Protein AF-0000000085168856 (afdb_homodimer)

Organism: Herbaspirillum seropedicae (strain SmR1) (NCBI:txid757424)

pLDDT: mean 92.24, std 9.32, range [52.19, 98.56]

Structure (mmCIF, N/CA/C/O backbone):
data_AF-0000000085168856-model_v1
#
loop_
_entity.id
_entity.type
_entity.pdbx_description
1 polymer 'ATP/GTP-binding protein'
#
loop_
_atom_site.group_PDB
_atom_site.id
_atom_site.type_symbol
_atom_site.label_atom_id
_atom_site.label_alt_id
_atom_site.label_comp_id
_atom_site.label_asym_id
_atom_site.label_entity_id
_atom_site.label_seq_id
_atom_site.pdbx_PDB_ins_code
_atom_site.Cartn_x
_atom_site.Cartn_y
_atom_site.Cartn_z
_atom_site.occupancy
_atom_site.B_iso_or_equiv
_atom_site.auth_seq_id
_atom_site.auth_comp_id
_atom_site.auth_asym_id
_atom_site.auth_atom_id
_atom_site.pdbx_PDB_model_num
ATOM 1 N N . MET A 1 1 ? -18.984 14.328 -0.458 1 94.12 1 MET A N 1
ATOM 2 C CA . MET A 1 1 ? -17.844 15.203 -0.256 1 94.12 1 MET A CA 1
ATOM 3 C C . MET A 1 1 ? -16.75 14.484 0.524 1 94.12 1 MET A C 1
ATOM 5 O O . MET A 1 1 ? -16.984 13.969 1.614 1 94.12 1 MET A O 1
ATOM 9 N N . ARG A 1 2 ? -15.594 14.398 -0.039 1 98 2 ARG A N 1
ATOM 10 C CA . ARG A 1 2 ? -14.445 13.773 0.605 1 98 2 ARG A CA 1
ATOM 11 C C . ARG A 1 2 ? -13.406 14.812 1.014 1 98 2 ARG A C 1
ATOM 13 O O . ARG A 1 2 ? -12.672 15.328 0.169 1 98 2 ARG A O 1
ATOM 20 N N . LEU A 1 3 ? -13.344 15.062 2.35 1 98.56 3 LEU A N 1
ATOM 21 C CA . LEU A 1 3 ? -12.578 16.156 2.93 1 98.56 3 LEU A CA 1
ATOM 22 C C . LEU A 1 3 ? -11.359 15.641 3.68 1 98.56 3 LEU A C 1
ATOM 24 O O . LEU A 1 3 ? -11.477 14.742 4.516 1 98.56 3 LEU A O 1
ATOM 28 N N . GLY A 1 4 ? -10.219 16.188 3.363 1 98.31 4 GLY A N 1
ATOM 29 C CA . GLY A 1 4 ? -9.023 15.891 4.145 1 98.31 4 GLY A CA 1
ATOM 30 C C . GLY A 1 4 ? -8.594 17.047 5.027 1 98.31 4 GLY A C 1
ATOM 31 O O . GLY A 1 4 ? -8.547 18.203 4.574 1 98.31 4 GLY A O 1
ATOM 32 N N . ILE A 1 5 ? -8.383 16.75 6.309 1 97.81 5 ILE A N 1
ATOM 33 C CA . ILE A 1 5 ? -7.805 17.719 7.23 1 97.81 5 ILE A CA 1
ATOM 34 C C . ILE A 1 5 ? -6.293 17.5 7.324 1 97.81 5 ILE A C 1
ATOM 36 O O . ILE A 1 5 ? -5.836 16.453 7.789 1 97.81 5 ILE A O 1
ATOM 40 N N . THR A 1 6 ? -5.57 18.5 6.887 1 96.88 6 THR A N 1
ATOM 41 C CA . THR A 1 6 ? -4.121 18.344 6.863 1 96.88 6 THR A CA 1
ATOM 42 C C . THR A 1 6 ? -3.445 19.422 7.707 1 96.88 6 THR A C 1
ATOM 44 O O . THR A 1 6 ? -4.094 20.375 8.141 1 96.88 6 THR A O 1
ATOM 47 N N . GLY A 1 7 ? -2.215 19.281 7.938 1 92.31 7 GLY A N 1
ATOM 48 C CA . GLY A 1 7 ? -1.35 20.109 8.773 1 92.31 7 GLY A CA 1
ATOM 49 C C . GLY A 1 7 ? -0.144 19.359 9.305 1 92.31 7 GLY A C 1
ATOM 50 O O . GLY A 1 7 ? -0.074 18.125 9.195 1 92.31 7 GLY A O 1
ATOM 51 N N . THR A 1 8 ? 0.808 20.062 9.812 1 86.81 8 THR A N 1
ATOM 52 C CA . THR A 1 8 ? 1.978 19.406 10.383 1 86.81 8 THR A CA 1
ATOM 53 C C . THR A 1 8 ? 1.669 18.859 11.773 1 86.81 8 THR A C 1
ATOM 55 O O . THR A 1 8 ? 0.519 18.891 12.219 1 86.81 8 THR A O 1
ATOM 58 N N . TYR A 1 9 ? 2.703 18.312 12.391 1 78.69 9 TYR A N 1
ATOM 59 C CA . TYR A 1 9 ? 2.518 17.719 13.703 1 78.69 9 TYR A CA 1
ATOM 60 C C . TYR A 1 9 ? 1.915 18.703 14.68 1 78.69 9 TYR A C 1
ATOM 62 O O . TYR A 1 9 ? 2.297 19.875 14.695 1 78.69 9 TYR A O 1
ATOM 70 N N . SER A 1 10 ? 0.898 18.25 15.352 1 80.06 10 SER A N 1
ATOM 71 C CA . SER A 1 10 ? 0.317 18.984 16.469 1 80.06 10 SER A CA 1
ATOM 72 C C . SER A 1 10 ? -0.484 20.188 15.984 1 80.06 10 SER A C 1
ATOM 74 O O . SER A 1 10 ? -0.646 21.172 16.719 1 80.06 10 SER A O 1
ATOM 76 N N . SER A 1 11 ? -0.926 20.156 14.789 1 85.62 11 SER A N 1
ATOM 77 C CA . SER A 1 11 ? -1.71 21.266 14.25 1 85.62 11 SER A CA 1
ATOM 78 C C . SER A 1 11 ? -3.182 21.125 14.625 1 85.62 11 SER A C 1
ATOM 80 O O . SER A 1 11 ? -3.971 22.047 14.391 1 85.62 11 SER A O 1
ATOM 82 N N . GLY A 1 12 ? -3.586 19.969 15.203 1 89.19 12 GLY A N 1
ATOM 83 C CA . GLY A 1 12 ? -4.961 19.797 15.641 1 89.19 12 GLY A CA 1
ATOM 84 C C . GLY A 1 12 ? -5.816 19.031 14.648 1 89.19 12 GLY A C 1
ATOM 85 O O . GLY A 1 12 ? -7.043 19.094 14.695 1 89.19 12 GLY A O 1
ATOM 86 N N . LYS A 1 13 ? -5.25 18.266 13.766 1 92.44 13 LYS A N 1
ATOM 87 C CA . LYS A 1 13 ? -5.961 17.531 12.727 1 92.44 13 LYS A CA 1
ATOM 88 C C . LYS A 1 13 ? -6.965 16.562 13.336 1 92.44 13 LYS A C 1
ATOM 90 O O . LYS A 1 13 ? -8.125 16.516 12.93 1 92.44 13 LYS A O 1
ATOM 95 N N . THR A 1 14 ? -6.453 15.828 14.32 1 92.88 14 THR A N 1
ATOM 96 C CA . THR A 1 14 ? -7.27 14.766 14.898 1 92.88 14 THR A CA 1
ATOM 97 C C . THR A 1 14 ? -8.523 15.344 15.555 1 92.88 14 THR A C 1
ATOM 99 O O . THR A 1 14 ? -9.641 14.93 15.234 1 92.88 14 THR A O 1
ATOM 102 N N . LEU A 1 15 ? -8.336 16.328 16.359 1 94.44 15 LEU A N 1
ATOM 103 C CA . LEU A 1 15 ? -9.484 16.906 17.047 1 94.44 15 LEU A CA 1
ATOM 104 C C . LEU A 1 15 ? -10.43 17.578 16.062 1 94.44 15 LEU A C 1
ATOM 106 O O . LEU A 1 15 ? -11.648 17.453 16.172 1 94.44 15 LEU A O 1
ATOM 110 N N . THR A 1 16 ? -9.883 18.312 15.109 1 96.5 16 THR A N 1
ATOM 111 C CA . THR A 1 16 ? -10.703 18.984 14.117 1 96.5 16 THR A CA 1
ATOM 112 C C . THR A 1 16 ? -11.547 17.984 13.336 1 96.5 16 THR A C 1
ATOM 114 O O . THR A 1 16 ? -12.742 18.188 13.133 1 96.5 16 THR A O 1
ATOM 117 N N . SER A 1 17 ? -10.938 16.891 12.883 1 97.31 17 SER A N 1
ATOM 118 C CA . SER A 1 17 ? -11.672 15.891 12.125 1 97.31 17 SER A CA 1
ATOM 119 C C . SER A 1 17 ? -12.742 15.219 12.977 1 97.31 17 SER A C 1
ATOM 121 O O . SER A 1 17 ? -13.82 14.891 12.484 1 97.31 17 SER A O 1
ATOM 123 N N . LEU A 1 18 ? -12.453 15.023 14.266 1 97.56 18 LEU A N 1
ATOM 124 C CA . LEU A 1 18 ? -13.438 14.453 15.172 1 97.56 18 LEU A CA 1
ATOM 125 C C . LEU A 1 18 ? -14.641 15.383 15.328 1 97.56 18 LEU A C 1
ATOM 127 O O . LEU A 1 18 ? -15.789 14.938 15.25 1 97.56 18 LEU A O 1
ATOM 131 N N . VAL A 1 19 ? -14.359 16.625 15.562 1 98.38 19 VAL A N 1
ATOM 132 C CA . VAL A 1 19 ? -15.422 17.594 15.75 1 98.38 19 VAL A CA 1
ATOM 133 C C . VAL A 1 19 ? -16.297 17.656 14.492 1 98.38 19 VAL A C 1
ATOM 135 O O . VAL A 1 19 ? -17.516 17.609 14.57 1 98.38 19 VAL A O 1
ATOM 138 N N . LEU A 1 20 ? -15.664 17.719 13.344 1 98.44 20 LEU A N 1
ATOM 139 C CA . LEU A 1 20 ? -16.406 17.812 12.086 1 98.44 20 LEU A CA 1
ATOM 140 C C . LEU A 1 20 ? -17.25 16.578 11.852 1 98.44 20 LEU A C 1
ATOM 142 O O . LEU A 1 20 ? -18.344 16.656 11.305 1 98.44 20 LEU A O 1
ATOM 146 N N . SER A 1 21 ? -16.625 15.438 12.195 1 98.25 21 SER A N 1
ATOM 147 C CA . SER A 1 21 ? -17.375 14.195 12.039 1 98.25 21 SER A CA 1
ATOM 148 C C . SER A 1 21 ? -18.703 14.25 12.781 1 98.25 21 SER A C 1
ATOM 150 O O . SER A 1 21 ? -19.734 13.891 12.234 1 98.25 21 SER A O 1
ATOM 152 N N . HIS A 1 22 ? -18.688 14.75 14.008 1 98.19 22 HIS A N 1
ATOM 153 C CA . HIS A 1 22 ? -19.906 14.867 14.805 1 98.19 22 HIS A CA 1
ATOM 154 C C . HIS A 1 22 ? -20.781 16.016 14.312 1 98.19 22 HIS A C 1
ATOM 156 O O . HIS A 1 22 ? -21.984 15.844 14.094 1 98.19 22 HIS A O 1
ATOM 162 N N . TYR A 1 23 ? -20.156 17.156 14.078 1 98.56 23 TYR A N 1
ATOM 163 C CA . TYR A 1 23 ? -20.844 18.422 13.789 1 98.56 23 TYR A CA 1
ATOM 164 C C . TYR A 1 23 ? -21.625 18.328 12.477 1 98.56 23 TYR A C 1
ATOM 166 O O . TYR A 1 23 ? -22.703 18.891 12.352 1 98.56 23 TYR A O 1
ATOM 174 N N . LEU A 1 24 ? -21.109 17.531 11.523 1 98.25 24 LEU A N 1
ATOM 175 C CA . LEU A 1 24 ? -21.688 17.484 10.188 1 98.25 24 LEU A CA 1
ATOM 176 C C . LEU A 1 24 ? -22.141 16.078 9.836 1 98.25 24 LEU A C 1
ATOM 178 O O . LEU A 1 24 ? -22.531 15.805 8.703 1 98.25 24 LEU A O 1
ATOM 182 N N . ALA A 1 25 ? -22.062 15.164 10.758 1 97.12 25 ALA A N 1
ATOM 183 C CA . ALA A 1 25 ? -22.422 13.758 10.562 1 97.12 25 ALA A CA 1
ATOM 184 C C . ALA A 1 25 ? -21.672 13.156 9.375 1 97.12 25 ALA A C 1
ATOM 186 O O . ALA A 1 25 ? -22.281 12.516 8.516 1 97.12 25 ALA A O 1
ATOM 187 N N . LEU A 1 26 ? -20.406 13.398 9.352 1 97.31 26 LEU A N 1
ATOM 188 C CA . LEU A 1 26 ? -19.547 12.812 8.336 1 97.31 26 LEU A CA 1
ATOM 189 C C . LEU A 1 26 ? -18.766 11.625 8.898 1 97.31 26 LEU A C 1
ATOM 191 O O . LEU A 1 26 ? -18.141 11.727 9.953 1 97.31 26 LEU A O 1
ATOM 195 N N . PRO A 1 27 ? -18.797 10.516 8.172 1 97.69 27 PRO A N 1
ATOM 196 C CA . PRO A 1 27 ? -17.891 9.453 8.586 1 97.69 27 PRO A CA 1
ATOM 197 C C . PRO A 1 27 ? -16.422 9.906 8.633 1 97.69 27 PRO A C 1
ATOM 199 O O . PRO A 1 27 ? -16 10.711 7.793 1 97.69 27 PRO A O 1
ATOM 202 N N . ARG A 1 28 ? -15.742 9.43 9.625 1 97.69 28 ARG A N 1
ATOM 203 C CA . ARG A 1 28 ? -14.352 9.82 9.805 1 97.69 28 ARG A CA 1
ATOM 204 C C . ARG A 1 28 ? -13.406 8.688 9.438 1 97.69 28 ARG A C 1
ATOM 206 O O . ARG A 1 28 ? -13.617 7.539 9.844 1 97.69 28 ARG A O 1
ATOM 213 N N . THR A 1 29 ? -12.477 9.023 8.578 1 96.44 29 THR A N 1
ATOM 214 C CA . THR A 1 29 ? -11.414 8.062 8.297 1 96.44 29 THR A CA 1
ATOM 215 C C . THR A 1 29 ? -10.18 8.359 9.141 1 96.44 29 THR A C 1
ATOM 217 O O . THR A 1 29 ? -9.883 9.516 9.43 1 96.44 29 THR A O 1
ATOM 220 N N . GLU A 1 30 ? -9.602 7.289 9.555 1 85.62 30 GLU A N 1
ATOM 221 C CA . GLU A 1 30 ? -8.328 7.426 10.258 1 85.62 30 GLU A CA 1
ATOM 222 C C . GLU A 1 30 ? -7.422 6.23 10 1 85.62 30 GLU A C 1
ATOM 224 O O . GLU A 1 30 ? -7.883 5.18 9.547 1 85.62 30 GLU A O 1
ATOM 229 N N . ALA A 1 31 ? -6.281 6.43 10.078 1 86.75 31 ALA A N 1
ATOM 230 C CA . ALA A 1 31 ? -5.254 5.391 10.062 1 86.75 31 ALA A CA 1
ATOM 231 C C . ALA A 1 31 ? -4.414 5.438 11.336 1 86.75 31 ALA A C 1
ATOM 233 O O . ALA A 1 31 ? -4.277 6.496 11.961 1 86.75 31 ALA A O 1
ATOM 234 N N . ARG A 1 32 ? -3.938 4.34 11.711 1 89.25 32 ARG A N 1
ATOM 235 C CA . ARG A 1 32 ? -3.059 4.312 12.875 1 89.25 32 ARG A CA 1
ATOM 236 C C . ARG A 1 32 ? -1.905 5.297 12.711 1 89.25 32 ARG A C 1
ATOM 238 O O . ARG A 1 32 ? -1.406 5.5 11.602 1 89.25 32 ARG A O 1
ATOM 245 N N . THR A 1 33 ? -1.547 5.836 13.789 1 85.44 33 THR A N 1
ATOM 246 C CA . THR A 1 33 ? -0.372 6.699 13.805 1 85.44 33 THR A CA 1
ATOM 247 C C . THR A 1 33 ? 0.908 5.871 13.711 1 85.44 33 THR A C 1
ATOM 249 O O . THR A 1 33 ? 0.882 4.656 13.898 1 85.44 33 THR A O 1
ATOM 252 N N . MET A 1 34 ? 1.993 6.559 13.414 1 85.56 34 MET A N 1
ATOM 253 C CA . MET A 1 34 ? 3.281 5.871 13.375 1 85.56 34 MET A CA 1
ATOM 254 C C . MET A 1 34 ? 3.584 5.199 14.711 1 85.56 34 MET A C 1
ATOM 256 O O . MET A 1 34 ? 4.141 4.102 14.742 1 85.56 34 MET A O 1
ATOM 260 N N . ARG A 1 35 ? 3.201 5.828 15.734 1 83.75 35 ARG A N 1
ATOM 261 C CA . ARG A 1 35 ? 3.447 5.301 17.078 1 83.75 35 ARG A CA 1
ATOM 262 C C . ARG A 1 35 ? 2.709 3.986 17.297 1 83.75 35 ARG A C 1
ATOM 264 O O . ARG A 1 35 ? 3.219 3.084 17.953 1 83.75 35 ARG A O 1
ATOM 271 N N . GLU A 1 36 ? 1.519 3.902 16.797 1 89.44 36 GLU A N 1
ATOM 272 C CA . GLU A 1 36 ? 0.7 2.703 16.938 1 89.44 36 GLU A CA 1
ATOM 273 C C . GLU A 1 36 ? 1.235 1.557 16.094 1 89.44 36 GLU A C 1
ATOM 275 O O . GLU A 1 36 ? 1.053 0.385 16.422 1 89.44 36 GLU A O 1
ATOM 280 N N . ILE A 1 37 ? 1.867 1.912 14.984 1 93.25 37 ILE A N 1
ATOM 281 C CA . ILE A 1 37 ? 2.338 0.905 14.039 1 93.25 37 ILE A CA 1
ATOM 282 C C . ILE A 1 37 ? 3.732 0.432 14.438 1 93.25 37 ILE A C 1
ATOM 284 O O . ILE A 1 37 ? 4.117 -0.702 14.148 1 93.25 37 ILE A O 1
ATOM 288 N N . LEU A 1 38 ? 4.461 1.273 15.203 1 93.62 38 LEU A N 1
ATOM 289 C CA . LEU A 1 38 ? 5.875 1.099 15.516 1 93.62 38 LEU A CA 1
ATOM 290 C C . LEU A 1 38 ? 6.121 -0.24 16.203 1 93.62 38 LEU A C 1
ATOM 292 O O . LEU A 1 38 ? 7.012 -0.996 15.797 1 93.62 38 LEU A O 1
ATOM 296 N N . PRO A 1 39 ? 5.297 -0.601 17.203 1 93.5 39 PRO A N 1
ATOM 297 C CA . PRO A 1 39 ? 5.574 -1.869 17.875 1 93.5 39 PRO A CA 1
ATOM 298 C C . PRO A 1 39 ? 5.492 -3.07 16.938 1 93.5 39 PRO A C 1
ATOM 300 O O . PRO A 1 39 ? 6.188 -4.07 17.141 1 93.5 39 PRO A O 1
ATOM 303 N N . GLU A 1 40 ? 4.711 -2.949 15.945 1 93.44 40 GLU A N 1
ATOM 304 C CA . GLU A 1 40 ? 4.539 -4.02 14.969 1 93.44 40 GLU A CA 1
ATOM 305 C C . GLU A 1 40 ? 5.625 -3.975 13.898 1 93.44 40 GLU A C 1
ATOM 307 O O . GLU A 1 40 ? 6.219 -5 13.562 1 93.44 40 GLU A O 1
ATOM 312 N N . ALA A 1 41 ? 5.938 -2.812 13.43 1 93.81 41 ALA A N 1
ATOM 313 C CA . ALA A 1 41 ? 6.816 -2.623 12.281 1 93.81 41 ALA A CA 1
ATOM 314 C C . ALA A 1 41 ? 8.281 -2.664 12.695 1 93.81 41 ALA A C 1
ATOM 316 O O . ALA A 1 41 ? 9.141 -3.125 11.93 1 93.81 41 ALA A O 1
ATOM 317 N N . ALA A 1 42 ? 8.617 -2.129 13.805 1 94.69 42 ALA A N 1
ATOM 318 C CA . ALA A 1 42 ? 9.969 -2.074 14.359 1 94.69 42 ALA A CA 1
ATOM 319 C C . ALA A 1 42 ? 9.945 -2.281 15.875 1 94.69 42 ALA A C 1
ATOM 321 O O . ALA A 1 42 ? 10.219 -1.351 16.641 1 94.69 42 ALA A O 1
ATOM 322 N N . PRO A 1 43 ? 9.742 -3.529 16.234 1 94.62 43 PRO A N 1
ATOM 323 C CA . PRO A 1 43 ? 9.578 -3.809 17.656 1 94.62 43 PRO A CA 1
ATOM 324 C C . PRO A 1 43 ? 10.781 -3.357 18.484 1 94.62 43 PRO A C 1
ATOM 326 O O . PRO A 1 43 ? 11.93 -3.613 18.109 1 94.62 43 PRO A O 1
ATOM 329 N N . GLY A 1 44 ? 10.508 -2.66 19.609 1 94.44 44 GLY A N 1
ATOM 330 C CA . GLY A 1 44 ? 11.523 -2.275 20.578 1 94.44 44 GLY A CA 1
ATOM 331 C C . GLY A 1 44 ? 12.219 -0.974 20.234 1 94.44 44 GLY A C 1
ATOM 332 O O . GLY A 1 44 ? 13.125 -0.535 20.938 1 94.44 44 GLY A O 1
ATOM 333 N N . LYS A 1 45 ? 11.805 -0.333 19.172 1 93.69 45 LYS A N 1
ATOM 334 C CA . LYS A 1 45 ? 12.469 0.897 18.75 1 93.69 45 LYS A CA 1
ATOM 335 C C . LYS A 1 45 ? 11.539 2.102 18.906 1 93.69 45 LYS A C 1
ATOM 337 O O . LYS A 1 45 ? 10.32 1.967 18.812 1 93.69 45 LYS A O 1
ATOM 342 N N . ASP A 1 46 ? 12.188 3.219 19.125 1 90.75 46 ASP A N 1
ATOM 343 C CA . ASP A 1 46 ? 11.508 4.5 18.938 1 90.75 46 ASP A CA 1
ATOM 344 C C . ASP A 1 46 ? 11.648 4.996 17.5 1 90.75 46 ASP A C 1
ATOM 346 O O . ASP A 1 46 ? 12.5 4.512 16.75 1 90.75 46 ASP A O 1
ATOM 350 N N . LEU A 1 47 ? 10.828 5.934 17.188 1 88 47 LEU A N 1
ATOM 351 C CA . LEU A 1 47 ? 10.805 6.43 15.82 1 88 47 LEU A CA 1
ATOM 352 C C . LEU A 1 47 ? 12.18 6.957 15.414 1 88 47 LEU A C 1
ATOM 354 O O . LEU A 1 47 ? 12.609 6.758 14.281 1 88 47 LEU A O 1
ATOM 358 N N . ASP A 1 48 ? 12.867 7.598 16.312 1 88.75 48 ASP A N 1
ATOM 359 C CA . ASP A 1 48 ? 14.156 8.211 15.992 1 88.75 48 ASP A CA 1
ATOM 360 C C . ASP A 1 48 ? 15.242 7.145 15.836 1 88.75 48 ASP A C 1
ATOM 362 O O . ASP A 1 48 ? 16.359 7.449 15.406 1 88.75 48 ASP A O 1
ATOM 366 N N . GLN A 1 49 ? 14.945 5.898 16.156 1 92.56 49 GLN A N 1
ATOM 367 C CA . GLN A 1 49 ? 15.883 4.789 16.016 1 92.56 49 GLN A CA 1
ATOM 368 C C . GLN A 1 49 ? 15.617 3.994 14.742 1 92.56 49 GLN A C 1
ATOM 370 O O . GLN A 1 49 ? 16.375 3.08 14.398 1 92.56 49 GLN A O 1
ATOM 375 N N . CYS A 1 50 ? 14.57 4.371 14.047 1 93.5 50 CYS A N 1
ATOM 376 C CA . CYS A 1 50 ? 14.18 3.609 12.867 1 93.5 50 CYS A CA 1
ATOM 377 C C . CYS A 1 50 ? 15.117 3.889 11.695 1 93.5 50 CYS A C 1
ATOM 379 O O . CYS A 1 50 ? 15.578 5.02 11.516 1 93.5 50 CYS A O 1
ATOM 381 N N . THR A 1 51 ? 15.43 2.848 10.992 1 94.31 51 THR A N 1
ATOM 382 C CA . THR A 1 51 ? 16.203 2.99 9.766 1 94.31 51 THR A CA 1
ATOM 383 C C . THR A 1 51 ? 15.312 3.504 8.633 1 94.31 51 THR A C 1
ATOM 385 O O . THR A 1 51 ? 14.086 3.529 8.758 1 94.31 51 THR A O 1
ATOM 388 N N . SER A 1 52 ? 15.953 3.951 7.551 1 95.62 52 SER A N 1
ATOM 389 C CA . SER A 1 52 ? 15.203 4.387 6.379 1 95.62 52 SER A CA 1
ATOM 390 C C . SER A 1 52 ? 14.312 3.27 5.852 1 95.62 52 SER A C 1
ATOM 392 O O . SER A 1 52 ? 13.195 3.523 5.391 1 95.62 52 SER A O 1
ATOM 394 N N . LEU A 1 53 ? 14.766 2.01 5.973 1 96.56 53 LEU A N 1
ATOM 395 C CA . LEU A 1 53 ? 14.016 0.853 5.488 1 96.56 53 LEU A CA 1
ATOM 396 C C . LEU A 1 53 ? 12.766 0.624 6.328 1 96.56 53 LEU A C 1
ATOM 398 O O . LEU A 1 53 ? 11.688 0.359 5.785 1 96.56 53 LEU A O 1
ATOM 402 N N . GLU A 1 54 ? 12.891 0.755 7.578 1 96.12 54 GLU A N 1
ATOM 403 C CA . GLU A 1 54 ? 11.75 0.61 8.477 1 96.12 54 GLU A CA 1
ATOM 404 C C . GLU A 1 54 ? 10.742 1.738 8.281 1 96.12 54 GLU A C 1
ATOM 406 O O . GLU A 1 54 ? 9.531 1.527 8.406 1 96.12 54 GLU A O 1
ATOM 411 N N . LEU A 1 55 ? 11.234 2.932 7.969 1 95.94 55 LEU A N 1
ATOM 412 C CA . LEU A 1 55 ? 10.344 4.047 7.66 1 95.94 55 LEU A CA 1
ATOM 413 C C . LEU A 1 55 ? 9.539 3.768 6.398 1 95.94 55 LEU A C 1
ATOM 415 O O . LEU A 1 55 ? 8.336 4.043 6.348 1 95.94 55 LEU A O 1
ATOM 419 N N . ILE A 1 56 ? 10.219 3.188 5.41 1 96.94 56 ILE A N 1
ATOM 420 C CA . ILE A 1 56 ? 9.523 2.828 4.18 1 96.94 56 ILE A CA 1
ATOM 421 C C . ILE A 1 56 ? 8.398 1.844 4.496 1 96.94 56 ILE A C 1
ATOM 423 O O . ILE A 1 56 ? 7.27 2.006 4.02 1 96.94 56 ILE A O 1
ATOM 427 N N . GLN A 1 57 ? 8.695 0.847 5.293 1 97.62 57 GLN A N 1
ATOM 428 C CA . GLN A 1 57 ? 7.711 -0.141 5.715 1 97.62 57 GLN A CA 1
ATOM 429 C C . GLN A 1 57 ? 6.496 0.531 6.352 1 97.62 57 GLN A C 1
ATOM 431 O O . GLN A 1 57 ? 5.355 0.256 5.969 1 97.62 57 GLN A O 1
ATOM 436 N N . MET A 1 58 ? 6.707 1.4 7.285 1 96.38 58 MET A N 1
ATOM 437 C CA . MET A 1 58 ? 5.633 2.043 8.031 1 96.38 58 MET A CA 1
ATOM 438 C C . MET A 1 58 ? 4.824 2.977 7.137 1 96.38 58 MET A C 1
ATOM 440 O O . MET A 1 58 ? 3.607 3.09 7.285 1 96.38 58 MET A O 1
ATOM 444 N N . ILE A 1 59 ? 5.52 3.65 6.242 1 96.44 59 ILE A N 1
ATOM 445 C CA . ILE A 1 59 ? 4.859 4.543 5.301 1 96.44 59 ILE A CA 1
ATOM 446 C C . ILE A 1 59 ? 3.885 3.752 4.43 1 96.44 59 ILE A C 1
ATOM 448 O O . ILE A 1 59 ? 2.742 4.164 4.23 1 96.44 59 ILE A O 1
ATOM 452 N N . VAL A 1 60 ? 4.273 2.596 3.984 1 96.88 60 VAL A N 1
ATOM 453 C CA . VAL A 1 60 ? 3.434 1.758 3.137 1 96.88 60 VAL A CA 1
ATOM 454 C C . VAL A 1 60 ? 2.275 1.193 3.953 1 96.88 60 VAL A C 1
ATOM 456 O O . VAL A 1 60 ? 1.135 1.159 3.482 1 96.88 60 VAL A O 1
ATOM 459 N N . IL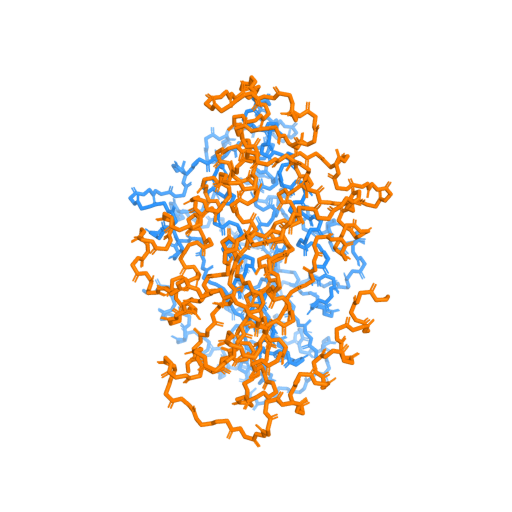E A 1 61 ? 2.537 0.781 5.207 1 96.31 61 ILE A N 1
ATOM 460 C CA . ILE A 1 61 ? 1.484 0.293 6.09 1 96.31 61 ILE A CA 1
ATOM 461 C C . ILE A 1 61 ? 0.404 1.361 6.242 1 96.31 61 ILE A C 1
ATOM 463 O O . ILE A 1 61 ? -0.783 1.082 6.062 1 96.31 61 ILE A O 1
ATOM 467 N N . ARG A 1 62 ? 0.804 2.533 6.535 1 95.56 62 ARG A N 1
ATOM 468 C CA . ARG A 1 62 ? -0.152 3.607 6.785 1 95.56 62 ARG A CA 1
ATOM 469 C C . ARG A 1 62 ? -0.937 3.949 5.523 1 95.56 62 ARG A C 1
ATOM 471 O O . ARG A 1 62 ? -2.145 4.188 5.582 1 95.56 62 ARG A O 1
ATOM 478 N N . HIS A 1 63 ? -0.213 3.996 4.41 1 96 63 HIS A N 1
ATOM 479 C CA . HIS A 1 63 ? -0.907 4.254 3.154 1 96 63 HIS A CA 1
ATOM 480 C C . HIS A 1 63 ? -1.99 3.213 2.896 1 96 63 HIS A C 1
ATOM 482 O O . HIS A 1 63 ? -3.121 3.561 2.551 1 96 63 HIS A O 1
ATOM 488 N N . MET A 1 64 ? -1.635 1.983 3.125 1 94.31 64 MET A N 1
ATOM 489 C CA . MET A 1 64 ? -2.586 0.9 2.891 1 94.31 64 MET A CA 1
ATOM 490 C C . MET A 1 64 ? -3.805 1.04 3.797 1 94.31 64 MET A C 1
ATOM 492 O O . MET A 1 64 ? -4.941 0.88 3.346 1 94.31 64 MET A O 1
ATOM 496 N N . GLU A 1 65 ? -3.576 1.339 5 1 95.06 65 GLU A N 1
ATOM 497 C CA . GLU A 1 65 ? -4.684 1.51 5.938 1 95.06 65 GLU A CA 1
ATOM 498 C C . GLU A 1 65 ? -5.578 2.676 5.527 1 95.06 65 GLU A C 1
ATOM 500 O O . GLU A 1 65 ? -6.805 2.58 5.605 1 95.06 65 GLU A O 1
ATOM 505 N N . ARG A 1 66 ? -4.965 3.754 5.082 1 96.12 66 ARG A N 1
ATOM 506 C CA . ARG A 1 66 ? -5.738 4.906 4.625 1 96.12 66 ARG A CA 1
ATOM 507 C C . ARG A 1 66 ? -6.609 4.543 3.426 1 96.12 66 ARG A C 1
ATOM 509 O O . ARG A 1 66 ? -7.785 4.902 3.379 1 96.12 66 ARG A O 1
ATOM 516 N N . VAL A 1 67 ? -6.008 3.818 2.504 1 95.94 67 VAL A N 1
ATOM 517 C CA . VAL A 1 67 ? -6.727 3.447 1.29 1 95.94 67 VAL A CA 1
ATOM 518 C C . VAL A 1 67 ? -7.984 2.662 1.656 1 95.94 67 VAL A C 1
ATOM 520 O O . VAL A 1 67 ? -9.078 2.957 1.158 1 95.94 67 VAL A O 1
ATOM 523 N N . VAL A 1 68 ? -7.875 1.726 2.588 1 95.62 68 VAL A N 1
ATOM 524 C CA . VAL A 1 68 ? -8.992 0.87 2.973 1 95.62 68 VAL A CA 1
ATOM 525 C C . VAL A 1 68 ? -10.055 1.698 3.691 1 95.62 68 VAL A C 1
ATOM 527 O O . VAL A 1 68 ? -11.25 1.593 3.385 1 95.62 68 VAL A O 1
ATOM 530 N N . HIS A 1 69 ? -9.633 2.574 4.59 1 96.06 69 HIS A N 1
ATOM 531 C CA . HIS A 1 69 ? -10.578 3.354 5.375 1 96.06 69 HIS A CA 1
ATOM 532 C C . HIS A 1 69 ? -11.32 4.363 4.504 1 96.06 69 HIS A C 1
ATOM 534 O O . HIS A 1 69 ? -12.523 4.555 4.652 1 96.06 69 HIS A O 1
ATOM 540 N N . GLU A 1 70 ? -10.57 4.98 3.629 1 96.94 70 GLU A N 1
ATOM 541 C CA . GLU A 1 70 ? -11.18 5.934 2.707 1 96.94 70 GLU A CA 1
ATOM 542 C C . GLU A 1 70 ? -12.156 5.242 1.765 1 96.94 70 GLU A C 1
ATOM 544 O O . GLU A 1 70 ? -13.242 5.77 1.487 1 96.94 70 GLU A O 1
ATOM 549 N N . HIS A 1 71 ? -11.781 4.051 1.363 1 95 71 HIS A N 1
ATOM 550 C CA . HIS A 1 71 ? -12.664 3.254 0.519 1 95 71 HIS A CA 1
ATOM 551 C C . HIS A 1 71 ? -13.945 2.891 1.253 1 95 71 HIS A C 1
ATOM 553 O O . HIS A 1 71 ? -15.039 3.029 0.703 1 95 71 HIS A O 1
ATOM 559 N N . ASP A 1 72 ? -13.828 2.559 2.506 1 95.06 72 ASP A N 1
ATOM 560 C CA . ASP A 1 72 ? -14.961 2.105 3.307 1 95.06 72 ASP A CA 1
ATOM 561 C C . ASP A 1 72 ? -15.93 3.254 3.59 1 95.06 72 ASP A C 1
ATOM 563 O O . ASP A 1 72 ? -17.141 3.039 3.721 1 95.06 72 ASP A O 1
ATOM 567 N N . ARG A 1 73 ? -15.359 4.43 3.631 1 95.44 73 ARG A N 1
ATOM 568 C CA . ARG A 1 73 ? -16.172 5.547 4.09 1 95.44 73 ARG A CA 1
ATOM 569 C C . ARG A 1 73 ? -16.656 6.395 2.914 1 95.44 73 ARG A C 1
ATOM 571 O O . ARG A 1 73 ? -17.406 7.355 3.1 1 95.44 73 ARG A O 1
ATOM 578 N N . SER A 1 74 ? -16.203 6.039 1.722 1 94.12 74 SER A N 1
ATOM 579 C CA . SER A 1 74 ? -16.672 6.73 0.527 1 94.12 74 SER A CA 1
ATOM 580 C C . SER A 1 74 ? -18.172 6.535 0.33 1 94.12 74 SER A C 1
ATOM 582 O O . SER A 1 74 ? -18.734 5.516 0.736 1 94.12 74 SER A O 1
ATOM 584 N N . PRO A 1 75 ? -18.875 7.668 -0.161 1 95.19 75 PRO A N 1
ATOM 585 C CA . PRO A 1 75 ? -18.328 8.812 -0.897 1 95.19 75 PRO A CA 1
ATOM 586 C C . PRO A 1 75 ? -18.266 10.086 -0.055 1 95.19 75 PRO A C 1
ATOM 588 O O . PRO A 1 75 ? -17.953 11.156 -0.573 1 95.19 75 PRO A O 1
ATOM 591 N N . ASP A 1 76 ? -18.656 10.039 1.194 1 96.62 76 ASP A N 1
ATOM 592 C CA . ASP A 1 76 ? -18.656 11.227 2.049 1 96.62 76 ASP A CA 1
ATOM 593 C C . ASP A 1 76 ? -17.922 10.961 3.359 1 96.62 76 ASP A C 1
ATOM 595 O O . ASP A 1 76 ? -18.375 10.18 4.195 1 96.62 76 ASP A O 1
ATOM 599 N N . PHE A 1 77 ? -16.719 11.68 3.463 1 98.5 77 PHE A N 1
ATOM 600 C CA . PHE A 1 77 ? -15.992 11.477 4.711 1 98.5 77 PHE A CA 1
ATOM 601 C C . PHE A 1 77 ? -15.117 12.688 5.035 1 98.5 77 PHE A C 1
ATOM 603 O O . PHE A 1 77 ? -14.891 13.539 4.172 1 98.5 77 PHE A O 1
ATOM 610 N N . VAL A 1 78 ? -14.766 12.812 6.305 1 98.5 78 VAL A N 1
ATOM 611 C CA . VAL A 1 78 ? -13.672 13.664 6.758 1 98.5 78 VAL A CA 1
ATOM 612 C C . VAL A 1 78 ? -12.492 12.812 7.203 1 98.5 78 VAL A C 1
ATOM 614 O O . VAL A 1 78 ? -12.664 11.852 7.957 1 98.5 78 VAL A O 1
ATOM 617 N N . SER A 1 79 ? -11.352 13.125 6.672 1 98.06 79 SER A N 1
ATOM 618 C CA . SER A 1 79 ? -10.18 12.305 6.941 1 98.06 79 SER A CA 1
ATOM 619 C C . SER A 1 79 ? -9.172 13.047 7.816 1 98.06 79 SER A C 1
ATOM 621 O O . SER A 1 79 ? -8.852 14.211 7.559 1 98.06 79 SER A O 1
ATOM 623 N N . ASP A 1 80 ? -8.688 12.352 8.875 1 96 80 ASP A N 1
ATOM 624 C CA . ASP A 1 80 ? -7.562 12.852 9.664 1 96 80 ASP A CA 1
ATOM 625 C C . ASP A 1 80 ? -6.246 12.672 8.914 1 96 80 ASP A C 1
ATOM 627 O O . ASP A 1 80 ? -5.504 11.719 9.164 1 96 80 ASP A O 1
ATOM 631 N N . GLY A 1 81 ? -6.02 13.562 8.062 1 95.19 81 GLY A N 1
ATOM 632 C CA . GLY A 1 81 ? -4.844 13.477 7.207 1 95.19 81 GLY A CA 1
ATOM 633 C C . GLY A 1 81 ? -5.098 12.727 5.914 1 95.19 81 GLY A C 1
ATOM 634 O O . GLY A 1 81 ? -6.25 12.484 5.547 1 95.19 81 GLY A O 1
ATOM 635 N N . CYS A 1 82 ? -4.055 12.484 5.141 1 96.81 82 CYS A N 1
ATOM 636 C CA . CYS A 1 82 ? -4.059 11.703 3.912 1 96.81 82 CYS A CA 1
ATOM 637 C C . CYS A 1 82 ? -2.689 11.086 3.656 1 96.81 82 CYS A C 1
ATOM 639 O O . CYS A 1 82 ? -1.743 11.328 4.406 1 96.81 82 CYS A O 1
ATOM 641 N N . SER A 1 83 ? -2.537 10.375 2.613 1 96.81 83 SER A N 1
ATOM 642 C CA . SER A 1 83 ? -1.317 9.633 2.309 1 96.81 83 SER A CA 1
ATOM 643 C C . SER A 1 83 ? -0.17 10.578 1.965 1 96.81 83 SER A C 1
ATOM 645 O O . SER A 1 83 ? 1 10.195 2.035 1 96.81 83 SER A O 1
ATOM 647 N N . LEU A 1 84 ? -0.425 11.812 1.613 1 97.44 84 LEU A N 1
ATOM 648 C CA . LEU A 1 84 ? 0.645 12.75 1.305 1 97.44 84 LEU A CA 1
ATOM 649 C C . LEU A 1 84 ? 1.463 13.07 2.551 1 97.44 84 LEU A C 1
ATOM 651 O O . LEU A 1 84 ? 2.662 13.344 2.459 1 97.44 84 LEU A O 1
ATOM 655 N N . GLN A 1 85 ? 0.799 13.031 3.678 1 92.81 85 GLN A N 1
ATOM 656 C CA . GLN A 1 85 ? 1.528 13.336 4.902 1 92.81 85 GLN A CA 1
ATOM 657 C C . GLN A 1 85 ? 2.576 12.266 5.203 1 92.81 85 GLN A C 1
ATOM 659 O O . GLN A 1 85 ? 3.676 12.578 5.664 1 92.81 85 GLN A O 1
ATOM 664 N N . GLU A 1 86 ? 2.258 10.953 4.934 1 90.62 86 GLU A N 1
ATOM 665 C CA . GLU A 1 86 ? 3.23 9.875 5.09 1 90.62 86 GLU A CA 1
ATOM 666 C C . GLU A 1 86 ? 4.414 10.062 4.141 1 90.62 86 GLU A C 1
ATOM 668 O O . GLU A 1 86 ? 5.57 9.953 4.555 1 90.62 86 GLU A O 1
ATOM 673 N N . TRP A 1 87 ? 4.094 10.375 2.996 1 96.31 87 TRP A N 1
ATOM 674 C CA . TRP A 1 87 ? 5.102 10.547 1.954 1 96.31 87 TRP A CA 1
ATOM 675 C C . TRP A 1 87 ? 5.984 11.758 2.242 1 96.31 87 TRP A C 1
ATOM 677 O O . TRP A 1 87 ? 7.211 11.68 2.139 1 96.31 87 TRP A O 1
ATOM 687 N N . ILE A 1 88 ? 5.395 12.875 2.605 1 95.62 88 ILE A N 1
ATOM 688 C CA . ILE A 1 88 ? 6.109 14.125 2.82 1 95.62 88 ILE A CA 1
ATOM 689 C C . ILE A 1 88 ? 7.078 13.969 3.992 1 95.62 88 ILE A C 1
ATOM 691 O O . ILE A 1 88 ? 8.234 14.398 3.912 1 95.62 88 ILE A O 1
ATOM 695 N N . TYR A 1 89 ? 6.613 13.305 5.059 1 90.75 89 TYR A N 1
ATOM 696 C CA . TYR A 1 89 ? 7.488 13.148 6.215 1 90.75 89 TYR A CA 1
ATOM 697 C C . TYR A 1 89 ? 8.688 12.266 5.879 1 90.75 89 TYR A C 1
ATOM 699 O O . TYR A 1 89 ? 9.773 12.445 6.438 1 90.75 89 TYR A O 1
ATOM 707 N N . GLY A 1 90 ? 8.477 11.336 4.992 1 93.69 90 GLY A N 1
ATOM 708 C CA . GLY A 1 90 ? 9.609 10.586 4.484 1 93.69 90 GLY A CA 1
ATOM 709 C C . GLY A 1 90 ? 10.5 11.398 3.564 1 93.69 90 GLY A C 1
ATOM 710 O O . GLY A 1 90 ? 11.719 11.414 3.73 1 93.69 90 GLY A O 1
ATOM 711 N N . SER A 1 91 ? 9.914 12.172 2.684 1 96.06 91 SER A N 1
ATOM 712 C CA . SER A 1 91 ? 10.633 12.898 1.647 1 96.06 91 SER A CA 1
ATOM 713 C C . SER A 1 91 ? 11.492 14.008 2.25 1 96.06 91 SER A C 1
ATOM 715 O O . SER A 1 91 ? 12.617 14.242 1.811 1 96.06 91 SER A O 1
ATOM 717 N N . VAL A 1 92 ? 10.953 14.664 3.283 1 95.31 92 VAL A N 1
ATOM 718 C CA . VAL A 1 92 ? 11.656 15.797 3.873 1 95.31 92 VAL A CA 1
ATOM 719 C C . VAL A 1 92 ? 12.859 15.297 4.668 1 95.31 92 VAL A C 1
ATOM 721 O O . VAL A 1 92 ? 13.828 16.031 4.863 1 95.31 92 VAL A O 1
ATOM 724 N N . ARG A 1 93 ? 12.828 14.008 5.059 1 93.75 93 ARG A N 1
ATOM 725 C CA . ARG A 1 93 ? 13.945 13.422 5.781 1 93.75 93 ARG A CA 1
ATOM 726 C C . ARG A 1 93 ? 15.195 13.359 4.902 1 93.75 93 ARG A C 1
ATOM 728 O O . ARG A 1 93 ? 16.312 13.25 5.41 1 93.75 93 ARG A O 1
ATOM 735 N N . VAL A 1 94 ? 15.031 13.438 3.6 1 94.12 94 VAL A N 1
ATOM 736 C CA . VAL A 1 94 ? 16.172 13.453 2.68 1 94.12 94 VAL A CA 1
ATOM 737 C C . VAL A 1 94 ? 17.031 14.68 2.945 1 94.12 94 VAL A C 1
ATOM 739 O O . VAL A 1 94 ? 18.266 14.609 2.859 1 94.12 94 VAL A O 1
ATOM 742 N N . ALA A 1 95 ? 16.406 15.781 3.297 1 93.69 95 ALA A N 1
ATOM 743 C CA . ALA A 1 95 ? 17.141 17.031 3.541 1 93.69 95 ALA A CA 1
ATOM 744 C C . ALA A 1 95 ? 17.641 17.094 4.98 1 93.69 95 ALA A C 1
ATOM 746 O O . ALA A 1 95 ? 18.672 17.703 5.258 1 93.69 95 ALA A O 1
ATOM 747 N N . TYR A 1 96 ? 16.953 16.453 5.867 1 94.06 96 TYR A N 1
ATOM 748 C CA . TYR A 1 96 ? 17.234 16.703 7.273 1 94.06 96 TYR A CA 1
ATOM 749 C C . TYR A 1 96 ? 17.688 15.438 7.988 1 94.06 96 TYR A C 1
ATOM 751 O O . TYR A 1 96 ? 17.906 15.445 9.203 1 94.06 96 TYR A O 1
ATOM 759 N N . GLY A 1 97 ? 17.797 14.344 7.254 1 93.31 97 GLY A N 1
ATOM 760 C CA . GLY A 1 97 ? 18.234 13.07 7.801 1 93.31 97 GLY A CA 1
ATOM 761 C C . GLY A 1 97 ? 17.094 12.156 8.18 1 93.31 97 GLY A C 1
ATOM 762 O O . GLY A 1 97 ? 15.977 12.617 8.422 1 93.31 97 GLY A O 1
ATOM 763 N N . ILE A 1 98 ? 17.422 10.914 8.281 1 92.81 98 ILE A N 1
ATOM 764 C CA . ILE A 1 98 ? 16.453 9.906 8.664 1 92.81 98 ILE A CA 1
ATOM 765 C C . ILE A 1 98 ? 15.898 10.227 10.055 1 92.81 98 ILE A C 1
ATOM 767 O O . ILE A 1 98 ? 14.703 10.062 10.312 1 92.81 98 ILE A O 1
ATOM 771 N N . ASN A 1 99 ? 16.75 10.672 10.891 1 91.62 99 ASN A N 1
ATOM 772 C CA . ASN A 1 99 ? 16.375 11.211 12.188 1 91.62 99 ASN A CA 1
ATOM 773 C C . ASN A 1 99 ? 16.5 12.734 12.227 1 91.62 99 ASN A C 1
ATOM 775 O O . ASN A 1 99 ? 17.578 13.258 12.516 1 91.62 99 ASN A O 1
ATOM 779 N N . PRO A 1 100 ? 15.367 13.344 12.008 1 88.5 100 PRO A N 1
ATOM 780 C CA . PRO A 1 100 ? 15.445 14.805 11.945 1 88.5 100 PRO A CA 1
ATOM 781 C C . PRO A 1 100 ? 15.898 15.43 13.266 1 88.5 100 PRO A C 1
ATOM 783 O O . PRO A 1 100 ? 16.359 16.578 13.281 1 88.5 100 PRO A O 1
ATOM 786 N N . ASN A 1 101 ? 15.75 14.742 14.367 1 86.69 101 ASN A N 1
ATOM 787 C CA . ASN A 1 101 ? 16.188 15.273 15.656 1 86.69 101 ASN A CA 1
ATOM 788 C C . ASN A 1 101 ? 17.703 15.383 15.734 1 86.69 101 ASN A C 1
ATOM 790 O O . ASN A 1 101 ? 18.234 16.203 16.484 1 86.69 101 ASN A O 1
ATOM 794 N N . ALA A 1 102 ? 18.406 14.602 14.977 1 87.44 102 ALA A N 1
ATOM 795 C CA . ALA A 1 102 ? 19.875 14.609 14.961 1 87.44 102 ALA A CA 1
ATOM 796 C C . ALA A 1 102 ? 20.406 15.82 14.188 1 87.44 102 ALA A C 1
ATOM 798 O O . ALA A 1 102 ? 21.594 16.156 14.289 1 87.44 102 ALA A O 1
ATOM 799 N N . SER A 1 103 ? 19.5 16.516 13.453 1 89.06 103 SER A N 1
ATOM 800 C CA . SER A 1 103 ? 19.953 17.641 12.625 1 89.06 103 SER A CA 1
ATOM 801 C C . SER A 1 103 ? 19.328 18.953 13.094 1 89.06 103 SER A C 1
ATOM 803 O O . SER A 1 103 ? 19.141 19.859 12.289 1 89.06 103 SER A O 1
ATOM 805 N N . ILE A 1 104 ? 18.984 19.062 14.328 1 87.12 104 ILE A N 1
ATOM 806 C CA . ILE A 1 104 ? 18.281 20.203 14.883 1 87.12 104 ILE A CA 1
ATOM 807 C C . ILE A 1 104 ? 19.141 21.453 14.789 1 87.12 104 ILE A C 1
ATOM 809 O O . ILE A 1 104 ? 18.641 22.578 14.812 1 87.12 104 ILE A O 1
ATOM 813 N N . SER A 1 105 ? 20.422 21.219 14.586 1 88.69 105 SER A N 1
ATOM 814 C CA . SER A 1 105 ? 21.359 22.344 14.578 1 88.69 105 SER A CA 1
ATOM 815 C C . SER A 1 105 ? 21.469 22.953 13.188 1 88.69 105 SER A C 1
ATOM 817 O O . SER A 1 105 ? 22.078 24.016 13.023 1 88.69 105 SER A O 1
ATOM 819 N N . LEU A 1 106 ? 20.859 22.359 12.219 1 90.38 106 LEU A N 1
ATOM 820 C CA . LEU A 1 106 ? 20.953 22.859 10.852 1 90.38 106 LEU A CA 1
ATOM 821 C C . LEU A 1 106 ? 20.328 24.25 10.742 1 90.38 106 LEU A C 1
ATOM 823 O O . LEU A 1 106 ? 19.281 24.516 11.359 1 90.38 106 LEU A O 1
ATOM 827 N N . GLN A 1 107 ? 20.938 25.047 9.984 1 90.94 107 GLN A N 1
ATOM 828 C CA . GLN A 1 107 ? 20.406 26.375 9.68 1 90.94 107 GLN A CA 1
ATOM 829 C C . GLN A 1 107 ? 19.531 26.344 8.43 1 90.94 107 GLN A C 1
ATOM 831 O O . GLN A 1 107 ? 19.594 25.391 7.648 1 90.94 107 GLN A O 1
ATOM 836 N N . PRO A 1 108 ? 18.625 27.438 8.297 1 88.75 108 PRO A N 1
ATOM 837 C CA . PRO A 1 108 ? 17.828 27.484 7.074 1 88.75 108 PRO A CA 1
ATOM 838 C C . PRO A 1 108 ? 18.656 27.375 5.805 1 88.75 108 PRO A C 1
ATOM 840 O O . PRO A 1 108 ? 19.719 28.016 5.695 1 88.75 108 PRO A O 1
ATOM 843 N N . GLY A 1 109 ? 18.219 26.547 4.945 1 89.06 109 GLY A N 1
ATOM 844 C CA . GLY A 1 109 ? 18.938 26.359 3.689 1 89.06 109 GLY A CA 1
ATOM 845 C C . GLY A 1 109 ? 19.953 25.25 3.744 1 89.06 109 GLY A C 1
ATOM 846 O O . GLY A 1 109 ? 20.5 24.844 2.713 1 89.06 109 GLY A O 1
ATOM 847 N N . GLN A 1 110 ? 20.266 24.797 4.969 1 92.12 110 GLN A N 1
ATOM 848 C CA . GLN A 1 110 ? 21.25 23.719 5.125 1 92.12 110 GLN A CA 1
ATOM 849 C C . GLN A 1 110 ? 20.578 22.359 5.066 1 92.12 110 GLN A C 1
ATOM 851 O O . GLN A 1 110 ? 19.391 22.219 5.395 1 92.12 110 GLN A O 1
ATOM 856 N N . ARG A 1 111 ? 21.391 21.375 4.605 1 93.62 111 ARG A N 1
ATOM 857 C CA . ARG A 1 111 ? 20.953 19.984 4.516 1 93.62 111 ARG A CA 1
ATOM 858 C C . ARG A 1 111 ? 22.016 19.047 5.043 1 93.62 111 ARG A C 1
ATOM 860 O O . ARG A 1 111 ? 23.188 19.406 5.152 1 93.62 111 ARG A O 1
ATOM 867 N N . VAL A 1 112 ? 21.547 17.875 5.457 1 94.25 112 VAL A N 1
ATOM 868 C CA . VAL A 1 112 ? 22.516 16.859 5.852 1 94.25 112 VAL A CA 1
ATOM 869 C C . VAL A 1 112 ? 23.266 16.344 4.617 1 94.25 112 VAL A C 1
ATOM 871 O O . VAL A 1 112 ? 22.812 16.547 3.488 1 94.25 112 VAL A O 1
ATOM 874 N N . ALA A 1 113 ? 24.375 15.68 4.871 1 93.88 113 ALA A N 1
ATOM 875 C CA . ALA A 1 113 ? 25.125 15.062 3.779 1 93.88 113 ALA A CA 1
ATOM 876 C C . ALA A 1 113 ? 24.312 13.969 3.098 1 93.88 113 ALA A C 1
ATOM 878 O O . ALA A 1 113 ? 23.641 13.18 3.768 1 93.88 113 ALA A O 1
ATOM 879 N N . ARG A 1 114 ? 24.406 13.93 1.818 1 92.94 114 ARG A N 1
ATOM 880 C CA . ARG A 1 114 ? 23.688 12.938 1.031 1 92.94 114 ARG A CA 1
ATOM 881 C C . ARG A 1 114 ? 24.438 11.617 0.985 1 92.94 114 ARG A C 1
ATOM 883 O O . ARG A 1 114 ? 25.203 11.367 0.047 1 92.94 114 ARG A O 1
ATOM 890 N N . THR A 1 115 ? 24.219 10.758 1.924 1 92.38 115 THR A N 1
ATOM 891 C CA . THR A 1 115 ? 24.797 9.422 1.946 1 92.38 115 THR A CA 1
ATOM 892 C C . THR A 1 115 ? 24.156 8.523 0.9 1 92.38 115 THR A C 1
ATOM 894 O O . THR A 1 115 ? 23.109 8.867 0.338 1 92.38 115 THR A O 1
ATOM 897 N N . ASP A 1 116 ? 24.734 7.391 0.6 1 90.19 116 ASP A N 1
ATOM 898 C CA . ASP A 1 116 ? 24.156 6.422 -0.324 1 90.19 116 ASP A CA 1
ATOM 899 C C . ASP A 1 116 ? 22.781 5.953 0.162 1 90.19 116 ASP A C 1
ATOM 901 O O . ASP A 1 116 ? 21.859 5.793 -0.635 1 90.19 116 ASP A O 1
ATOM 905 N N . GLU A 1 117 ? 22.703 5.832 1.448 1 89.31 117 GLU A N 1
ATOM 906 C CA . GLU A 1 117 ? 21.438 5.438 2.049 1 89.31 117 GLU A CA 1
ATOM 907 C C . GLU A 1 117 ? 20.359 6.477 1.771 1 89.31 117 GLU A C 1
ATOM 909 O O . GLU A 1 117 ? 19.25 6.129 1.361 1 89.31 117 GLU A O 1
ATOM 914 N N . LEU A 1 118 ? 20.719 7.715 1.944 1 93.56 118 LEU A N 1
ATOM 915 C CA . LEU A 1 118 ? 19.734 8.789 1.758 1 93.56 118 LEU A CA 1
ATOM 916 C C . LEU A 1 118 ? 19.375 8.938 0.285 1 93.56 118 LEU A C 1
ATOM 918 O O . LEU A 1 118 ? 18.234 9.266 -0.043 1 93.56 118 LEU A O 1
ATOM 922 N N . ALA A 1 119 ? 20.375 8.695 -0.578 1 94.12 119 ALA A N 1
ATOM 923 C CA . ALA A 1 119 ? 20.109 8.773 -2.012 1 94.12 119 ALA A CA 1
ATOM 924 C C . ALA A 1 119 ? 19.109 7.699 -2.449 1 94.12 119 ALA A C 1
ATOM 926 O O . ALA A 1 119 ? 18.188 7.977 -3.217 1 94.12 119 ALA A O 1
ATOM 927 N N . TYR A 1 120 ? 19.297 6.539 -1.96 1 92.44 120 TYR A N 1
ATOM 928 C CA . TYR A 1 120 ? 18.391 5.449 -2.281 1 92.44 120 TYR A CA 1
ATOM 929 C C . TYR A 1 120 ? 17 5.695 -1.683 1 92.44 120 TYR A C 1
ATOM 931 O O . TYR A 1 120 ? 15.984 5.5 -2.35 1 92.44 120 TYR A O 1
ATOM 939 N N . PHE A 1 121 ? 17.031 6.145 -0.451 1 96.44 121 PHE A N 1
ATOM 940 C CA . PHE A 1 121 ? 15.781 6.469 0.226 1 96.44 121 PHE A CA 1
ATOM 941 C C . PHE A 1 121 ? 15 7.523 -0.552 1 96.44 121 PHE A C 1
ATOM 943 O O . PHE A 1 121 ? 13.797 7.379 -0.768 1 96.44 121 PHE A O 1
ATOM 950 N N . GLU A 1 122 ? 15.703 8.484 -0.991 1 96.75 122 GLU A N 1
ATOM 951 C CA . GLU A 1 122 ? 15.102 9.555 -1.781 1 96.75 122 GLU A CA 1
ATOM 952 C C . GLU A 1 122 ? 14.453 9 -3.049 1 96.75 122 GLU A C 1
ATOM 954 O O . GLU A 1 122 ? 13.344 9.398 -3.404 1 96.75 122 GLU A O 1
ATOM 959 N N . ALA A 1 123 ? 15.148 8.109 -3.703 1 96.69 123 ALA A N 1
ATOM 960 C CA . ALA A 1 123 ? 14.641 7.531 -4.945 1 96.69 123 ALA A CA 1
ATOM 961 C C . ALA A 1 123 ? 13.391 6.691 -4.695 1 96.69 123 ALA A C 1
ATOM 963 O O . ALA A 1 123 ? 12.445 6.73 -5.48 1 96.69 123 ALA A O 1
ATOM 964 N N . VAL A 1 124 ? 13.359 5.934 -3.605 1 97.19 124 VAL A N 1
ATOM 965 C CA . VAL A 1 124 ? 12.188 5.141 -3.246 1 97.19 124 VAL A CA 1
ATOM 966 C C . VAL A 1 124 ? 11.008 6.062 -2.941 1 97.19 124 VAL A C 1
ATOM 968 O O . VAL A 1 124 ? 9.898 5.84 -3.422 1 97.19 124 VAL A O 1
ATOM 971 N N . MET A 1 125 ? 11.289 7.125 -2.164 1 97.69 125 MET A N 1
ATOM 972 C CA . MET A 1 125 ? 10.234 8.07 -1.817 1 97.69 125 MET A CA 1
ATOM 973 C C . MET A 1 125 ? 9.656 8.727 -3.07 1 97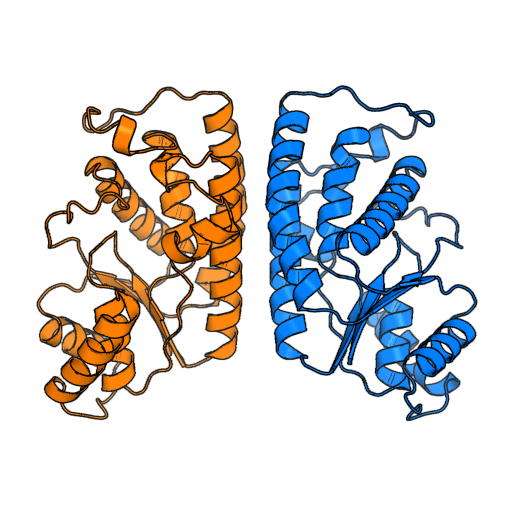.69 125 MET A C 1
ATOM 975 O O . MET A 1 125 ? 8.453 8.977 -3.145 1 97.69 125 MET A O 1
ATOM 979 N N . ALA A 1 126 ? 10.539 8.992 -4.02 1 97.5 126 ALA A N 1
ATOM 980 C CA . ALA A 1 126 ? 10.062 9.594 -5.262 1 97.5 126 ALA A CA 1
ATOM 981 C C . ALA A 1 126 ? 9.062 8.695 -5.969 1 97.5 126 ALA A C 1
ATOM 983 O O . ALA A 1 126 ? 8.016 9.156 -6.426 1 97.5 126 ALA A O 1
ATOM 984 N N . GLU A 1 127 ? 9.305 7.41 -6.059 1 97.25 127 GLU A N 1
ATOM 985 C CA . GLU A 1 127 ? 8.406 6.469 -6.727 1 97.25 127 GLU A CA 1
ATOM 986 C C . GLU A 1 127 ? 7.129 6.258 -5.922 1 97.25 127 GLU A C 1
ATOM 988 O O . GLU A 1 127 ? 6.031 6.227 -6.484 1 97.25 127 GLU A O 1
ATOM 993 N N . LEU A 1 128 ? 7.289 6.117 -4.613 1 97.5 128 LEU A N 1
ATOM 994 C CA . LEU A 1 128 ? 6.105 5.98 -3.771 1 97.5 128 LEU A CA 1
ATOM 995 C C . LEU A 1 128 ? 5.238 7.234 -3.848 1 97.5 128 LEU A C 1
ATOM 997 O O . LEU A 1 128 ? 4.008 7.148 -3.779 1 97.5 128 LEU A O 1
ATOM 1001 N N . GLY A 1 129 ? 5.918 8.359 -3.961 1 97.88 129 GLY A N 1
ATOM 1002 C CA . GLY A 1 129 ? 5.195 9.609 -4.109 1 97.88 129 GLY A CA 1
ATOM 1003 C C . GLY A 1 129 ? 4.223 9.609 -5.273 1 97.88 129 GLY A C 1
ATOM 1004 O O . GLY A 1 129 ? 3.117 10.141 -5.172 1 97.88 129 GLY A O 1
ATOM 1005 N N . LYS A 1 130 ? 4.625 8.992 -6.391 1 97.25 130 LYS A N 1
ATOM 1006 C CA . LYS A 1 130 ? 3.74 8.898 -7.547 1 97.25 130 LYS A CA 1
ATOM 1007 C C . LYS A 1 130 ? 2.459 8.148 -7.195 1 97.25 130 LYS A C 1
ATOM 1009 O O . LYS A 1 130 ? 1.364 8.562 -7.578 1 97.25 130 LYS A O 1
ATOM 1014 N N . VAL A 1 131 ? 2.643 7.082 -6.434 1 96.81 131 VAL A N 1
ATOM 1015 C CA . VAL A 1 131 ? 1.522 6.227 -6.051 1 96.81 131 VAL A CA 1
ATOM 1016 C C . VAL A 1 131 ? 0.587 6.988 -5.113 1 96.81 131 VAL A C 1
ATOM 1018 O O . VAL A 1 131 ? -0.628 7.008 -5.32 1 96.81 131 VAL A O 1
ATOM 1021 N N . PHE A 1 132 ? 1.162 7.641 -4.133 1 97.94 132 PHE A N 1
ATOM 1022 C CA . PHE A 1 132 ? 0.381 8.336 -3.119 1 97.94 132 PHE A CA 1
ATOM 1023 C C . PHE A 1 132 ? -0.342 9.539 -3.721 1 97.94 132 PHE A C 1
ATOM 1025 O O . PHE A 1 132 ? -1.514 9.773 -3.422 1 97.94 132 PHE A O 1
ATOM 1032 N N . LYS A 1 133 ? 0.335 10.266 -4.574 1 97.88 133 LYS A N 1
ATOM 1033 C CA . LYS A 1 133 ? -0.26 11.422 -5.234 1 97.88 133 LYS A CA 1
ATOM 1034 C C . LYS A 1 133 ? -1.45 11.016 -6.098 1 97.88 133 LYS A C 1
ATOM 1036 O O . LYS A 1 133 ? -2.494 11.672 -6.074 1 97.88 133 LYS A O 1
ATOM 1041 N N . ARG A 1 134 ? -1.321 9.93 -6.809 1 96.31 134 ARG A N 1
ATOM 1042 C CA . ARG A 1 134 ? -2.416 9.445 -7.641 1 96.31 134 ARG A CA 1
ATOM 1043 C C . ARG A 1 134 ? -3.621 9.055 -6.789 1 96.31 134 ARG A C 1
ATOM 1045 O O . ARG A 1 134 ? -4.758 9.391 -7.125 1 96.31 134 ARG A O 1
ATOM 1052 N N . HIS A 1 135 ? -3.344 8.367 -5.707 1 96.75 135 HIS A N 1
ATOM 1053 C CA . HIS A 1 135 ? -4.426 7.957 -4.816 1 96.75 135 HIS A CA 1
ATOM 1054 C C . HIS A 1 135 ? -5.145 9.172 -4.23 1 96.75 135 HIS A C 1
ATOM 1056 O O . HIS A 1 135 ? -6.375 9.242 -4.254 1 96.75 135 HIS A O 1
ATOM 1062 N N . VAL A 1 136 ? -4.379 10.125 -3.729 1 98.06 136 VAL A N 1
ATOM 1063 C CA . VAL A 1 136 ? -4.957 11.281 -3.055 1 98.06 136 VAL A CA 1
ATOM 1064 C C . VAL A 1 136 ? -5.758 12.117 -4.051 1 98.06 136 VAL A C 1
ATOM 1066 O O . VAL A 1 136 ? -6.867 12.562 -3.748 1 98.06 136 VAL A O 1
ATOM 1069 N N . LYS A 1 137 ? -5.238 12.258 -5.246 1 97.75 137 LYS A N 1
ATOM 1070 C CA . LYS A 1 137 ? -5.938 13.008 -6.289 1 97.75 137 LYS A CA 1
ATOM 1071 C C . LYS A 1 137 ? -7.289 12.375 -6.605 1 97.75 137 LYS A C 1
ATOM 1073 O O . LYS A 1 137 ? -8.281 13.078 -6.812 1 97.75 137 LYS A O 1
ATOM 1078 N N . LYS A 1 138 ? -7.328 11.109 -6.551 1 96.31 138 LYS A N 1
ATOM 1079 C CA . LYS A 1 138 ? -8.547 10.375 -6.879 1 96.31 138 LYS A CA 1
ATOM 1080 C C . LYS A 1 138 ? -9.508 10.328 -5.691 1 96.31 138 LYS A C 1
ATOM 1082 O O . LYS A 1 138 ? -10.727 10.273 -5.871 1 96.31 138 LYS A O 1
ATOM 1087 N N . SER A 1 139 ? -9.023 10.508 -4.477 1 97 139 SER A N 1
ATOM 1088 C CA . SER A 1 139 ? -9.789 10.109 -3.301 1 97 139 SER A CA 1
ATOM 1089 C C . SER A 1 139 ? -10.312 11.328 -2.547 1 97 139 SER A C 1
ATOM 1091 O O . SER A 1 139 ? -11.172 11.195 -1.667 1 97 139 SER A O 1
ATOM 1093 N N . PHE A 1 140 ? -9.844 12.523 -2.885 1 98.25 140 PHE A N 1
ATOM 1094 C CA . PHE A 1 140 ? -10.242 13.688 -2.109 1 98.25 140 PHE A CA 1
ATOM 1095 C C . PHE A 1 140 ? -10.789 14.781 -3.02 1 98.25 140 PHE A C 1
ATOM 1097 O O . PHE A 1 140 ? -10.273 15 -4.117 1 98.25 140 PHE A O 1
ATOM 1104 N N . ASP A 1 141 ? -11.805 15.422 -2.523 1 97.88 141 ASP A N 1
ATOM 1105 C CA . ASP A 1 141 ? -12.391 16.547 -3.242 1 97.88 141 ASP A CA 1
ATOM 1106 C C . ASP A 1 141 ? -11.781 17.875 -2.777 1 97.88 141 ASP A C 1
ATOM 1108 O O . ASP A 1 141 ? -11.695 18.828 -3.551 1 97.88 141 ASP A O 1
ATOM 1112 N N . LEU A 1 142 ? -11.477 17.906 -1.537 1 97.81 142 LEU A N 1
ATOM 1113 C CA . LEU A 1 142 ? -11.078 19.156 -0.906 1 97.81 142 LEU A CA 1
ATOM 1114 C C . LEU A 1 142 ? -10.203 18.906 0.312 1 97.81 142 LEU A C 1
ATOM 1116 O O . LEU A 1 142 ? -10.406 17.922 1.037 1 97.81 142 LEU A O 1
ATOM 1120 N N . PHE A 1 143 ? -9.25 19.844 0.529 1 98.5 143 PHE A N 1
ATOM 1121 C CA . PHE A 1 143 ? -8.453 19.781 1.75 1 98.5 143 PHE A CA 1
ATOM 1122 C C . PHE A 1 143 ? -8.609 21.062 2.562 1 98.5 143 PHE A C 1
ATOM 1124 O O . PHE A 1 143 ? -8.805 22.141 1.998 1 98.5 143 PHE A O 1
ATOM 1131 N N . VAL A 1 144 ? -8.625 20.938 3.818 1 98.31 144 VAL A N 1
ATOM 1132 C CA . VAL A 1 144 ? -8.414 22.031 4.758 1 98.31 144 VAL A CA 1
ATOM 1133 C C . VAL A 1 144 ? -7.062 21.859 5.449 1 98.31 144 VAL A C 1
ATOM 1135 O O . VAL A 1 144 ? -6.793 20.828 6.055 1 98.31 144 VAL A O 1
ATOM 1138 N N . HIS A 1 145 ? -6.289 22.844 5.285 1 97.56 145 HIS A N 1
ATOM 1139 C CA . HIS A 1 145 ? -4.949 22.828 5.867 1 97.56 145 HIS A CA 1
ATOM 1140 C C . HIS A 1 145 ? -4.871 23.719 7.102 1 97.56 145 HIS A C 1
ATOM 1142 O O . HIS A 1 145 ? -5.148 24.922 7.023 1 97.56 145 HIS A O 1
ATOM 1148 N N . LEU A 1 146 ? -4.516 23.094 8.211 1 95.88 146 LEU A N 1
ATOM 1149 C CA . LEU A 1 146 ? -4.398 23.812 9.477 1 95.88 146 LEU A CA 1
ATOM 1150 C C . LEU A 1 146 ? -2.98 24.328 9.672 1 95.88 146 LEU A C 1
ATOM 1152 O O . LEU A 1 146 ? -2.023 23.562 9.711 1 95.88 146 LEU A O 1
ATOM 1156 N N . PRO A 1 147 ? -2.865 25.625 9.789 1 90.06 147 PRO A N 1
ATOM 1157 C CA . PRO A 1 147 ? -1.53 26.188 10.016 1 90.06 147 PRO A CA 1
ATOM 1158 C C . PRO A 1 147 ? -0.976 25.844 11.398 1 90.06 147 PRO A C 1
ATOM 1160 O O . PRO A 1 147 ? -1.741 25.531 12.312 1 90.06 147 PRO A O 1
ATOM 1163 N N . ASN A 1 148 ? 0.338 25.781 11.438 1 78.62 148 ASN A N 1
ATOM 1164 C CA . ASN A 1 148 ? 0.995 25.547 12.719 1 78.62 148 ASN A CA 1
ATOM 1165 C C . ASN A 1 148 ? 0.876 26.766 13.641 1 78.62 148 ASN A C 1
ATOM 1167 O O . ASN A 1 148 ? 1.597 27.75 13.469 1 78.62 148 ASN A O 1
ATOM 1171 N N . GLU A 1 149 ? -0.053 26.766 14.461 1 72.5 149 GLU A N 1
ATOM 1172 C CA . GLU A 1 149 ? -0.269 27.953 15.281 1 72.5 149 GLU A CA 1
ATOM 1173 C C . GLU A 1 149 ? 0.232 27.734 16.703 1 72.5 149 GLU A C 1
ATOM 1175 O O . GLU A 1 149 ? 0.207 28.656 17.531 1 72.5 149 GLU A O 1
ATOM 1180 N N . LEU A 1 150 ? 0.693 26.422 16.984 1 63.59 150 LEU A N 1
ATOM 1181 C CA . LEU A 1 150 ? 1.161 26.125 18.328 1 63.59 150 LEU A CA 1
ATOM 1182 C C . LEU A 1 150 ? 2.623 25.688 18.312 1 63.59 150 LEU A C 1
ATOM 1184 O O . LEU A 1 150 ? 3.08 25.062 17.359 1 63.59 150 LEU A O 1
ATOM 1188 N N . PRO A 1 151 ? 3.299 26.203 19.359 1 62.38 151 PRO A N 1
ATOM 1189 C CA . PRO A 1 151 ? 4.66 25.688 19.5 1 62.38 151 PRO A CA 1
ATOM 1190 C C . PRO A 1 151 ? 4.711 24.172 19.609 1 62.38 151 PRO A C 1
ATOM 1192 O O . PRO A 1 151 ? 3.717 23.547 20 1 62.38 151 PRO A O 1
ATOM 1195 N N . LEU A 1 152 ? 5.777 23.5 19.016 1 59.44 152 LEU A N 1
ATOM 1196 C CA . LEU A 1 152 ? 5.938 22.047 19.047 1 59.44 152 LEU A CA 1
ATOM 1197 C C . LEU A 1 152 ? 5.941 21.531 20.484 1 59.44 152 LEU A C 1
ATOM 1199 O O . LEU A 1 152 ? 6.574 22.125 21.359 1 59.44 152 LEU A O 1
ATOM 1203 N N . ALA A 1 153 ? 4.871 20.719 20.672 1 56.28 153 ALA A N 1
ATOM 1204 C CA . ALA A 1 153 ? 4.922 20.047 21.969 1 56.28 153 ALA A CA 1
ATOM 1205 C C . ALA A 1 153 ? 6.18 19.188 22.094 1 56.28 153 ALA A C 1
ATOM 1207 O O . ALA A 1 153 ? 6.641 18.609 21.109 1 56.28 153 ALA A O 1
ATOM 1208 N N . LYS A 1 154 ? 6.918 19.188 23.188 1 54.84 154 LYS A N 1
ATOM 1209 C CA . LYS A 1 154 ? 8.117 18.406 23.469 1 54.84 154 LYS A CA 1
ATOM 1210 C C . LYS A 1 154 ? 7.789 16.922 23.641 1 54.84 154 LYS A C 1
ATOM 1212 O O . LYS A 1 154 ? 7.625 16.453 24.766 1 54.84 154 LYS A O 1
ATOM 1217 N N . ASP A 1 155 ? 6.969 16.422 22.75 1 54.19 155 ASP A N 1
ATOM 1218 C CA . ASP A 1 155 ? 6.746 15.008 23.047 1 54.19 155 ASP A CA 1
ATOM 1219 C C . ASP A 1 155 ? 7.766 14.125 22.328 1 54.19 155 ASP A C 1
ATOM 1221 O O . ASP A 1 155 ? 8.352 14.539 21.312 1 54.19 155 ASP A O 1
ATOM 1225 N N . GLY A 1 156 ? 8.688 13.617 23.016 1 52.19 156 GLY A N 1
ATOM 1226 C CA . GLY A 1 156 ? 9.805 12.773 22.641 1 52.19 156 GLY A CA 1
ATOM 1227 C C . GLY A 1 156 ? 9.555 11.984 21.359 1 52.19 156 GLY A C 1
ATOM 1228 O O . GLY A 1 156 ? 10.445 11.297 20.859 1 52.19 156 GLY A O 1
ATOM 1229 N N . HIS A 1 157 ? 8.32 11.969 20.766 1 56.53 157 HIS A N 1
ATOM 1230 C CA . HIS A 1 157 ? 8.07 11.117 19.625 1 56.53 157 HIS A CA 1
ATOM 1231 C C . HIS A 1 157 ? 7.984 11.93 18.328 1 56.53 157 HIS A C 1
ATOM 1233 O O . HIS A 1 157 ? 8.062 11.383 17.234 1 56.53 157 HIS A O 1
ATOM 1239 N N . ARG A 1 158 ? 7.875 13.25 18.5 1 59.62 158 ARG A N 1
ATOM 1240 C CA . ARG A 1 158 ? 7.738 14.102 17.328 1 59.62 158 ARG A CA 1
ATOM 1241 C C . ARG A 1 158 ? 9.031 14.867 17.047 1 59.62 158 ARG A C 1
ATOM 1243 O O . ARG A 1 158 ? 9.781 15.18 17.984 1 59.62 158 ARG A O 1
ATOM 1250 N N . PRO A 1 159 ? 9.305 14.977 15.695 1 60.06 159 PRO A N 1
ATOM 1251 C CA . PRO A 1 159 ? 10.508 15.758 15.398 1 60.06 159 PRO A CA 1
ATOM 1252 C C . PRO A 1 159 ? 10.461 17.156 15.992 1 60.06 159 PRO A C 1
ATOM 1254 O O . PRO A 1 159 ? 9.43 17.844 15.906 1 60.06 159 PRO A O 1
ATOM 1257 N N . VAL A 1 160 ? 11.461 17.484 16.562 1 63.69 160 VAL A N 1
ATOM 1258 C CA . VAL A 1 160 ? 11.602 18.781 17.234 1 63.69 160 VAL A CA 1
ATOM 1259 C C . VAL A 1 160 ? 12.25 19.781 16.266 1 63.69 160 VAL A C 1
ATOM 1261 O O . VAL A 1 160 ? 12.336 20.969 16.562 1 63.69 160 VAL A O 1
ATOM 1264 N N . ASN A 1 161 ? 12.539 19.344 15.133 1 78 161 ASN A N 1
ATOM 1265 C CA . ASN A 1 161 ? 13.219 20.203 14.164 1 78 161 ASN A CA 1
ATOM 1266 C C . ASN A 1 161 ? 12.234 21.109 13.43 1 78 161 ASN A C 1
ATOM 1268 O O . ASN A 1 161 ? 11.469 20.641 12.586 1 78 161 ASN A O 1
ATOM 1272 N N . GLU A 1 162 ? 12.312 22.391 13.688 1 82.81 162 GLU A N 1
ATOM 1273 C CA . GLU A 1 162 ? 11.398 23.359 13.102 1 82.81 162 GLU A CA 1
ATOM 1274 C C . GLU A 1 162 ? 11.562 23.453 11.586 1 82.81 162 GLU A C 1
ATOM 1276 O O . GLU A 1 162 ? 10.594 23.672 10.859 1 82.81 162 GLU A O 1
ATOM 1281 N N . LEU A 1 163 ? 12.781 23.297 11.156 1 87.62 163 LEU A N 1
ATOM 1282 C CA . LEU A 1 163 ? 13.023 23.312 9.711 1 87.62 163 LEU A CA 1
ATOM 1283 C C . LEU A 1 163 ? 12.336 22.141 9.031 1 87.62 163 LEU A C 1
ATOM 1285 O O . LEU A 1 163 ? 11.766 22.297 7.945 1 87.62 163 LEU A O 1
ATOM 1289 N N . PHE A 1 164 ? 12.391 21.047 9.711 1 90.25 164 PHE A N 1
ATOM 1290 C CA . PHE A 1 164 ? 11.695 19.875 9.227 1 90.25 164 PHE A CA 1
ATOM 1291 C C . PHE A 1 164 ? 10.195 20.125 9.125 1 90.25 164 PHE A C 1
ATOM 1293 O O . PHE A 1 164 ? 9.578 19.812 8.109 1 90.25 164 PHE A O 1
ATOM 1300 N N . ARG A 1 165 ? 9.656 20.703 10.133 1 87.88 165 ARG A N 1
ATOM 1301 C CA . ARG A 1 165 ? 8.227 21 10.188 1 87.88 165 ARG A CA 1
ATOM 1302 C C . ARG A 1 165 ? 7.824 21.953 9.07 1 87.88 165 ARG A C 1
ATOM 1304 O O . ARG A 1 165 ? 6.84 21.719 8.367 1 87.88 165 ARG A O 1
ATOM 1311 N N . SER A 1 166 ? 8.594 23 8.93 1 90.19 166 SER A N 1
ATOM 1312 C CA . SER A 1 166 ? 8.297 24 7.914 1 90.19 166 SER A CA 1
ATOM 1313 C C . SER A 1 166 ? 8.445 23.438 6.508 1 90.19 166 SER A C 1
ATOM 1315 O O . SER A 1 166 ? 7.609 23.688 5.637 1 90.19 166 SER A O 1
ATOM 1317 N N . ALA A 1 167 ? 9.477 22.656 6.336 1 92.81 167 ALA A N 1
ATOM 1318 C CA . ALA A 1 167 ? 9.703 22.031 5.031 1 92.81 167 ALA A CA 1
ATOM 1319 C C . ALA A 1 167 ? 8.578 21.062 4.684 1 92.81 167 ALA A C 1
ATOM 1321 O O . ALA A 1 167 ? 8.172 20.969 3.523 1 92.81 167 ALA A O 1
ATOM 1322 N N . SER A 1 168 ? 8.086 20.359 5.688 1 93.44 168 SER A N 1
ATOM 1323 C CA . SER A 1 168 ? 6.969 19.453 5.488 1 93.44 168 SER A CA 1
ATOM 1324 C C . SER A 1 168 ? 5.707 20.203 5.074 1 93.44 168 SER A C 1
ATOM 1326 O O . SER A 1 168 ? 5.008 19.797 4.145 1 93.44 168 SER A O 1
ATOM 1328 N N . ASP A 1 169 ? 5.516 21.281 5.73 1 93.5 169 ASP A N 1
ATOM 1329 C CA . ASP A 1 169 ? 4.355 22.125 5.434 1 93.5 169 ASP A CA 1
ATOM 1330 C C . ASP A 1 169 ? 4.426 22.656 4.008 1 93.5 169 ASP A C 1
ATOM 1332 O O . ASP A 1 169 ? 3.443 22.594 3.264 1 93.5 169 ASP A O 1
ATOM 1336 N N . ASP A 1 170 ? 5.547 23.125 3.631 1 94.88 170 ASP A N 1
ATOM 1337 C CA . ASP A 1 170 ? 5.754 23.688 2.305 1 94.88 170 ASP A CA 1
ATOM 1338 C C . ASP A 1 170 ? 5.574 22.641 1.216 1 94.88 170 ASP A C 1
ATOM 1340 O O . ASP A 1 170 ? 4.918 22.891 0.203 1 94.88 170 ASP A O 1
ATOM 1344 N N . LEU A 1 171 ? 6.141 21.5 1.481 1 96.06 171 LEU A N 1
ATOM 1345 C CA . LEU A 1 171 ? 6.047 20.453 0.484 1 96.06 171 LEU A CA 1
ATOM 1346 C C . LEU A 1 171 ? 4.605 19.984 0.319 1 96.06 171 LEU A C 1
ATOM 1348 O O . LEU A 1 171 ? 4.172 19.672 -0.793 1 96.06 171 LEU A O 1
ATOM 1352 N N . LEU A 1 172 ? 3.879 19.938 1.38 1 96.44 172 LEU A N 1
ATOM 1353 C CA . LEU A 1 172 ? 2.479 19.531 1.309 1 96.44 172 LEU A CA 1
ATOM 1354 C C . LEU A 1 172 ? 1.676 20.516 0.451 1 96.44 172 LEU A C 1
ATOM 1356 O O . LEU A 1 172 ? 0.962 20.094 -0.465 1 96.44 172 LEU A O 1
ATOM 1360 N N . LYS A 1 173 ? 1.83 21.766 0.699 1 96.12 173 LYS A N 1
ATOM 1361 C CA . LYS A 1 173 ? 1.105 22.781 -0.056 1 96.12 173 LYS A CA 1
ATOM 1362 C C . LYS A 1 173 ? 1.498 22.75 -1.53 1 96.12 173 LYS A C 1
ATOM 1364 O O . LYS A 1 173 ? 0.638 22.844 -2.408 1 96.12 173 LYS A O 1
ATOM 1369 N N . ALA A 1 174 ? 2.762 22.625 -1.742 1 97.56 174 ALA A N 1
ATOM 1370 C CA . ALA A 1 174 ? 3.236 22.531 -3.121 1 97.56 174 ALA A CA 1
ATOM 1371 C C . ALA A 1 174 ? 2.625 21.328 -3.836 1 97.56 174 ALA A C 1
ATOM 1373 O O . ALA A 1 174 ? 2.332 21.391 -5.031 1 97.56 174 ALA A O 1
ATOM 1374 N N . THR A 1 175 ? 2.484 20.266 -3.084 1 97.88 175 THR A N 1
ATOM 1375 C CA . THR A 1 175 ? 1.916 19.047 -3.668 1 97.88 175 THR A CA 1
ATOM 1376 C C . THR A 1 175 ? 0.437 19.25 -3.988 1 97.88 175 THR A C 1
ATOM 1378 O O . THR A 1 175 ? -0.047 18.781 -5.02 1 97.88 175 THR A O 1
ATOM 1381 N N . PHE A 1 176 ? -0.302 19.938 -3.121 1 97.62 176 PHE A N 1
ATOM 1382 C CA . PHE A 1 176 ? -1.687 20.266 -3.432 1 97.62 176 PHE A CA 1
ATOM 1383 C C . PHE A 1 176 ? -1.774 21.062 -4.734 1 97.62 176 PHE A C 1
ATOM 1385 O O . PHE A 1 176 ? -2.633 20.781 -5.574 1 97.62 176 PHE A O 1
ATOM 1392 N N . ASP A 1 177 ? -0.922 21.984 -4.895 1 97.94 177 ASP A N 1
ATOM 1393 C CA . ASP A 1 177 ? -0.89 22.812 -6.105 1 97.94 177 ASP A CA 1
ATOM 1394 C C . ASP A 1 177 ? -0.578 21.953 -7.332 1 97.94 177 ASP A C 1
ATOM 1396 O O . ASP A 1 177 ? -1.239 22.078 -8.367 1 97.94 177 ASP A O 1
ATOM 1400 N N . GLU A 1 178 ? 0.404 21.094 -7.156 1 98 178 GLU A N 1
ATOM 1401 C CA . GLU A 1 178 ? 0.791 20.203 -8.242 1 98 178 GLU A CA 1
ATOM 1402 C C . GLU A 1 178 ? -0.391 19.359 -8.703 1 98 178 GLU A C 1
ATOM 1404 O O . GLU A 1 178 ? -0.584 19.156 -9.906 1 98 178 GLU A O 1
ATOM 1409 N N . LEU A 1 179 ? -1.167 18.922 -7.738 1 97.88 179 LEU A N 1
ATOM 1410 C CA . LEU A 1 179 ? -2.268 18 -8.039 1 97.88 179 LEU A CA 1
ATOM 1411 C C . LEU A 1 179 ? -3.543 18.781 -8.352 1 97.88 179 LEU A C 1
ATOM 1413 O O . LEU A 1 179 ? -4.574 18.188 -8.672 1 97.88 179 LEU A O 1
ATOM 1417 N N . SER A 1 180 ? -3.451 20.062 -8.258 1 97.94 180 SER A N 1
ATOM 1418 C CA . SER A 1 180 ? -4.598 20.922 -8.492 1 97.94 180 SER A CA 1
ATOM 1419 C C . SER A 1 180 ? -5.789 20.516 -7.633 1 97.94 180 SER A C 1
ATOM 1421 O O . SER A 1 180 ? -6.918 20.438 -8.125 1 97.94 180 SER A O 1
ATOM 1423 N N . ILE A 1 181 ? -5.543 20.188 -6.422 1 97.56 181 ILE A N 1
ATOM 1424 C CA . ILE A 1 181 ? -6.602 19.922 -5.457 1 97.56 181 ILE A CA 1
ATOM 1425 C C . ILE A 1 181 ? -6.887 21.172 -4.637 1 97.56 181 ILE A C 1
ATOM 1427 O O . ILE A 1 181 ? -5.969 21.766 -4.059 1 97.56 181 ILE A O 1
ATOM 1431 N N . PRO A 1 182 ? -8.133 21.578 -4.656 1 97.75 182 PRO A N 1
ATOM 1432 C CA . PRO A 1 182 ? -8.43 22.75 -3.85 1 97.75 182 PRO A CA 1
ATOM 1433 C C . PRO A 1 182 ? -8.148 22.547 -2.363 1 97.75 182 PRO A C 1
ATOM 1435 O O . PRO A 1 182 ? -8.422 21.469 -1.825 1 97.75 182 PRO A O 1
ATOM 1438 N N . TYR A 1 183 ? -7.605 23.5 -1.747 1 97.56 183 TYR A N 1
ATOM 1439 C CA . TYR A 1 183 ? -7.414 23.469 -0.301 1 97.56 183 TYR A CA 1
ATOM 1440 C C . TYR A 1 183 ? -7.559 24.859 0.301 1 97.56 183 TYR A C 1
ATOM 1442 O O . TYR A 1 183 ? -7.305 25.859 -0.371 1 97.56 183 TYR A O 1
ATOM 1450 N N . TYR A 1 184 ? -7.969 24.953 1.55 1 97.94 184 TYR A N 1
ATOM 1451 C CA . TYR A 1 184 ? -8.141 26.203 2.293 1 97.94 184 TYR A CA 1
ATOM 1452 C C . TYR A 1 184 ? -7.273 26.219 3.547 1 97.94 184 TYR A C 1
ATOM 1454 O O . TYR A 1 184 ? -7.238 25.234 4.293 1 97.94 184 TYR A O 1
ATOM 1462 N N . MET A 1 185 ? -6.629 27.297 3.762 1 96.88 185 MET A N 1
ATOM 1463 C CA . MET A 1 185 ? -5.926 27.516 5.02 1 96.88 185 MET A CA 1
ATOM 1464 C C . MET A 1 185 ? -6.875 28.031 6.094 1 96.88 185 MET A C 1
ATOM 1466 O O . MET A 1 185 ? -7.434 29.125 5.949 1 96.88 185 MET A O 1
ATOM 1470 N N . ILE A 1 186 ? -7.09 27.25 7.086 1 96.94 186 ILE A N 1
ATOM 1471 C CA . ILE A 1 186 ? -8.047 27.656 8.109 1 96.94 186 ILE A CA 1
ATOM 1472 C C . ILE A 1 186 ? -7.391 27.562 9.484 1 96.94 186 ILE A C 1
ATOM 1474 O O . ILE A 1 186 ? -6.918 26.5 9.883 1 96.94 186 ILE A O 1
ATOM 1478 N N . GLY A 1 187 ? -7.285 28.625 10.188 1 94.62 187 GLY A N 1
ATOM 1479 C CA . GLY A 1 187 ? -6.781 28.688 11.547 1 94.62 187 GLY A CA 1
ATOM 1480 C C . GLY A 1 187 ? -7.848 29.031 12.562 1 94.62 187 GLY A C 1
ATOM 1481 O O . GLY A 1 187 ? -9.047 28.891 12.297 1 94.62 187 GLY A O 1
ATOM 1482 N N . GLY A 1 188 ? -7.367 29.328 13.844 1 93.75 188 GLY A N 1
ATOM 1483 C CA . GLY A 1 188 ? -8.281 29.75 14.891 1 93.75 188 GLY A CA 1
ATOM 1484 C C . GLY A 1 188 ? -8.664 28.641 15.844 1 93.75 188 GLY A C 1
ATOM 1485 O O . GLY A 1 188 ? -8.086 27.547 15.805 1 93.75 188 GLY A O 1
ATOM 1486 N N . SER A 1 189 ? -9.625 28.969 16.688 1 94.44 189 SER A N 1
ATOM 1487 C CA . SER A 1 189 ? -10.125 27.984 17.656 1 94.44 189 SER A CA 1
ATOM 1488 C C . SER A 1 189 ? -10.867 26.859 16.969 1 94.44 189 SER A C 1
ATOM 1490 O O . SER A 1 189 ? -11.227 26.969 15.797 1 94.44 189 SER A O 1
ATOM 1492 N N . ILE A 1 190 ? -11.078 25.828 17.703 1 96.12 190 ILE A N 1
ATOM 1493 C CA . ILE A 1 190 ? -11.773 24.672 17.172 1 96.12 190 ILE A CA 1
ATOM 1494 C C . ILE A 1 190 ? -13.156 25.078 16.672 1 96.12 190 ILE A C 1
ATOM 1496 O O . ILE A 1 190 ? -13.609 24.609 15.625 1 96.12 190 ILE A O 1
ATOM 1500 N N . GLU A 1 191 ? -13.828 25.969 17.375 1 97.19 191 GLU A N 1
ATOM 1501 C CA . GLU A 1 191 ? -15.156 26.438 16.984 1 97.19 191 GLU A CA 1
ATOM 1502 C C . GLU A 1 191 ? -15.086 27.25 15.688 1 97.19 191 GLU A C 1
ATOM 1504 O O . GLU A 1 191 ? -15.906 27.062 14.789 1 97.19 191 GLU A O 1
ATOM 1509 N N . GLU A 1 192 ? -14.141 28.109 15.648 1 96.69 192 GLU A N 1
ATOM 1510 C CA . GLU A 1 192 ? -13.953 28.922 14.453 1 96.69 192 GLU A CA 1
ATOM 1511 C C . GLU A 1 192 ? -13.641 28.062 13.234 1 96.69 192 GLU A C 1
ATOM 1513 O O . GLU A 1 192 ? -14.227 28.266 12.164 1 96.69 192 GLU A O 1
ATOM 1518 N N . ARG A 1 193 ? -12.727 27.094 13.406 1 96.94 193 ARG A N 1
ATOM 1519 C CA . ARG A 1 193 ? -12.359 26.188 12.328 1 96.94 193 ARG A CA 1
ATOM 1520 C C . ARG A 1 193 ? -13.578 25.422 11.812 1 96.94 193 ARG A C 1
ATOM 1522 O O . ARG A 1 193 ? -13.844 25.406 10.609 1 96.94 193 ARG A O 1
ATOM 1529 N N . ALA A 1 194 ? -14.297 24.875 12.758 1 97.94 194 ALA A N 1
ATOM 1530 C CA . ALA A 1 194 ? -15.445 24.047 12.398 1 97.94 194 ALA A CA 1
ATOM 1531 C C . ALA A 1 194 ? -16.5 24.859 11.648 1 97.94 194 ALA A C 1
ATOM 1533 O O . ALA A 1 194 ? -17.031 24.406 10.633 1 97.94 194 ALA A O 1
ATOM 1534 N N . ASN A 1 195 ? -16.719 26.031 12.094 1 97.62 195 ASN A N 1
ATOM 1535 C CA . ASN A 1 195 ? -17.734 26.875 11.461 1 97.62 195 ASN A CA 1
ATOM 1536 C C . ASN A 1 195 ? -17.297 27.312 10.062 1 97.62 195 ASN A C 1
ATOM 1538 O O . ASN A 1 195 ? -18.094 27.297 9.133 1 97.62 195 ASN A O 1
ATOM 1542 N N . ARG A 1 196 ? -16.109 27.688 9.961 1 98 196 ARG A N 1
ATOM 1543 C CA . ARG A 1 196 ? -15.602 28.109 8.664 1 98 196 ARG A CA 1
ATOM 1544 C C . ARG A 1 196 ? -15.633 26.953 7.664 1 98 196 ARG A C 1
ATOM 1546 O O . ARG A 1 196 ? -16.047 27.141 6.516 1 98 196 ARG A O 1
ATOM 1553 N N . ILE A 1 197 ? -15.195 25.766 8.07 1 98.19 197 ILE A N 1
ATOM 1554 C CA . ILE A 1 197 ? -15.195 24.594 7.203 1 98.19 197 ILE A CA 1
ATOM 1555 C C . ILE A 1 197 ? -16.625 24.266 6.785 1 98.19 197 ILE A C 1
ATOM 1557 O O . ILE A 1 197 ? -16.891 23.969 5.617 1 98.19 197 ILE A O 1
ATOM 1561 N N . THR A 1 198 ? -17.5 24.359 7.746 1 97.94 198 THR A N 1
ATOM 1562 C CA . THR A 1 198 ? -18.906 24.094 7.48 1 97.94 198 THR A CA 1
ATOM 1563 C C . THR A 1 198 ? -19.438 25.031 6.402 1 97.94 198 THR A C 1
ATOM 1565 O O . THR A 1 198 ? -20.156 24.609 5.492 1 97.94 198 THR A O 1
ATOM 1568 N N . SER A 1 199 ? -19.078 26.25 6.551 1 97.5 199 SER A N 1
ATOM 1569 C CA . SER A 1 199 ? -19.516 27.25 5.574 1 97.5 199 SER A CA 1
ATOM 1570 C C . SER A 1 199 ? -18.953 26.938 4.188 1 97.5 199 SER A C 1
ATOM 1572 O O . SER A 1 199 ? -19.672 27.047 3.189 1 97.5 199 SER A O 1
ATOM 1574 N N . ILE A 1 200 ? -17.766 26.578 4.09 1 97.06 200 ILE A N 1
ATOM 1575 C CA . ILE A 1 200 ? -17.109 26.266 2.826 1 97.06 200 ILE A CA 1
ATOM 1576 C C . ILE A 1 200 ? -17.797 25.062 2.178 1 97.06 200 ILE A C 1
ATOM 1578 O O . ILE A 1 200 ? -17.969 25.031 0.959 1 97.06 200 ILE A O 1
ATOM 1582 N N . LEU A 1 201 ? -18.125 24.062 2.998 1 96.75 201 LEU A N 1
ATOM 1583 C CA . LEU A 1 201 ? -18.719 22.828 2.494 1 96.75 201 LEU A CA 1
ATOM 1584 C C . LEU A 1 201 ? -20.188 23.047 2.119 1 96.75 201 LEU A C 1
ATOM 1586 O O . LEU A 1 201 ? -20.766 22.25 1.377 1 96.75 201 LEU A O 1
ATOM 1590 N N . GLY A 1 202 ? -20.75 24.062 2.672 1 96.25 202 GLY A N 1
ATOM 1591 C CA . GLY A 1 202 ? -22.172 24.297 2.453 1 96.25 202 GLY A CA 1
ATOM 1592 C C . GLY A 1 202 ? -23.062 23.234 3.086 1 96.25 202 GLY A C 1
ATOM 1593 O O . GLY A 1 202 ? -24.078 22.859 2.516 1 96.25 202 GLY A O 1
ATOM 1594 N N . ARG A 1 203 ? -22.578 22.734 4.184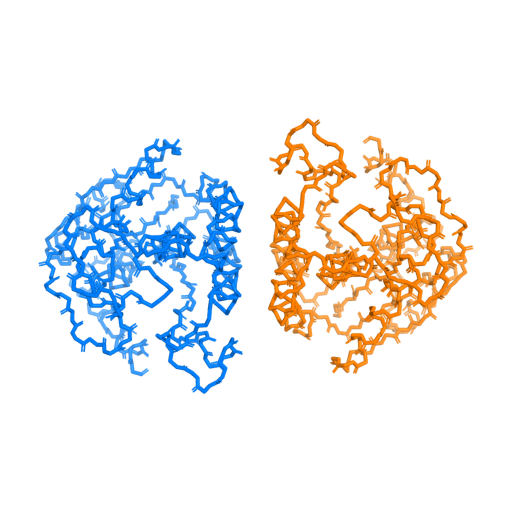 1 95.56 203 ARG A N 1
ATOM 1595 C CA . ARG A 1 203 ? -23.328 21.703 4.902 1 95.56 203 ARG A CA 1
ATOM 1596 C C . ARG A 1 203 ? -23.984 22.281 6.156 1 95.56 203 ARG A C 1
ATOM 1598 O O . ARG A 1 203 ? -23.438 23.203 6.773 1 95.56 203 ARG A O 1
ATOM 1605 N N . LYS A 1 204 ? -25.047 21.75 6.488 1 96.62 204 LYS A N 1
ATOM 1606 C CA . LYS A 1 204 ? -25.734 22.188 7.703 1 96.62 204 LYS A CA 1
ATOM 1607 C C . LYS A 1 204 ? -25.312 21.344 8.906 1 96.62 204 LYS A C 1
ATOM 1609 O O . LYS A 1 204 ? -25.312 20.109 8.828 1 96.62 204 LYS A O 1
ATOM 1614 N N . PRO A 1 205 ? -24.938 22.016 9.953 1 98.19 205 PRO A N 1
ATOM 1615 C CA . PRO A 1 205 ? -24.625 21.25 11.164 1 98.19 205 PRO A CA 1
ATOM 1616 C C . PRO A 1 205 ? -25.812 20.422 11.656 1 98.19 205 PRO A C 1
ATOM 1618 O O . PRO A 1 205 ? -26.969 20.844 11.492 1 98.19 205 PRO A O 1
ATOM 1621 N N . VAL A 1 206 ? -25.516 19.312 12.312 1 98.44 206 VAL A N 1
ATOM 1622 C CA . VAL A 1 206 ? -26.594 18.438 12.766 1 98.44 206 VAL A CA 1
ATOM 1623 C C . VAL A 1 206 ? -26.734 18.531 14.281 1 98.44 206 VAL A C 1
ATOM 1625 O O . VAL A 1 206 ? -27.594 17.891 14.875 1 98.44 206 VAL A O 1
ATOM 1628 N N . MET A 1 207 ? -25.859 19.344 14.984 1 98.56 207 MET A N 1
ATOM 1629 C CA . MET A 1 207 ? -25.891 19.578 16.422 1 98.56 207 MET A CA 1
ATOM 1630 C C . MET A 1 207 ? -25.188 20.891 16.781 1 98.56 207 MET A C 1
ATOM 1632 O O . MET A 1 207 ? -24.484 21.469 15.945 1 98.56 207 MET A O 1
ATOM 1636 N N . PRO A 1 208 ? -25.469 21.359 17.969 1 98.31 208 PRO A N 1
ATOM 1637 C CA . PRO A 1 208 ? -24.703 22.531 18.391 1 98.31 208 PRO A CA 1
ATOM 1638 C C . PRO A 1 208 ? -23.188 22.281 18.438 1 98.31 208 PRO A C 1
ATOM 1640 O O . PRO A 1 208 ? -22.766 21.188 18.812 1 98.31 208 PRO A O 1
ATOM 1643 N N . ILE A 1 209 ? -22.453 23.266 18.047 1 98.19 209 ILE A N 1
ATOM 1644 C CA . ILE A 1 209 ? -21 23.125 17.953 1 98.19 209 ILE A CA 1
ATOM 1645 C C . ILE A 1 209 ? -20.438 22.734 19.312 1 98.19 209 ILE A C 1
ATOM 1647 O O . ILE A 1 209 ? -19.484 21.953 19.406 1 98.19 209 ILE A O 1
ATOM 1651 N N . SER A 1 210 ? -21.016 23.203 20.406 1 98.19 210 SER A N 1
ATOM 1652 C CA . SER A 1 210 ? -20.547 22.875 21.75 1 98.19 210 SER A CA 1
ATOM 1653 C C . SER A 1 210 ? -20.688 21.391 22.047 1 98.19 210 SER A C 1
ATOM 1655 O O . SER A 1 210 ? -19.812 20.781 22.672 1 98.19 210 SER A O 1
ATOM 1657 N N . ASP A 1 211 ? -21.703 20.781 21.531 1 98.56 211 ASP A N 1
ATOM 1658 C CA . ASP A 1 211 ? -21.922 19.344 21.719 1 98.56 211 ASP A CA 1
ATOM 1659 C C . ASP A 1 211 ? -20.938 18.516 20.906 1 98.56 211 ASP A C 1
ATOM 1661 O O . ASP A 1 211 ? -20.391 17.531 21.391 1 98.56 211 ASP A O 1
ATOM 1665 N N . ALA A 1 212 ? -20.734 18.953 19.719 1 98.5 212 ALA A N 1
ATOM 1666 C CA . ALA A 1 212 ? -19.781 18.266 18.859 1 98.5 212 ALA A CA 1
ATOM 1667 C C . ALA A 1 212 ? -18.375 18.266 19.453 1 98.5 212 ALA A C 1
ATOM 1669 O O . ALA A 1 212 ? -17.688 17.25 19.453 1 98.5 212 ALA A O 1
ATOM 1670 N N . ILE A 1 213 ? -18.016 19.406 20 1 98.12 213 ILE A N 1
ATOM 1671 C CA . ILE A 1 213 ? -16.703 19.562 20.609 1 98.12 213 ILE A CA 1
ATOM 1672 C C . ILE A 1 213 ? -16.594 18.656 21.828 1 98.12 213 ILE A C 1
ATOM 1674 O O . ILE A 1 213 ? -15.586 17.984 22.031 1 98.12 213 ILE A O 1
ATOM 1678 N N . ALA A 1 214 ? -17.625 18.641 22.625 1 97.81 214 ALA A N 1
ATOM 1679 C CA . ALA A 1 214 ? -17.609 17.797 23.828 1 97.81 214 ALA A CA 1
ATOM 1680 C C . ALA A 1 214 ? -17.469 16.328 23.453 1 97.81 214 ALA A C 1
ATOM 1682 O O . ALA A 1 214 ? -16.688 15.602 24.078 1 97.81 214 ALA A O 1
ATOM 1683 N N . MET A 1 215 ? -18.188 15.898 22.5 1 97.56 215 MET A N 1
ATOM 1684 C CA . MET A 1 215 ? -18.141 14.508 22.062 1 97.56 215 MET A CA 1
ATOM 1685 C C . MET A 1 215 ? -16.766 14.18 21.484 1 97.56 215 MET A C 1
ATOM 1687 O O . MET A 1 215 ? -16.203 13.109 21.75 1 97.56 215 MET A O 1
ATOM 1691 N N . ALA A 1 216 ? -16.25 15.086 20.703 1 97.25 216 ALA A N 1
ATOM 1692 C CA . ALA A 1 216 ? -14.938 14.898 20.094 1 97.25 216 ALA A CA 1
ATOM 1693 C C . ALA A 1 216 ? -13.852 14.805 21.156 1 97.25 216 ALA A C 1
ATOM 1695 O O . ALA A 1 216 ? -12.945 13.977 21.062 1 97.25 216 ALA A O 1
ATOM 1696 N N . GLN A 1 217 ? -13.914 15.664 22.141 1 95.62 217 GLN A N 1
ATOM 1697 C CA . GLN A 1 217 ? -12.93 15.672 23.219 1 95.62 217 GLN A CA 1
ATOM 1698 C C . GLN A 1 217 ? -12.969 14.375 24.016 1 95.62 217 GLN A C 1
ATOM 1700 O O . GLN A 1 217 ? -11.922 13.852 24.422 1 95.62 217 GLN A O 1
ATOM 1705 N N . ALA A 1 218 ? -14.117 13.859 24.25 1 94.5 218 ALA A N 1
ATOM 1706 C CA . ALA A 1 218 ? -14.25 12.578 24.938 1 94.5 218 ALA A CA 1
ATOM 1707 C C . ALA A 1 218 ? -13.578 11.461 24.141 1 94.5 218 ALA A C 1
ATOM 1709 O O . ALA A 1 218 ? -12.859 10.633 24.719 1 94.5 218 ALA A O 1
ATOM 1710 N N . ARG A 1 219 ? -13.773 11.477 22.891 1 91.69 219 ARG A N 1
ATOM 1711 C CA . ARG A 1 219 ? -13.164 10.469 22.016 1 91.69 219 ARG A CA 1
ATOM 1712 C C . ARG A 1 219 ? -11.656 10.672 21.922 1 91.69 219 ARG A C 1
ATOM 1714 O O . ARG A 1 219 ? -10.898 9.695 21.938 1 91.69 219 ARG A O 1
ATOM 1721 N N . TYR A 1 220 ? -11.305 11.914 21.797 1 90.06 220 TYR A N 1
ATOM 1722 C CA . TYR A 1 220 ? -9.891 12.25 21.688 1 90.06 220 TYR A CA 1
ATOM 1723 C C . TYR A 1 220 ? -9.117 11.758 22.906 1 90.06 220 TYR A C 1
ATOM 1725 O O . TYR A 1 220 ? -8.008 11.234 22.781 1 90.06 220 TYR A O 1
ATOM 1733 N N . SER A 1 221 ? -9.695 11.898 24.031 1 86.44 221 SER A N 1
ATOM 1734 C CA . SER A 1 221 ? -9.07 11.469 25.281 1 86.44 221 SER A CA 1
ATOM 1735 C C . SER A 1 221 ? -8.852 9.961 25.297 1 86.44 221 SER A C 1
ATOM 1737 O O . SER A 1 221 ? -7.879 9.469 25.875 1 86.44 221 SER A O 1
ATOM 1739 N N . GLN A 1 222 ? -9.633 9.234 24.578 1 82.75 222 GLN A N 1
ATOM 1740 C CA . GLN A 1 222 ? -9.508 7.781 24.484 1 82.75 222 GLN A CA 1
ATOM 1741 C C . GLN A 1 222 ? -8.398 7.391 23.5 1 82.75 222 GLN A C 1
ATOM 1743 O O . GLN A 1 222 ? -7.789 6.328 23.641 1 82.75 222 GLN A O 1
ATOM 1748 N N . LEU A 1 223 ? -8.188 8.266 22.562 1 76.69 223 LEU A N 1
ATOM 1749 C CA . LEU A 1 223 ? -7.207 7.977 21.531 1 76.69 223 LEU A CA 1
ATOM 1750 C C . LEU A 1 223 ? -5.789 8.219 22.031 1 76.69 223 LEU A C 1
ATOM 1752 O O . LEU A 1 223 ? -4.844 7.566 21.594 1 76.69 223 LEU A O 1
ATOM 1756 N N . ILE A 1 224 ? -5.633 9.242 22.922 1 67.62 224 ILE A N 1
ATOM 1757 C CA . ILE A 1 224 ? -4.293 9.609 23.359 1 67.62 224 ILE A CA 1
ATOM 1758 C C . ILE A 1 224 ? -3.938 8.844 24.625 1 67.62 224 ILE A C 1
ATOM 1760 O O . ILE A 1 224 ? -2.787 8.859 25.078 1 67.62 224 ILE A O 1
ATOM 1764 N N . MET A 1 225 ? -4.992 8.281 25.375 1 59.31 225 MET A N 1
ATOM 1765 C CA . MET A 1 225 ? -4.723 7.441 26.547 1 59.31 225 MET A CA 1
ATOM 1766 C C . MET A 1 225 ? -4.227 6.062 26.109 1 59.31 225 MET A C 1
ATOM 1768 O O . MET A 1 225 ? -4.648 5.539 25.078 1 59.31 225 MET A O 1
ATOM 1772 N N . MET B 1 1 ? -15.102 -18.328 3.824 1 93.94 1 MET B N 1
ATOM 1773 C CA . MET B 1 1 ? -13.852 -18.938 3.375 1 93.94 1 MET B CA 1
ATOM 1774 C C . MET B 1 1 ? -13.102 -18.016 2.416 1 93.94 1 MET B C 1
ATOM 1776 O O . MET B 1 1 ? -13.664 -17.578 1.412 1 93.94 1 MET B O 1
ATOM 1780 N N . ARG B 1 2 ? -11.898 -17.672 2.746 1 97.88 2 ARG B N 1
ATOM 1781 C CA . ARG B 1 2 ? -11.055 -16.844 1.906 1 97.88 2 ARG B CA 1
ATOM 1782 C C . ARG B 1 2 ? -9.922 -17.641 1.281 1 97.88 2 ARG B C 1
ATOM 1784 O O . ARG B 1 2 ? -8.945 -17.984 1.955 1 97.88 2 ARG B O 1
ATOM 1791 N N . LEU B 1 3 ? -10.078 -17.922 -0.049 1 98.56 3 LEU B N 1
ATOM 1792 C CA . LEU B 1 3 ? -9.227 -18.844 -0.792 1 98.56 3 LEU B CA 1
ATOM 1793 C C . LEU B 1 3 ? -8.312 -18.078 -1.752 1 98.56 3 LEU B C 1
ATOM 1795 O O . LEU B 1 3 ? -8.781 -17.234 -2.52 1 98.56 3 LEU B O 1
ATOM 1799 N N . GLY B 1 4 ? -7.047 -18.375 -1.676 1 98.25 4 GLY B N 1
ATOM 1800 C CA . GLY B 1 4 ? -6.113 -17.859 -2.666 1 98.25 4 GLY B CA 1
ATOM 1801 C C . GLY B 1 4 ? -5.629 -18.906 -3.641 1 98.25 4 GLY B C 1
ATOM 1802 O O . GLY B 1 4 ? -5.258 -20.016 -3.232 1 98.25 4 GLY B O 1
ATOM 1803 N N . ILE B 1 5 ? -5.727 -18.594 -4.934 1 97.75 5 ILE B N 1
ATOM 1804 C CA . ILE B 1 5 ? -5.148 -19.438 -5.973 1 97.75 5 ILE B CA 1
ATOM 1805 C C . ILE B 1 5 ? -3.762 -18.922 -6.348 1 97.75 5 ILE B C 1
ATOM 1807 O O . ILE B 1 5 ? -3.631 -17.797 -6.863 1 97.75 5 ILE B O 1
ATOM 1811 N N . THR B 1 6 ? -2.777 -19.719 -6.078 1 96.88 6 THR B N 1
ATOM 1812 C CA . THR B 1 6 ? -1.416 -19.266 -6.328 1 96.88 6 THR B CA 1
ATOM 1813 C C . THR B 1 6 ? -0.703 -20.188 -7.309 1 96.88 6 THR B C 1
ATOM 1815 O O . THR B 1 6 ? -1.204 -21.281 -7.621 1 96.88 6 THR B O 1
ATOM 1818 N N . GLY B 1 7 ? 0.399 -19.797 -7.77 1 92.12 7 GLY B N 1
ATOM 1819 C CA . GLY B 1 7 ? 1.24 -20.438 -8.773 1 92.12 7 GLY B CA 1
ATOM 1820 C C . GLY B 1 7 ? 2.133 -19.453 -9.508 1 92.12 7 GLY B C 1
ATOM 1821 O O . GLY B 1 7 ? 1.96 -18.234 -9.391 1 92.12 7 GLY B O 1
ATOM 1822 N N . THR B 1 8 ? 3.098 -19.953 -10.203 1 86.62 8 THR B N 1
ATOM 1823 C CA . THR B 1 8 ? 3.967 -19.078 -10.977 1 86.62 8 THR B CA 1
ATOM 1824 C C . THR B 1 8 ? 3.287 -18.641 -12.273 1 86.62 8 THR B C 1
ATOM 1826 O O . THR B 1 8 ? 2.107 -18.938 -12.484 1 86.62 8 THR B O 1
ATOM 1829 N N . TYR B 1 9 ? 4.031 -17.906 -13.055 1 78.31 9 TYR B N 1
ATOM 1830 C CA . TYR B 1 9 ? 3.469 -17.375 -14.297 1 78.31 9 TYR B CA 1
ATOM 1831 C C . TYR B 1 9 ? 2.92 -18.5 -15.164 1 78.31 9 TYR B C 1
ATOM 1833 O O . TYR B 1 9 ? 3.535 -19.562 -15.281 1 78.31 9 TYR B O 1
ATOM 1841 N N . SER B 1 10 ? 1.722 -18.281 -15.633 1 79.81 10 SER B N 1
ATOM 1842 C CA . SER B 1 10 ? 1.107 -19.141 -16.641 1 79.81 10 SER B CA 1
ATOM 1843 C C . SER B 1 10 ? 0.686 -20.484 -16.031 1 79.81 10 SER B C 1
ATOM 1845 O O . SER B 1 10 ? 0.592 -21.484 -16.734 1 79.81 10 SER B O 1
ATOM 1847 N N . SER B 1 11 ? 0.482 -20.516 -14.766 1 85.69 11 SER B N 1
ATOM 1848 C CA . SER B 1 11 ? 0.063 -21.75 -14.109 1 85.69 11 SER B CA 1
ATOM 1849 C C . SER B 1 11 ? -1.448 -21.938 -14.195 1 85.69 11 SER B C 1
ATOM 1851 O O . SER B 1 11 ? -1.97 -22.984 -13.828 1 85.69 11 SER B O 1
ATOM 1853 N N . GLY B 1 12 ? -2.184 -20.891 -14.648 1 89.12 12 GLY B N 1
ATOM 1854 C CA . GLY B 1 12 ? -3.623 -21.031 -14.812 1 89.12 12 GLY B CA 1
ATOM 1855 C C . GLY B 1 12 ? -4.41 -20.438 -13.656 1 89.12 12 GLY B C 1
ATOM 1856 O O . GLY B 1 12 ? -5.582 -20.766 -13.469 1 89.12 12 GLY B O 1
ATOM 1857 N N . LYS B 1 13 ? -3.844 -19.562 -12.883 1 92.38 13 LYS B N 1
ATOM 1858 C CA . LYS B 1 13 ? -4.48 -18.969 -11.711 1 92.38 13 LYS B CA 1
ATOM 1859 C C . LYS B 1 13 ? -5.766 -18.234 -12.094 1 92.38 13 LYS B C 1
ATOM 1861 O O . LYS B 1 13 ? -6.809 -18.438 -11.469 1 92.38 13 LYS B O 1
ATOM 1866 N N . THR B 1 14 ? -5.625 -17.438 -13.133 1 92.75 14 THR B N 1
ATOM 1867 C CA . THR B 1 14 ? -6.738 -16.578 -13.523 1 92.75 14 THR B CA 1
ATOM 1868 C C . THR B 1 14 ? -7.945 -17.422 -13.938 1 92.75 14 THR B C 1
ATOM 1870 O O . THR B 1 14 ? -9.039 -17.25 -13.398 1 92.75 14 THR B O 1
ATOM 1873 N N . LEU B 1 15 ? -7.711 -18.359 -14.789 1 94.31 15 LEU B N 1
ATOM 1874 C CA . LEU B 1 15 ? -8.82 -19.188 -15.258 1 94.31 15 LEU B CA 1
ATOM 1875 C C . LEU B 1 15 ? -9.391 -20.031 -14.125 1 94.31 15 LEU B C 1
ATOM 1877 O O . LEU B 1 15 ? -10.609 -20.156 -13.992 1 94.31 15 LEU B O 1
ATOM 1881 N N . THR B 1 16 ? -8.531 -20.594 -13.312 1 96.5 16 THR B N 1
ATOM 1882 C CA . THR B 1 16 ? -8.992 -21.422 -12.195 1 96.5 16 THR B CA 1
ATOM 1883 C C . THR B 1 16 ? -9.852 -20.594 -11.242 1 96.5 16 THR B C 1
ATOM 1885 O O . THR B 1 16 ? -10.922 -21.047 -10.82 1 96.5 16 THR B O 1
ATOM 1888 N N . SER B 1 17 ? -9.414 -19.391 -10.898 1 97.31 17 SER B N 1
ATOM 1889 C CA . SER B 1 17 ? -10.18 -18.562 -9.984 1 97.31 17 SER B CA 1
ATOM 1890 C C . SER B 1 17 ? -11.516 -18.141 -10.602 1 97.31 17 SER B C 1
ATOM 1892 O O . SER B 1 17 ? -12.523 -18.047 -9.898 1 97.31 17 SER B O 1
ATOM 1894 N N . LEU B 1 18 ? -11.516 -17.906 -11.914 1 97.56 18 LEU B N 1
ATOM 1895 C CA . LEU B 1 18 ? -12.758 -17.578 -12.602 1 97.56 18 LEU B CA 1
ATOM 1896 C C . LEU B 1 18 ? -13.742 -18.734 -12.547 1 97.56 18 LEU B C 1
ATOM 1898 O O . LEU B 1 18 ? -14.922 -18.547 -12.234 1 97.56 18 LEU B O 1
ATOM 1902 N N . VAL B 1 19 ? -13.266 -19.891 -12.859 1 98.31 19 VAL B N 1
ATOM 1903 C CA . VAL B 1 19 ? -14.117 -21.078 -12.852 1 98.31 19 VAL B CA 1
ATOM 1904 C C . VAL B 1 19 ? -14.688 -21.297 -11.461 1 98.31 19 VAL B C 1
ATOM 1906 O O . VAL B 1 19 ? -15.891 -21.516 -11.297 1 98.31 19 VAL B O 1
ATOM 1909 N N . LEU B 1 20 ? -13.859 -21.203 -10.461 1 98.44 20 LEU B N 1
ATOM 1910 C CA . LEU B 1 20 ? -14.297 -21.438 -9.086 1 98.44 20 LEU B CA 1
ATOM 1911 C C . LEU B 1 20 ? -15.328 -20.391 -8.664 1 98.44 20 LEU B C 1
ATOM 1913 O O . LEU B 1 20 ? -16.266 -20.703 -7.918 1 98.44 20 LEU B O 1
ATOM 1917 N N . SER B 1 21 ? -15.031 -19.156 -9.086 1 98.25 21 SER B N 1
ATOM 1918 C CA . SER B 1 21 ? -15.977 -18.094 -8.766 1 98.25 21 SER B CA 1
ATOM 1919 C C . SER B 1 21 ? -17.375 -18.438 -9.242 1 98.25 21 SER B C 1
ATOM 1921 O O . SER B 1 21 ? -18.359 -18.297 -8.492 1 98.25 21 SER B O 1
ATOM 1923 N N . HIS B 1 22 ? -17.516 -18.953 -10.461 1 98.19 22 HIS B N 1
ATOM 1924 C CA . HIS B 1 22 ? -18.797 -19.344 -11.016 1 98.19 22 HIS B CA 1
ATOM 1925 C C . HIS B 1 22 ? -19.297 -20.641 -10.391 1 98.19 22 HIS B C 1
ATOM 1927 O O . HIS B 1 22 ? -20.453 -20.719 -9.945 1 98.19 22 HIS B O 1
ATOM 1933 N N . TYR B 1 23 ? -18.422 -21.609 -10.297 1 98.56 23 TYR B N 1
ATOM 1934 C CA . TYR B 1 23 ? -18.75 -22.984 -9.906 1 98.56 23 TYR B CA 1
ATOM 1935 C C . TYR B 1 23 ? -19.266 -23.031 -8.469 1 98.56 23 TYR B C 1
ATOM 1937 O O . TYR B 1 23 ? -20.172 -23.812 -8.156 1 98.56 23 TYR B O 1
ATOM 1945 N N . LEU B 1 24 ? -18.766 -22.141 -7.609 1 98.19 24 LEU B N 1
ATOM 1946 C CA . LEU B 1 24 ? -19.078 -22.188 -6.188 1 98.19 24 LEU B CA 1
ATOM 1947 C C . LEU B 1 24 ? -19.734 -20.891 -5.73 1 98.19 24 LEU B C 1
ATOM 1949 O O . LEU B 1 24 ? -19.953 -20.688 -4.535 1 98.19 24 LEU B O 1
ATOM 1953 N N . ALA B 1 25 ? -20.031 -20 -6.629 1 97.06 25 ALA B N 1
ATOM 1954 C CA . ALA B 1 25 ? -20.641 -18.703 -6.34 1 97.06 25 ALA B CA 1
ATOM 1955 C C . ALA B 1 25 ? -19.812 -17.938 -5.312 1 97.06 25 ALA B C 1
ATOM 1957 O O . ALA B 1 25 ? -20.359 -17.406 -4.336 1 97.06 25 ALA B O 1
ATOM 1958 N N . LEU B 1 26 ? -18.547 -17.906 -5.527 1 97.25 26 LEU B N 1
ATOM 1959 C CA . LEU B 1 26 ? -17.641 -17.141 -4.688 1 97.25 26 LEU B CA 1
ATOM 1960 C C . LEU B 1 26 ? -17.25 -15.82 -5.359 1 97.25 26 LEU B C 1
ATOM 1962 O O . LEU B 1 26 ? -16.844 -15.812 -6.52 1 97.25 26 LEU B O 1
ATOM 1966 N N . PRO B 1 27 ? -17.375 -14.727 -4.609 1 97.69 27 PRO B N 1
ATOM 1967 C CA . PRO B 1 27 ? -16.812 -13.5 -5.176 1 97.69 27 PRO B CA 1
ATOM 1968 C C . PRO B 1 27 ? -15.328 -13.641 -5.508 1 97.69 27 PRO B C 1
ATOM 1970 O O . PRO B 1 27 ? -14.594 -14.32 -4.789 1 97.69 27 PRO B O 1
ATOM 1973 N N . ARG B 1 28 ? -14.969 -13.047 -6.602 1 97.69 28 ARG B N 1
ATOM 1974 C CA . ARG B 1 28 ? -13.586 -13.141 -7.059 1 97.69 28 ARG B CA 1
ATOM 1975 C C . ARG B 1 28 ? -12.852 -11.82 -6.852 1 97.69 28 ARG B C 1
ATOM 1977 O O . ARG B 1 28 ? -13.375 -10.758 -7.176 1 97.69 28 ARG B O 1
ATOM 1984 N N . THR B 1 29 ? -11.719 -11.938 -6.203 1 96.44 29 THR B N 1
ATOM 1985 C CA . THR B 1 29 ? -10.844 -10.773 -6.113 1 96.44 29 THR B CA 1
ATOM 1986 C C . THR B 1 29 ? -9.75 -10.828 -7.176 1 96.44 29 THR B C 1
ATOM 1988 O O . THR B 1 29 ? -9.266 -11.914 -7.516 1 96.44 29 THR B O 1
ATOM 1991 N N . GLU B 1 30 ? -9.508 -9.672 -7.688 1 85.62 30 GLU B N 1
ATOM 1992 C CA . GLU B 1 30 ? -8.383 -9.555 -8.609 1 85.62 30 GLU B CA 1
ATOM 1993 C C . GLU B 1 30 ? -7.727 -8.18 -8.508 1 85.62 30 GLU B C 1
ATOM 1995 O O . GLU B 1 30 ? -8.328 -7.238 -7.988 1 85.62 30 GLU B O 1
ATOM 2000 N N . ALA B 1 31 ? -6.602 -8.148 -8.781 1 86.88 31 ALA B N 1
ATOM 2001 C CA . ALA B 1 31 ? -5.848 -6.91 -8.953 1 86.88 31 ALA B CA 1
ATOM 2002 C C . ALA B 1 31 ? -5.27 -6.805 -10.359 1 86.88 31 ALA B C 1
ATOM 2004 O O . ALA B 1 31 ? -5.035 -7.824 -11.023 1 86.88 31 ALA B O 1
ATOM 2005 N N . ARG B 1 32 ? -5.117 -5.637 -10.812 1 89.19 32 ARG B N 1
ATOM 2006 C CA . ARG B 1 32 ? -4.504 -5.453 -12.125 1 89.19 32 ARG B CA 1
ATOM 2007 C C . ARG B 1 32 ? -3.16 -6.168 -12.203 1 89.19 32 ARG B C 1
ATOM 2009 O O . ARG B 1 32 ? -2.426 -6.238 -11.219 1 89.19 32 ARG B O 1
ATOM 2016 N N . THR B 1 33 ? -2.908 -6.641 -13.336 1 85.31 33 THR B N 1
ATOM 2017 C CA . THR B 1 33 ? -1.604 -7.242 -13.594 1 85.31 33 THR B CA 1
ATOM 2018 C C . THR B 1 33 ? -0.531 -6.164 -13.734 1 85.31 33 THR B C 1
ATOM 2020 O O . THR B 1 33 ? -0.848 -4.984 -13.898 1 85.31 33 THR B O 1
ATOM 2023 N N . MET B 1 34 ? 0.712 -6.605 -13.664 1 85.31 34 MET B N 1
ATOM 2024 C CA . MET B 1 34 ? 1.812 -5.668 -13.859 1 85.31 34 MET B CA 1
ATOM 2025 C C . MET B 1 34 ? 1.708 -4.984 -15.219 1 85.31 34 MET B C 1
ATOM 2027 O O . MET B 1 34 ? 2.01 -3.795 -15.344 1 85.31 34 MET B O 1
ATOM 2031 N N . ARG B 1 35 ? 1.262 -5.699 -16.156 1 83.56 35 ARG B N 1
ATOM 2032 C CA . ARG B 1 35 ? 1.128 -5.168 -17.516 1 83.56 35 ARG B CA 1
ATOM 2033 C C . ARG B 1 35 ? 0.102 -4.039 -17.562 1 83.56 35 ARG B C 1
ATOM 2035 O O . ARG B 1 35 ? 0.275 -3.068 -18.297 1 83.56 35 ARG B O 1
ATOM 2042 N N . GLU B 1 36 ? -0.961 -4.199 -16.844 1 89.19 36 GLU B N 1
ATOM 2043 C CA . GLU B 1 36 ? -2.023 -3.199 -16.812 1 89.19 36 GLU B CA 1
ATOM 2044 C C . GLU B 1 36 ? -1.581 -1.948 -16.062 1 89.19 36 GLU B C 1
ATOM 2046 O O . GLU B 1 36 ? -2.064 -0.848 -16.328 1 89.19 36 GLU B O 1
ATOM 2051 N N . ILE B 1 37 ? -0.675 -2.139 -15.102 1 93.12 37 ILE B N 1
ATOM 2052 C CA . ILE B 1 37 ? -0.249 -1.036 -14.25 1 93.12 37 ILE B CA 1
ATOM 2053 C C . ILE B 1 37 ? 0.913 -0.293 -14.906 1 93.12 37 ILE B C 1
ATOM 2055 O O . ILE B 1 37 ? 1.104 0.902 -14.672 1 93.12 37 ILE B O 1
ATOM 2059 N N . LEU B 1 38 ? 1.639 -0.975 -15.812 1 93.5 38 LEU B N 1
ATOM 2060 C CA . LEU B 1 38 ? 2.9 -0.517 -16.391 1 93.5 38 LEU B CA 1
ATOM 2061 C C . LEU B 1 38 ? 2.727 0.828 -17.078 1 93.5 38 LEU B C 1
ATOM 2063 O O . LEU B 1 38 ? 3.498 1.76 -16.844 1 93.5 38 LEU B O 1
ATOM 2067 N N . PRO B 1 39 ? 1.666 0.981 -17.891 1 93.31 39 PRO B N 1
ATOM 2068 C CA . PRO B 1 39 ? 1.538 2.264 -18.578 1 93.31 39 PRO B CA 1
ATOM 2069 C C . PRO B 1 39 ? 1.391 3.443 -17.625 1 93.31 39 PRO B C 1
ATOM 2071 O O . PRO B 1 39 ? 1.811 4.559 -17.938 1 93.31 39 PRO B O 1
ATOM 2074 N N . GLU B 1 40 ? 0.859 3.182 -16.5 1 93.38 40 GLU B N 1
ATOM 2075 C CA . GLU B 1 40 ? 0.657 4.215 -15.484 1 93.38 40 GLU B CA 1
ATOM 2076 C C . GLU B 1 40 ? 1.915 4.422 -14.648 1 93.38 40 GLU B C 1
ATOM 2078 O O . GLU B 1 40 ? 2.336 5.555 -14.414 1 93.38 40 GLU B O 1
ATOM 2083 N N . ALA B 1 41 ? 2.555 3.365 -14.281 1 93.62 41 ALA B N 1
ATOM 2084 C CA . ALA B 1 41 ? 3.66 3.389 -13.32 1 93.62 41 ALA B CA 1
ATOM 2085 C C . ALA B 1 41 ? 4.977 3.725 -14.016 1 93.62 41 ALA B C 1
ATOM 2087 O O . ALA B 1 41 ? 5.844 4.375 -13.43 1 93.62 41 ALA B O 1
ATOM 2088 N N . ALA B 1 42 ? 5.195 3.246 -15.18 1 94.56 42 ALA B N 1
ATOM 2089 C CA . ALA B 1 42 ? 6.395 3.463 -15.984 1 94.56 42 ALA B CA 1
ATOM 2090 C C . ALA B 1 42 ? 6.039 3.629 -17.469 1 94.56 42 ALA B C 1
ATOM 2092 O O . ALA B 1 42 ? 6.344 2.758 -18.281 1 94.56 42 ALA B O 1
ATOM 2093 N N . PRO B 1 43 ? 5.512 4.801 -17.75 1 94.5 43 PRO B N 1
ATOM 2094 C CA . PRO B 1 43 ? 5.023 5.012 -19.109 1 94.5 43 PRO B CA 1
ATOM 2095 C C . PRO B 1 43 ? 6.109 4.801 -20.172 1 94.5 43 PRO B C 1
ATOM 2097 O O . PRO B 1 43 ? 7.227 5.297 -20.016 1 94.5 43 PRO B O 1
ATOM 2100 N N . GLY B 1 44 ? 5.762 4.035 -21.234 1 94.38 44 GLY B N 1
ATOM 2101 C CA . GLY B 1 44 ? 6.629 3.846 -22.391 1 94.38 44 GLY B CA 1
ATOM 2102 C C . GLY B 1 44 ? 7.633 2.727 -22.203 1 94.38 44 GLY B C 1
ATOM 2103 O O . GLY B 1 44 ? 8.453 2.469 -23.078 1 94.38 44 GLY B O 1
ATOM 2104 N N . LYS B 1 45 ? 7.586 2.049 -21.094 1 93.56 45 LYS B N 1
ATOM 2105 C CA . LYS B 1 45 ? 8.555 0.992 -20.828 1 93.56 45 LYS B CA 1
ATOM 2106 C C . LYS B 1 45 ? 7.891 -0.38 -20.828 1 93.56 45 LYS B C 1
ATOM 2108 O O . LYS B 1 45 ? 6.707 -0.501 -20.5 1 93.56 45 LYS B O 1
ATOM 2113 N N . ASP B 1 46 ? 8.695 -1.352 -21.188 1 90.38 46 ASP B N 1
ATOM 2114 C CA . ASP B 1 46 ? 8.352 -2.74 -20.906 1 90.38 46 ASP B CA 1
ATOM 2115 C C . ASP B 1 46 ? 8.859 -3.168 -19.531 1 90.38 46 ASP B C 1
ATOM 2117 O O . ASP B 1 46 ? 9.719 -2.498 -18.953 1 90.38 46 ASP B O 1
ATOM 2121 N N . LEU B 1 47 ? 8.328 -4.25 -19.094 1 87.88 47 LEU B N 1
ATOM 2122 C CA . LEU B 1 47 ? 8.68 -4.707 -17.75 1 87.88 47 LEU B CA 1
ATOM 2123 C C . LEU B 1 47 ? 10.188 -4.934 -17.625 1 87.88 47 LEU B C 1
ATOM 2125 O O . LEU B 1 47 ? 10.781 -4.621 -16.594 1 87.88 47 LEU B O 1
ATOM 2129 N N . ASP B 1 48 ? 10.805 -5.43 -18.656 1 88.56 48 ASP B N 1
ATOM 2130 C CA . ASP B 1 48 ? 12.227 -5.75 -18.609 1 88.56 48 ASP B CA 1
ATOM 2131 C C . ASP B 1 48 ? 13.078 -4.484 -18.641 1 88.56 48 ASP B C 1
ATOM 2133 O O . ASP B 1 48 ? 14.289 -4.539 -18.438 1 88.56 48 ASP B O 1
ATOM 2137 N N . GLN B 1 49 ? 12.469 -3.332 -18.844 1 92.5 49 GLN B N 1
ATOM 2138 C CA . GLN B 1 49 ? 13.164 -2.049 -18.875 1 92.5 49 GLN B CA 1
ATOM 2139 C C . GLN B 1 49 ? 12.984 -1.302 -17.562 1 92.5 49 GLN B C 1
ATOM 2141 O O . GLN B 1 49 ? 13.578 -0.243 -17.344 1 92.5 49 GLN B O 1
ATOM 2146 N N . CYS B 1 50 ? 12.195 -1.873 -16.688 1 93.5 50 CYS B N 1
ATOM 2147 C CA . CYS B 1 50 ? 11.891 -1.189 -15.438 1 93.5 50 CYS B CA 1
ATOM 2148 C C . CYS B 1 50 ? 13.07 -1.243 -14.477 1 93.5 50 CYS B C 1
ATOM 2150 O O . CYS B 1 50 ? 13.781 -2.248 -14.414 1 93.5 50 CYS B O 1
ATOM 2152 N N . THR B 1 51 ? 13.289 -0.149 -13.82 1 94.38 51 THR B N 1
ATOM 2153 C CA . THR B 1 51 ? 14.289 -0.102 -12.766 1 94.38 51 THR B CA 1
ATOM 2154 C C . THR B 1 51 ? 13.773 -0.767 -11.492 1 94.38 51 THR B C 1
ATOM 2156 O O . THR B 1 51 ? 12.578 -1.048 -11.375 1 94.38 51 THR B O 1
ATOM 2159 N N . SER B 1 52 ? 14.695 -1.046 -10.57 1 95.62 52 SER B N 1
ATOM 2160 C CA . SER B 1 52 ? 14.289 -1.604 -9.281 1 95.62 52 SER B CA 1
ATOM 2161 C C . SER B 1 52 ? 13.305 -0.687 -8.57 1 95.62 52 SER B C 1
ATOM 2163 O O . SER B 1 52 ? 12.383 -1.158 -7.906 1 95.62 52 SER B O 1
ATOM 2165 N N . LEU B 1 53 ? 13.453 0.631 -8.758 1 96.56 53 LEU B N 1
ATOM 2166 C CA . LEU B 1 53 ? 12.594 1.618 -8.117 1 96.56 53 LEU B CA 1
ATOM 2167 C C . LEU B 1 53 ? 11.18 1.565 -8.688 1 96.56 53 LEU B C 1
ATOM 2169 O O . LEU B 1 53 ? 10.195 1.613 -7.945 1 96.56 53 LEU B O 1
ATOM 2173 N N . GLU B 1 54 ? 11.078 1.438 -9.945 1 96.19 54 GLU B N 1
ATOM 2174 C CA . GLU B 1 54 ? 9.781 1.324 -10.609 1 96.19 54 GLU B CA 1
ATOM 2175 C C . GLU B 1 54 ? 9.086 0.015 -10.242 1 96.19 54 GLU B C 1
ATOM 2177 O O . GLU B 1 54 ? 7.859 -0.034 -10.133 1 96.19 54 GLU B O 1
ATOM 2182 N N . LEU B 1 55 ? 9.867 -1.046 -10.047 1 95.88 55 LEU B N 1
ATOM 2183 C CA . LEU B 1 55 ? 9.312 -2.314 -9.594 1 95.88 55 LEU B CA 1
ATOM 2184 C C . LEU B 1 55 ? 8.719 -2.182 -8.195 1 95.88 55 LEU B C 1
ATOM 2186 O O . LEU B 1 55 ? 7.637 -2.701 -7.922 1 95.88 55 LEU B O 1
ATOM 2190 N N . ILE B 1 56 ? 9.445 -1.444 -7.348 1 96.94 56 ILE B N 1
ATOM 2191 C CA . ILE B 1 56 ? 8.938 -1.21 -6 1 96.94 56 ILE B CA 1
ATOM 2192 C C . ILE B 1 56 ? 7.594 -0.488 -6.074 1 96.94 56 ILE B C 1
ATOM 2194 O O . ILE B 1 56 ? 6.641 -0.872 -5.398 1 96.94 56 ILE B O 1
ATOM 2198 N N . GLN B 1 57 ? 7.52 0.525 -6.902 1 97.62 57 GLN B N 1
ATOM 2199 C CA . GLN B 1 57 ? 6.285 1.275 -7.109 1 97.62 57 GLN B CA 1
ATOM 2200 C C . GLN B 1 57 ? 5.141 0.35 -7.512 1 97.62 57 GLN B C 1
ATOM 2202 O O . GLN B 1 57 ? 4.062 0.39 -6.91 1 97.62 57 GLN B O 1
ATOM 2207 N N . MET B 1 58 ? 5.352 -0.471 -8.477 1 96.38 58 MET B N 1
ATOM 2208 C CA . MET B 1 58 ? 4.309 -1.339 -9.016 1 96.38 58 MET B CA 1
ATOM 2209 C C . MET B 1 58 ? 3.902 -2.4 -7.996 1 96.38 58 MET B C 1
ATOM 2211 O O . MET B 1 58 ? 2.73 -2.766 -7.906 1 96.38 58 MET B O 1
ATOM 2215 N N . ILE B 1 59 ? 4.875 -2.898 -7.266 1 96.44 59 ILE B N 1
ATOM 2216 C CA . ILE B 1 59 ? 4.609 -3.891 -6.23 1 96.44 59 ILE B CA 1
ATOM 2217 C C . ILE B 1 59 ? 3.678 -3.297 -5.176 1 96.44 59 ILE B C 1
ATOM 2219 O O . ILE B 1 59 ? 2.705 -3.938 -4.766 1 96.44 59 ILE B O 1
ATOM 2223 N N . VAL B 1 60 ? 3.896 -2.08 -4.793 1 96.94 60 VAL B N 1
ATOM 2224 C CA . VAL B 1 60 ? 3.08 -1.418 -3.781 1 96.94 60 VAL B CA 1
ATOM 2225 C C . VAL B 1 60 ? 1.693 -1.123 -4.348 1 96.94 60 VAL B C 1
ATOM 2227 O O . VAL B 1 60 ? 0.684 -1.312 -3.664 1 96.94 60 VAL B O 1
ATOM 2230 N N . ILE B 1 61 ? 1.613 -0.694 -5.625 1 96.38 61 ILE B N 1
ATOM 2231 C CA . ILE B 1 61 ? 0.332 -0.454 -6.277 1 96.38 61 ILE B CA 1
ATOM 2232 C C . ILE B 1 61 ? -0.512 -1.726 -6.242 1 96.38 61 ILE B C 1
ATOM 2234 O O . ILE B 1 61 ? -1.674 -1.696 -5.832 1 96.38 61 ILE B O 1
ATOM 2238 N N . ARG B 1 62 ? 0.06 -2.797 -6.621 1 95.62 62 ARG B N 1
ATOM 2239 C CA . ARG B 1 62 ? -0.684 -4.051 -6.703 1 95.62 62 ARG B CA 1
ATOM 2240 C C . ARG B 1 62 ? -1.12 -4.52 -5.32 1 95.62 62 ARG B C 1
ATOM 2242 O O . ARG B 1 62 ? -2.238 -5.008 -5.148 1 95.62 62 ARG B O 1
ATOM 2249 N N . HIS B 1 63 ? -0.205 -4.387 -4.363 1 96 63 HIS B N 1
ATOM 2250 C CA . HIS B 1 63 ? -0.575 -4.758 -3 1 96 63 HIS B CA 1
ATOM 2251 C C . HIS B 1 63 ? -1.78 -3.957 -2.52 1 96 63 HIS B C 1
ATOM 2253 O O . HIS B 1 63 ? -2.727 -4.523 -1.968 1 96 63 HIS B O 1
ATOM 2259 N N . MET B 1 64 ? -1.736 -2.684 -2.791 1 94.38 64 MET B N 1
ATOM 2260 C CA . MET B 1 64 ? -2.83 -1.814 -2.365 1 94.38 64 MET B CA 1
ATOM 2261 C C . MET B 1 64 ? -4.145 -2.234 -3.018 1 94.38 64 MET B C 1
ATO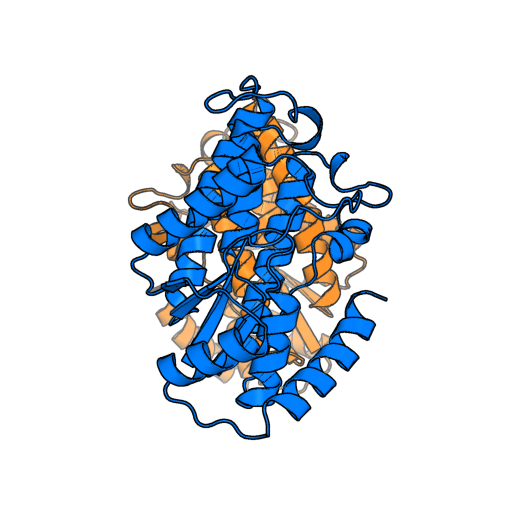M 2263 O O . MET B 1 64 ? -5.176 -2.309 -2.35 1 94.38 64 MET B O 1
ATOM 2267 N N . GLU B 1 65 ? -4.102 -2.506 -4.25 1 95.12 65 GLU B N 1
ATOM 2268 C CA . GLU B 1 65 ? -5.312 -2.924 -4.957 1 95.12 65 GLU B CA 1
ATOM 2269 C C . GLU B 1 65 ? -5.844 -4.242 -4.402 1 95.12 65 GLU B C 1
ATOM 2271 O O . GLU B 1 65 ? -7.055 -4.406 -4.238 1 95.12 65 GLU B O 1
ATOM 2276 N N . ARG B 1 66 ? -4.938 -5.16 -4.105 1 96.12 66 ARG B N 1
ATOM 2277 C CA . ARG B 1 66 ? -5.348 -6.438 -3.533 1 96.12 66 ARG B CA 1
ATOM 2278 C C . ARG B 1 66 ? -6.027 -6.242 -2.184 1 96.12 66 ARG B C 1
ATOM 2280 O O . ARG B 1 66 ? -7.074 -6.84 -1.92 1 96.12 66 ARG B O 1
ATOM 2287 N N . VAL B 1 67 ? -5.426 -5.395 -1.378 1 95.81 67 VAL B N 1
ATOM 2288 C CA . VAL B 1 67 ? -5.965 -5.16 -0.041 1 95.81 67 VAL B CA 1
ATOM 2289 C C . VAL B 1 67 ? -7.402 -4.66 -0.142 1 95.81 67 VAL B C 1
ATOM 2291 O O . VAL B 1 67 ? -8.289 -5.164 0.551 1 95.81 67 VAL B O 1
ATOM 2294 N N . VAL B 1 68 ? -7.672 -3.736 -1.06 1 95.62 68 VAL B N 1
ATOM 2295 C CA . VAL B 1 68 ? -8.992 -3.141 -1.206 1 95.62 68 VAL B CA 1
ATOM 2296 C C . VAL B 1 68 ? -9.977 -4.188 -1.721 1 95.62 68 VAL B C 1
ATOM 2298 O O . VAL B 1 68 ? -11.086 -4.324 -1.188 1 95.62 68 VAL B O 1
ATOM 2301 N N . HIS B 1 69 ? -9.562 -4.973 -2.707 1 96 69 HIS B N 1
ATOM 2302 C CA . HIS B 1 69 ? -10.461 -5.953 -3.307 1 96 69 HIS B CA 1
ATOM 2303 C C . HIS B 1 69 ? -10.789 -7.074 -2.324 1 96 69 HIS B C 1
ATOM 2305 O O . HIS B 1 69 ? -11.938 -7.512 -2.236 1 96 69 HIS B O 1
ATOM 2311 N N . GLU B 1 70 ? -9.773 -7.5 -1.617 1 96.88 70 GLU B N 1
ATOM 2312 C CA . GLU B 1 70 ? -9.984 -8.539 -0.613 1 96.88 70 GLU B CA 1
ATOM 2313 C C . GLU B 1 70 ? -10.883 -8.047 0.516 1 96.88 70 GLU B C 1
ATOM 2315 O O . GLU B 1 70 ? -11.75 -8.789 0.99 1 96.88 70 GLU B O 1
ATOM 2320 N N . HIS B 1 71 ? -10.688 -6.793 0.858 1 94.81 71 HIS B N 1
ATOM 2321 C CA . HIS B 1 71 ? -11.531 -6.18 1.872 1 94.81 71 HIS B CA 1
ATOM 2322 C C . HIS B 1 71 ? -12.984 -6.109 1.405 1 94.81 71 HIS B C 1
ATOM 2324 O O . HIS B 1 71 ? -13.898 -6.457 2.154 1 94.81 71 HIS B O 1
ATOM 2330 N N . ASP B 1 72 ? -13.195 -5.789 0.157 1 95 72 ASP B N 1
ATOM 2331 C CA . ASP B 1 72 ? -14.531 -5.605 -0.403 1 95 72 ASP B CA 1
ATOM 2332 C C . ASP B 1 72 ? -15.273 -6.934 -0.509 1 95 72 ASP B C 1
ATOM 2334 O O . ASP B 1 72 ? -16.5 -6.98 -0.389 1 95 72 ASP B O 1
ATOM 2338 N N . ARG B 1 73 ? -14.484 -7.965 -0.689 1 95.38 73 ARG B N 1
ATOM 2339 C CA . ARG B 1 73 ? -15.125 -9.242 -1.001 1 95.38 73 ARG B CA 1
ATOM 2340 C C . ARG B 1 73 ? -15.164 -10.148 0.226 1 95.38 73 ARG B C 1
ATOM 2342 O O . ARG B 1 73 ? -15.719 -11.242 0.174 1 95.38 73 ARG B O 1
ATOM 2349 N N . SER B 1 74 ? -14.57 -9.672 1.313 1 94.06 74 SER B N 1
ATOM 2350 C CA . SER B 1 74 ? -14.641 -10.43 2.562 1 94.06 74 SER B CA 1
ATOM 2351 C C . SER B 1 74 ? -16.078 -10.555 3.047 1 94.06 74 SER B C 1
ATOM 2353 O O . SER B 1 74 ? -16.922 -9.688 2.775 1 94.06 74 SER B O 1
ATOM 2355 N N . PRO B 1 75 ? -16.406 -11.797 3.656 1 95.12 75 PRO B N 1
ATOM 2356 C CA . PRO B 1 75 ? -15.5 -12.789 4.238 1 95.12 75 PRO B CA 1
ATOM 2357 C C . PRO B 1 75 ? -15.352 -14.031 3.369 1 95.12 75 PRO B C 1
ATOM 2359 O O . PRO B 1 75 ? -14.734 -15.016 3.791 1 95.12 75 PRO B O 1
ATOM 2362 N N . ASP B 1 76 ? -15.969 -14.094 2.227 1 96.56 76 ASP B N 1
ATOM 2363 C CA . ASP B 1 76 ? -15.906 -15.266 1.36 1 96.56 76 ASP B CA 1
ATOM 2364 C C . ASP B 1 76 ? -15.5 -14.883 -0.06 1 96.56 76 ASP B C 1
ATOM 2366 O O . ASP B 1 76 ? -16.266 -14.234 -0.773 1 96.56 76 ASP B O 1
ATOM 2370 N N . PHE B 1 77 ? -14.234 -15.328 -0.422 1 98.5 77 PHE B N 1
ATOM 2371 C CA . PHE B 1 77 ? -13.82 -15.008 -1.782 1 98.5 77 PHE B CA 1
ATOM 2372 C C . PHE B 1 77 ? -12.797 -16.016 -2.295 1 98.5 77 PHE B C 1
ATOM 2374 O O . PHE B 1 77 ? -12.227 -16.781 -1.515 1 98.5 77 PHE B O 1
ATOM 2381 N N . VAL B 1 78 ? -12.672 -16.078 -3.605 1 98.5 78 VAL B N 1
ATOM 2382 C CA . VAL B 1 78 ? -11.531 -16.703 -4.281 1 98.5 78 VAL B CA 1
ATOM 2383 C C . VAL B 1 78 ? -10.664 -15.617 -4.926 1 98.5 78 VAL B C 1
ATOM 2385 O O . VAL B 1 78 ? -11.18 -14.727 -5.605 1 98.5 78 VAL B O 1
ATOM 2388 N N . SER B 1 79 ? -9.406 -15.672 -4.641 1 98.06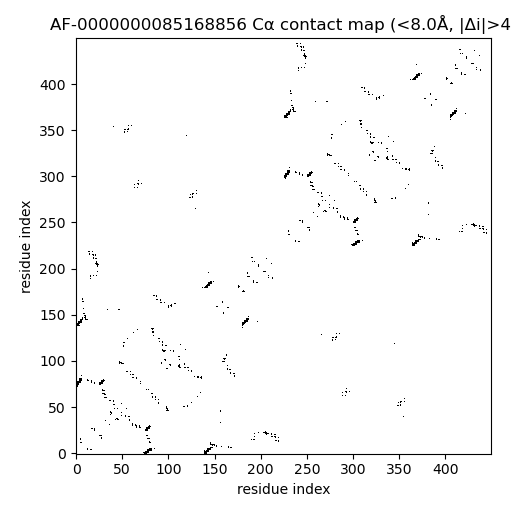 79 SER B N 1
ATOM 2389 C CA . SER B 1 79 ? -8.508 -14.633 -5.109 1 98.06 79 SER B CA 1
ATOM 2390 C C . SER B 1 79 ? -7.555 -15.164 -6.176 1 98.06 79 SER B C 1
ATOM 2392 O O . SER B 1 79 ? -6.957 -16.234 -6.012 1 98.06 79 SER B O 1
ATOM 2394 N N . ASP B 1 80 ? -7.43 -14.406 -7.297 1 96 80 ASP B N 1
ATOM 2395 C CA . ASP B 1 80 ? -6.398 -14.672 -8.297 1 96 80 ASP B CA 1
ATOM 2396 C C . ASP B 1 80 ? -5.027 -14.211 -7.801 1 96 80 ASP B C 1
ATOM 2398 O O . ASP B 1 80 ? -4.562 -13.133 -8.172 1 96 80 ASP B O 1
ATOM 2402 N N . GLY B 1 81 ? -4.469 -15.023 -7.027 1 95.19 81 GLY B N 1
ATOM 2403 C CA . GLY B 1 81 ? -3.197 -14.68 -6.41 1 95.19 81 GLY B CA 1
ATOM 2404 C C . GLY B 1 81 ? -3.352 -13.984 -5.074 1 95.19 81 GLY B C 1
ATOM 2405 O O . GLY B 1 81 ? -4.438 -13.977 -4.488 1 95.19 81 GLY B O 1
ATOM 2406 N N . CYS B 1 82 ? -2.256 -13.508 -4.512 1 96.81 82 CYS B N 1
ATOM 2407 C CA . CYS B 1 82 ? -2.188 -12.711 -3.289 1 96.81 82 CYS B CA 1
ATOM 2408 C C . CYS B 1 82 ? -0.953 -11.82 -3.285 1 96.81 82 CYS B C 1
ATOM 2410 O O . CYS B 1 82 ? -0.14 -11.875 -4.211 1 96.81 82 CYS B O 1
ATOM 2412 N N . SER B 1 83 ? -0.754 -11.078 -2.27 1 96.88 83 SER B N 1
ATOM 2413 C CA . SER B 1 83 ? 0.323 -10.094 -2.189 1 96.88 83 SER B CA 1
ATOM 2414 C C . SER B 1 83 ? 1.685 -10.773 -2.098 1 96.88 83 SER B C 1
ATOM 2416 O O . SER B 1 83 ? 2.713 -10.156 -2.385 1 96.88 83 SER B O 1
ATOM 2418 N N . LEU B 1 84 ? 1.764 -12.016 -1.743 1 97.44 84 LEU B N 1
ATOM 2419 C CA . LEU B 1 84 ? 3.045 -12.711 -1.674 1 97.44 84 LEU B CA 1
ATOM 2420 C C . LEU B 1 84 ? 3.65 -12.875 -3.064 1 97.44 84 LEU B C 1
ATOM 2422 O O . LEU B 1 84 ? 4.875 -12.898 -3.215 1 97.44 84 LEU B O 1
ATOM 2426 N N . GLN B 1 85 ? 2.781 -12.992 -4.035 1 92.88 85 GLN B N 1
ATOM 2427 C CA . GLN B 1 85 ? 3.303 -13.148 -5.391 1 92.88 85 GLN B CA 1
ATOM 2428 C C . GLN B 1 85 ? 4.027 -11.891 -5.855 1 92.88 85 GLN B C 1
ATOM 2430 O O . GLN B 1 85 ? 5.055 -11.969 -6.531 1 92.88 85 GLN B O 1
ATOM 2435 N N . GLU B 1 86 ? 3.506 -10.664 -5.488 1 90.69 86 GLU B N 1
ATOM 2436 C CA . GLU B 1 86 ? 4.184 -9.414 -5.797 1 90.69 86 GLU B CA 1
ATOM 2437 C C . GLU B 1 86 ? 5.543 -9.336 -5.102 1 90.69 86 GLU B C 1
ATOM 2439 O O . GLU B 1 86 ? 6.547 -8.992 -5.73 1 90.69 86 GLU B O 1
ATOM 2444 N N . TRP B 1 87 ? 5.523 -9.703 -3.932 1 96.38 87 TRP B N 1
ATOM 2445 C CA . TRP B 1 87 ? 6.727 -9.648 -3.109 1 96.38 87 TRP B CA 1
ATOM 2446 C C . TRP B 1 87 ? 7.77 -10.648 -3.594 1 96.38 87 TRP B C 1
ATOM 2448 O O . TRP B 1 87 ? 8.945 -10.312 -3.729 1 96.38 87 TRP B O 1
ATOM 2458 N N . ILE B 1 88 ? 7.371 -11.867 -3.861 1 95.69 88 ILE B N 1
ATOM 2459 C CA . ILE B 1 88 ? 8.281 -12.945 -4.238 1 95.69 88 ILE B CA 1
ATOM 2460 C C . ILE B 1 88 ? 8.953 -12.617 -5.566 1 95.69 88 ILE B C 1
ATOM 2462 O O . ILE B 1 88 ? 10.164 -12.797 -5.723 1 95.69 88 ILE B O 1
ATOM 2466 N N . TYR B 1 89 ? 8.164 -12.078 -6.504 1 90.56 89 TYR B N 1
ATOM 2467 C CA . TYR B 1 89 ? 8.75 -11.773 -7.809 1 90.56 89 TYR B CA 1
ATOM 2468 C C . TYR B 1 89 ? 9.781 -10.656 -7.691 1 90.56 89 TYR B C 1
ATOM 2470 O O . TYR B 1 89 ? 10.75 -10.617 -8.453 1 90.56 89 TYR B O 1
ATOM 2478 N N . GLY B 1 90 ? 9.547 -9.773 -6.766 1 93.69 90 GLY B N 1
ATOM 2479 C CA . GLY B 1 90 ? 10.578 -8.789 -6.473 1 93.69 90 GLY B CA 1
ATOM 2480 C C . GLY B 1 90 ? 11.781 -9.383 -5.754 1 93.69 90 GLY B C 1
ATOM 2481 O O . GLY B 1 90 ? 12.922 -9.141 -6.148 1 93.69 90 GLY B O 1
ATOM 2482 N N . SER B 1 91 ? 11.547 -10.242 -4.797 1 96.06 91 SER B N 1
ATOM 2483 C CA . SER B 1 91 ? 12.594 -10.781 -3.934 1 96.06 91 SER B CA 1
ATOM 2484 C C . SER B 1 91 ? 13.523 -11.703 -4.707 1 96.06 91 SER B C 1
ATOM 2486 O O . SER B 1 91 ? 14.742 -11.68 -4.496 1 96.06 91 SER B O 1
ATOM 2488 N N . VAL B 1 92 ? 12.953 -12.469 -5.633 1 95.31 92 VAL B N 1
ATOM 2489 C CA . VAL B 1 92 ? 13.75 -13.445 -6.363 1 95.31 92 VAL B CA 1
ATOM 2490 C C . VAL B 1 92 ? 14.648 -12.719 -7.367 1 95.31 92 VAL B C 1
ATOM 2492 O O . VAL B 1 92 ? 15.695 -13.242 -7.762 1 95.31 92 VAL B O 1
ATOM 2495 N N . ARG B 1 93 ? 14.273 -11.484 -7.727 1 93.62 93 ARG B N 1
ATOM 2496 C CA . ARG B 1 93 ? 15.086 -10.688 -8.641 1 93.62 93 ARG B CA 1
ATOM 2497 C C . ARG B 1 93 ? 16.438 -10.359 -8.023 1 93.62 93 ARG B C 1
ATOM 2499 O O . ARG B 1 93 ? 17.391 -10.023 -8.734 1 93.62 93 ARG B O 1
ATOM 2506 N N . VAL B 1 94 ? 16.547 -10.43 -6.707 1 94.06 94 VAL B N 1
ATOM 2507 C CA . VAL B 1 94 ? 17.812 -10.195 -6.02 1 94.06 94 VAL B CA 1
ATOM 2508 C C . VAL B 1 94 ? 18.859 -11.219 -6.473 1 94.06 94 VAL B C 1
ATOM 2510 O O . VAL B 1 94 ? 20.031 -10.898 -6.617 1 94.06 94 VAL B O 1
ATOM 2513 N N . ALA B 1 95 ? 18.406 -12.438 -6.723 1 93.62 95 ALA B N 1
ATOM 2514 C CA . ALA B 1 95 ? 19.312 -13.508 -7.125 1 93.62 95 ALA B CA 1
ATOM 2515 C C . ALA B 1 95 ? 19.531 -13.5 -8.633 1 93.62 95 ALA B C 1
ATOM 2517 O O . ALA B 1 95 ? 20.609 -13.883 -9.117 1 93.62 95 ALA B O 1
ATOM 2518 N N . TYR B 1 96 ? 18.594 -13.023 -9.367 1 94 96 TYR B N 1
ATOM 2519 C CA . TYR B 1 96 ? 18.641 -13.242 -10.805 1 94 96 TYR B CA 1
ATOM 2520 C C . TYR B 1 96 ? 18.672 -11.922 -11.562 1 94 96 TYR B C 1
ATOM 2522 O O . TYR B 1 96 ? 18.641 -11.906 -12.797 1 94 96 TYR B O 1
ATOM 2530 N N . GLY B 1 97 ? 18.688 -10.812 -10.844 1 93.25 97 GLY B N 1
ATOM 2531 C CA . GLY B 1 97 ? 18.734 -9.484 -11.438 1 93.25 97 GLY B CA 1
ATOM 2532 C C . GLY B 1 97 ? 17.375 -8.836 -11.57 1 93.25 97 GLY B C 1
ATOM 2533 O O . GLY B 1 97 ? 16.359 -9.531 -11.602 1 93.25 97 GLY B O 1
ATOM 2534 N N . ILE B 1 98 ? 17.422 -7.562 -11.695 1 92.62 98 ILE B N 1
ATOM 2535 C CA . ILE B 1 98 ? 16.188 -6.789 -11.867 1 92.62 98 ILE B CA 1
ATOM 2536 C C . ILE B 1 98 ? 15.461 -7.246 -13.133 1 92.62 98 ILE B C 1
ATOM 2538 O O . ILE B 1 98 ? 14.234 -7.344 -13.141 1 92.62 98 ILE B O 1
ATOM 2542 N N . ASN B 1 99 ? 16.219 -7.508 -14.125 1 91.69 99 ASN B N 1
ATOM 2543 C CA . ASN B 1 99 ? 15.711 -8.148 -15.336 1 91.69 99 ASN B CA 1
ATOM 2544 C C . ASN B 1 99 ? 16.156 -9.602 -15.43 1 91.69 99 ASN B C 1
ATOM 2546 O O . ASN B 1 99 ? 17.25 -9.898 -15.922 1 91.69 99 ASN B O 1
ATOM 2550 N N . PRO B 1 100 ? 15.25 -10.43 -15.023 1 88.69 100 PRO B N 1
ATOM 2551 C CA . PRO B 1 100 ? 15.648 -11.844 -15 1 88.69 100 PRO B CA 1
ATOM 2552 C C . PRO B 1 100 ? 15.961 -12.391 -16.391 1 88.69 100 PRO B C 1
ATOM 2554 O O . PRO B 1 100 ? 16.625 -13.422 -16.516 1 88.69 100 PRO B O 1
ATOM 2557 N N . ASN B 1 101 ? 15.469 -11.766 -17.438 1 86.69 101 ASN B N 1
ATOM 2558 C CA . ASN B 1 101 ? 15.758 -12.227 -18.797 1 86.69 101 ASN B CA 1
ATOM 2559 C C . ASN B 1 101 ? 17.219 -12.008 -19.156 1 86.69 101 ASN B C 1
ATOM 2561 O O . ASN B 1 101 ? 17.75 -12.703 -20.016 1 86.69 101 ASN B O 1
ATOM 2565 N N . ALA B 1 102 ? 17.859 -11.094 -18.531 1 87.44 102 ALA B N 1
ATOM 2566 C CA . ALA B 1 102 ? 19.266 -10.781 -18.797 1 87.44 102 ALA B CA 1
ATOM 2567 C C . ALA B 1 102 ? 20.188 -11.828 -18.172 1 87.44 102 ALA B C 1
ATOM 2569 O O . ALA B 1 102 ? 21.375 -11.891 -18.484 1 87.44 102 ALA B O 1
ATOM 2570 N N . SER B 1 103 ? 19.625 -12.695 -17.297 1 88.94 103 SER B N 1
ATOM 2571 C CA . SER B 1 103 ? 20.453 -13.672 -16.594 1 88.94 103 SER B CA 1
ATOM 2572 C C . SER B 1 10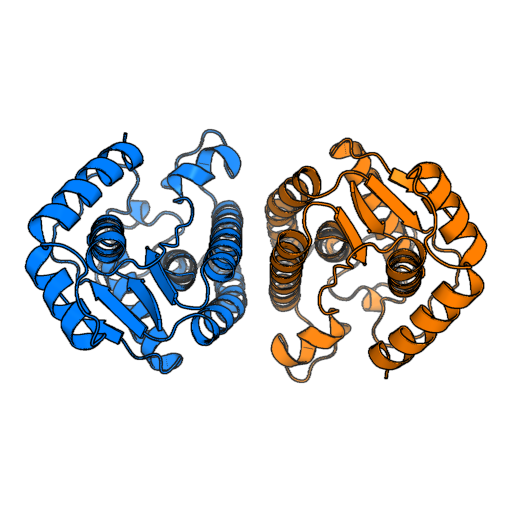3 ? 20.047 -15.102 -16.969 1 88.94 103 SER B C 1
ATOM 2574 O O . SER B 1 103 ? 20.203 -16.016 -16.156 1 88.94 103 SER B O 1
ATOM 2576 N N . ILE B 1 104 ? 19.5 -15.32 -18.109 1 86.81 104 ILE B N 1
ATOM 2577 C CA . ILE B 1 104 ? 18.953 -16.594 -18.547 1 86.81 104 ILE B CA 1
ATOM 2578 C C . ILE B 1 104 ? 20.078 -17.625 -18.641 1 86.81 104 ILE B C 1
ATOM 2580 O O . ILE B 1 104 ? 19.812 -18.828 -18.609 1 86.81 104 ILE B O 1
ATOM 2584 N N . SER B 1 105 ? 21.281 -17.125 -18.672 1 88.75 105 SER B N 1
ATOM 2585 C CA . SER B 1 105 ? 22.422 -18.016 -18.859 1 88.75 105 SER B CA 1
ATOM 2586 C C . SER B 1 105 ? 22.906 -18.578 -17.531 1 88.75 105 SER B C 1
ATOM 2588 O O . SER B 1 105 ? 23.75 -19.484 -17.5 1 88.75 105 SER B O 1
ATOM 2590 N N . LEU B 1 106 ? 22.375 -18.109 -16.453 1 90.31 106 LEU B N 1
ATOM 2591 C CA . LEU B 1 106 ? 22.812 -18.562 -15.141 1 90.31 106 LEU B CA 1
ATOM 2592 C C . LEU B 1 106 ? 22.516 -20.031 -14.945 1 90.31 106 LEU B C 1
ATOM 2594 O O . LEU B 1 106 ? 21.453 -20.516 -15.367 1 90.31 106 LEU B O 1
ATOM 2598 N N . GLN B 1 107 ? 23.406 -20.688 -14.336 1 90.88 107 GLN B N 1
ATOM 2599 C CA . GLN B 1 107 ? 23.234 -22.078 -13.961 1 90.88 107 GLN B CA 1
ATOM 2600 C C . GLN B 1 107 ? 22.625 -22.203 -12.57 1 90.88 107 GLN B C 1
ATOM 2602 O O . GLN B 1 107 ? 22.625 -21.25 -11.789 1 90.88 107 GLN B O 1
ATOM 2607 N N . PRO B 1 108 ? 22.016 -23.484 -12.289 1 88.62 108 PRO B N 1
ATOM 2608 C CA . PRO B 1 108 ? 21.484 -23.672 -10.945 1 88.62 108 PRO B CA 1
ATOM 2609 C C . PRO B 1 108 ? 22.5 -23.359 -9.852 1 88.62 108 PRO B C 1
ATOM 2611 O O . PRO B 1 108 ? 23.656 -23.766 -9.953 1 88.62 108 PRO B O 1
ATOM 2614 N N . GLY B 1 109 ? 22.062 -22.625 -8.914 1 89 109 GLY B N 1
ATOM 2615 C CA . GLY B 1 109 ? 22.938 -22.266 -7.809 1 89 109 GLY B CA 1
ATOM 2616 C C . GLY B 1 109 ? 23.688 -20.969 -8.031 1 89 109 GLY B C 1
ATOM 2617 O O . GLY B 1 109 ? 24.312 -20.438 -7.113 1 89 109 GLY B O 1
ATOM 2618 N N . GLN B 1 110 ? 23.656 -20.484 -9.281 1 91.94 110 GLN B N 1
ATOM 2619 C CA . GLN B 1 110 ? 24.344 -19.234 -9.594 1 91.94 110 GLN B CA 1
ATOM 2620 C C . GLN B 1 110 ? 23.438 -18.031 -9.383 1 91.94 110 GLN B C 1
ATOM 2622 O O . GLN B 1 110 ? 22.203 -18.156 -9.484 1 91.94 110 GLN B O 1
ATOM 2627 N N . ARG B 1 111 ? 24.094 -16.891 -9.062 1 93.5 111 ARG B N 1
ATOM 2628 C CA . ARG B 1 111 ? 23.406 -15.633 -8.867 1 93.5 111 ARG B CA 1
ATOM 2629 C C . ARG B 1 111 ? 24.141 -14.492 -9.57 1 93.5 111 ARG B C 1
ATOM 2631 O O . ARG B 1 111 ? 25.312 -14.617 -9.906 1 93.5 111 ARG B O 1
ATOM 2638 N N . VAL B 1 112 ? 23.375 -13.445 -9.859 1 94.12 112 VAL B N 1
ATOM 2639 C CA . VAL B 1 112 ? 24.016 -12.266 -10.406 1 94.12 112 VAL B CA 1
ATOM 2640 C C . VAL B 1 112 ? 24.859 -11.578 -9.328 1 94.12 112 VAL B C 1
ATOM 2642 O O . VAL B 1 112 ? 24.688 -11.844 -8.141 1 94.12 112 VAL B O 1
ATOM 2645 N N . ALA B 1 113 ? 25.734 -10.688 -9.773 1 93.81 113 ALA B N 1
ATOM 2646 C CA . ALA B 1 113 ? 26.531 -9.906 -8.836 1 93.81 113 ALA B CA 1
ATOM 2647 C C . ALA B 1 113 ? 25.656 -8.992 -7.992 1 93.81 113 ALA B C 1
ATOM 2649 O O . ALA B 1 113 ? 24.703 -8.383 -8.5 1 93.81 113 ALA B O 1
ATOM 2650 N N . ARG B 1 114 ? 25.969 -8.922 -6.746 1 93.06 114 ARG B N 1
ATOM 2651 C CA . ARG B 1 114 ? 25.219 -8.086 -5.812 1 93.06 114 ARG B CA 1
ATOM 2652 C C . ARG B 1 114 ? 25.688 -6.637 -5.875 1 93.06 114 ARG B C 1
ATOM 2654 O O . ARG B 1 114 ? 26.547 -6.219 -5.082 1 93.06 114 ARG B O 1
ATOM 2661 N N . THR B 1 115 ? 25.125 -5.859 -6.742 1 92.5 115 THR B N 1
ATOM 2662 C CA . THR B 1 115 ? 25.422 -4.434 -6.844 1 92.5 115 THR B CA 1
ATOM 2663 C C . THR B 1 115 ? 24.812 -3.672 -5.672 1 92.5 115 THR B C 1
ATOM 2665 O O . THR B 1 115 ? 24 -4.215 -4.93 1 92.5 115 THR B O 1
ATOM 2668 N N . ASP B 1 116 ? 25.188 -2.439 -5.461 1 90.06 116 ASP B N 1
ATOM 2669 C CA . ASP B 1 116 ? 24.609 -1.598 -4.418 1 90.06 116 ASP B CA 1
ATOM 2670 C C . ASP B 1 116 ? 23.109 -1.425 -4.625 1 90.06 116 ASP B C 1
ATOM 2672 O O . ASP B 1 116 ? 22.328 -1.438 -3.662 1 90.06 116 ASP B O 1
ATOM 2676 N N . GLU B 1 117 ? 22.766 -1.337 -5.867 1 89.31 117 GLU B N 1
ATOM 2677 C CA . GLU B 1 117 ? 21.359 -1.222 -6.207 1 89.31 117 GLU B CA 1
ATOM 2678 C C . GLU B 1 117 ? 20.578 -2.457 -5.762 1 89.31 117 GLU B C 1
ATOM 2680 O O . GLU B 1 117 ? 19.516 -2.342 -5.145 1 89.31 117 GLU B O 1
ATOM 2685 N N . LEU B 1 118 ? 21.156 -3.594 -6.035 1 93.56 118 LEU B N 1
ATOM 2686 C CA . LEU B 1 118 ? 20.469 -4.844 -5.699 1 93.56 118 LEU B CA 1
ATOM 2687 C C . LEU B 1 118 ? 20.422 -5.047 -4.191 1 93.56 118 LEU B C 1
ATOM 2689 O O . LEU B 1 118 ? 19.453 -5.594 -3.662 1 93.56 118 LEU B O 1
ATOM 2693 N N . ALA B 1 119 ? 21.5 -4.598 -3.523 1 94.12 119 ALA B N 1
ATOM 2694 C CA . ALA B 1 119 ? 21.531 -4.711 -2.068 1 94.12 119 ALA B CA 1
ATOM 2695 C C . ALA B 1 119 ? 20.438 -3.857 -1.425 1 94.12 119 ALA B C 1
ATOM 2697 O O . ALA B 1 119 ? 19.75 -4.305 -0.5 1 94.12 119 ALA B O 1
ATOM 2698 N N . TYR B 1 120 ? 20.281 -2.691 -1.891 1 92.31 120 TYR B N 1
ATOM 2699 C CA . TYR B 1 120 ? 19.25 -1.805 -1.379 1 92.31 120 TYR B CA 1
ATOM 2700 C C . TYR B 1 120 ? 17.859 -2.344 -1.711 1 92.31 120 TYR B C 1
ATOM 2702 O O . TYR B 1 120 ? 16.969 -2.346 -0.859 1 92.31 120 TYR B O 1
ATOM 2710 N N . PHE B 1 121 ? 17.734 -2.799 -2.949 1 96.31 121 PHE B N 1
ATOM 2711 C CA . PHE B 1 121 ? 16.469 -3.387 -3.383 1 96.31 121 PHE B CA 1
ATOM 2712 C C . PHE B 1 121 ? 16.094 -4.566 -2.496 1 96.31 121 PHE B C 1
ATOM 2714 O O . PHE B 1 121 ? 14.945 -4.672 -2.051 1 96.31 121 PHE B O 1
ATOM 2721 N N . GLU B 1 122 ? 17.047 -5.344 -2.223 1 96.75 122 GLU B N 1
ATOM 2722 C CA . GLU B 1 122 ? 16.844 -6.5 -1.358 1 96.75 122 GLU B CA 1
ATOM 2723 C C . GLU B 1 122 ? 16.359 -6.078 0.024 1 96.75 122 GLU B C 1
ATOM 2725 O O . GLU B 1 122 ? 15.445 -6.695 0.579 1 96.75 122 GLU B O 1
ATOM 2730 N N . ALA B 1 123 ? 16.953 -5.059 0.551 1 96.75 123 ALA B N 1
ATOM 2731 C CA . ALA B 1 123 ? 16.594 -4.574 1.881 1 96.75 123 ALA B CA 1
ATOM 2732 C C . ALA B 1 123 ? 15.172 -4.016 1.894 1 96.75 123 ALA B C 1
ATOM 2734 O O . ALA B 1 123 ? 14.422 -4.234 2.848 1 96.75 123 ALA B O 1
ATOM 2735 N N . VAL B 1 124 ? 14.773 -3.293 0.847 1 97.19 124 VAL B N 1
ATOM 2736 C CA . VAL B 1 124 ? 13.422 -2.768 0.736 1 97.19 124 VAL B CA 1
ATOM 2737 C C . VAL B 1 124 ? 12.422 -3.92 0.645 1 97.19 124 VAL B C 1
ATOM 2739 O O . VAL B 1 124 ? 11.398 -3.922 1.335 1 97.19 124 VAL B O 1
ATOM 2742 N N . MET B 1 125 ? 12.766 -4.926 -0.186 1 97.69 125 MET B N 1
ATOM 2743 C CA . MET B 1 125 ? 11.883 -6.078 -0.342 1 97.69 125 MET B CA 1
ATOM 2744 C C . MET B 1 125 ? 11.703 -6.812 0.984 1 97.69 125 MET B C 1
ATOM 2746 O O . MET B 1 125 ? 10.617 -7.305 1.285 1 97.69 125 MET B O 1
ATOM 2750 N N . ALA B 1 126 ? 12.781 -6.871 1.738 1 97.56 126 ALA B N 1
ATOM 2751 C CA . ALA B 1 126 ? 12.703 -7.539 3.035 1 97.56 126 ALA B CA 1
ATOM 2752 C C . ALA B 1 126 ? 11.68 -6.852 3.941 1 97.56 126 ALA B C 1
ATOM 2754 O O . ALA B 1 126 ? 10.867 -7.516 4.582 1 97.56 126 ALA B O 1
ATOM 2755 N N . GLU B 1 127 ? 11.664 -5.539 4.004 1 97.31 127 GLU B N 1
ATOM 2756 C CA . GLU B 1 127 ? 10.734 -4.793 4.848 1 97.31 127 GLU B CA 1
ATOM 2757 C C . GLU B 1 127 ? 9.312 -4.875 4.309 1 97.31 127 GLU B C 1
ATOM 2759 O O . GLU B 1 127 ? 8.359 -5.062 5.074 1 97.31 127 GLU B O 1
ATOM 2764 N N . LEU B 1 128 ? 9.18 -4.727 3.004 1 97.56 128 LEU B N 1
ATOM 2765 C CA . LEU B 1 128 ? 7.855 -4.859 2.406 1 97.56 128 LEU B CA 1
ATOM 2766 C C . LEU B 1 128 ? 7.301 -6.262 2.625 1 97.56 128 LEU B C 1
ATOM 2768 O O . LEU B 1 128 ? 6.094 -6.438 2.797 1 97.56 128 LEU B O 1
ATOM 2772 N N . GLY B 1 129 ? 8.211 -7.223 2.586 1 97.94 129 GLY B N 1
ATOM 2773 C CA . GLY B 1 129 ? 7.805 -8.594 2.846 1 97.94 129 GLY B CA 1
ATOM 2774 C C . GLY B 1 129 ? 7.102 -8.773 4.176 1 97.94 129 GLY B C 1
ATOM 2775 O O . GLY B 1 129 ? 6.133 -9.523 4.281 1 97.94 129 GLY B O 1
ATOM 2776 N N . LYS B 1 130 ? 7.582 -8.062 5.203 1 97.38 130 LYS B N 1
ATOM 2777 C CA . LYS B 1 130 ? 6.938 -8.133 6.512 1 97.38 130 LYS B CA 1
ATOM 2778 C C . LYS B 1 130 ? 5.484 -7.672 6.434 1 97.38 130 LYS B C 1
ATOM 2780 O O . LYS B 1 130 ? 4.598 -8.297 7.012 1 97.38 130 LYS B O 1
ATOM 2785 N N . VAL B 1 131 ? 5.289 -6.613 5.668 1 96.88 131 VAL B N 1
ATOM 2786 C CA . VAL B 1 131 ? 3.963 -6.016 5.531 1 96.88 131 VAL B CA 1
ATOM 2787 C C . VAL B 1 131 ? 3.043 -6.973 4.773 1 96.88 131 VAL B C 1
ATOM 2789 O O . VAL B 1 131 ? 1.924 -7.246 5.211 1 96.88 131 VAL B O 1
ATOM 2792 N N . PHE B 1 132 ? 3.537 -7.504 3.684 1 97.94 132 PHE B N 1
ATOM 2793 C CA . PHE B 1 132 ? 2.734 -8.367 2.822 1 97.94 132 PHE B CA 1
ATOM 2794 C C . PHE B 1 132 ? 2.408 -9.68 3.523 1 97.94 132 PHE B C 1
ATOM 2796 O O . PHE B 1 132 ? 1.277 -10.164 3.451 1 97.94 132 PHE B O 1
ATOM 2803 N N . LYS B 1 133 ? 3.375 -10.234 4.215 1 97.94 133 LYS B N 1
ATOM 2804 C CA . LYS B 1 133 ? 3.172 -11.477 4.949 1 97.94 133 LYS B CA 1
ATOM 2805 C C . LYS B 1 133 ? 2.111 -11.312 6.031 1 97.94 133 LYS B C 1
ATOM 2807 O O . LYS B 1 133 ? 1.24 -12.164 6.195 1 97.94 133 LYS B O 1
ATOM 2812 N N . ARG B 1 134 ? 2.148 -10.211 6.734 1 96.44 134 ARG B N 1
ATOM 2813 C CA . ARG B 1 134 ? 1.156 -9.953 7.773 1 96.44 134 ARG B CA 1
ATOM 2814 C C . ARG B 1 134 ? -0.243 -9.844 7.18 1 96.44 134 ARG B C 1
ATOM 2816 O O . ARG B 1 134 ? -1.2 -10.398 7.719 1 96.44 134 ARG B O 1
ATOM 2823 N N . HIS B 1 135 ? -0.331 -9.125 6.078 1 96.75 135 HIS B N 1
ATOM 2824 C CA . HIS B 1 135 ? -1.625 -8.969 5.422 1 96.75 135 HIS B CA 1
ATOM 2825 C C . HIS B 1 135 ? -2.172 -10.312 4.957 1 96.75 135 HIS B C 1
ATOM 2827 O O . HIS B 1 135 ? -3.334 -10.633 5.215 1 96.75 135 HIS B O 1
ATOM 2833 N N . VAL B 1 136 ? -1.336 -11.102 4.297 1 98.12 136 VAL B N 1
ATOM 2834 C CA . VAL B 1 136 ? -1.781 -12.367 3.723 1 98.12 136 VAL B CA 1
ATOM 2835 C C . VAL B 1 136 ? -2.188 -13.328 4.836 1 98.12 136 VAL B C 1
ATOM 2837 O O . VAL B 1 136 ? -3.217 -14 4.742 1 98.12 136 VAL B O 1
ATOM 2840 N N . LYS B 1 137 ? -1.426 -13.336 5.902 1 97.81 137 LYS B N 1
ATOM 2841 C CA . LYS B 1 137 ? -1.742 -14.195 7.043 1 97.81 137 LYS B CA 1
ATOM 2842 C C . LYS B 1 137 ? -3.111 -13.852 7.625 1 97.81 137 LYS B C 1
ATOM 2844 O O . LYS B 1 137 ? -3.873 -14.742 8 1 97.81 137 LYS B O 1
ATOM 2849 N N . LYS B 1 138 ? -3.42 -12.625 7.609 1 96.31 138 LYS B N 1
ATOM 2850 C CA . LYS B 1 138 ? -4.676 -12.148 8.18 1 96.31 138 LYS B CA 1
ATOM 2851 C C . LYS B 1 138 ? -5.832 -12.336 7.203 1 96.31 138 LYS B C 1
ATOM 2853 O O . LYS B 1 138 ? -6.977 -12.523 7.613 1 96.31 138 LYS B O 1
ATOM 2858 N N . SER B 1 139 ? -5.562 -12.43 5.914 1 97 139 SER B N 1
ATOM 2859 C CA . SER B 1 139 ? -6.609 -12.219 4.918 1 97 139 SER B CA 1
ATOM 2860 C C . SER B 1 139 ? -7.004 -13.531 4.25 1 97 139 SER B C 1
ATOM 2862 O O . SER B 1 139 ? -8.023 -13.602 3.555 1 97 139 SER B O 1
ATOM 2864 N N . PHE B 1 140 ? -6.242 -14.602 4.473 1 98.25 140 PHE B N 1
ATOM 2865 C CA . PHE B 1 140 ? -6.535 -15.844 3.76 1 98.25 140 PHE B CA 1
ATOM 2866 C C . PHE B 1 140 ? -6.652 -17.016 4.73 1 98.25 140 PHE B C 1
ATOM 2868 O O . PHE B 1 140 ? -5.898 -17.094 5.703 1 98.25 140 PHE B O 1
ATOM 2875 N N . ASP B 1 141 ? -7.59 -17.859 4.426 1 97.88 141 ASP B N 1
ATOM 2876 C CA . ASP B 1 141 ? -7.773 -19.062 5.219 1 97.88 141 ASP B CA 1
ATOM 2877 C C . ASP B 1 141 ? -7.004 -20.234 4.613 1 97.88 141 ASP B C 1
ATOM 2879 O O . ASP B 1 141 ? -6.57 -21.141 5.332 1 97.88 141 ASP B O 1
ATOM 2883 N N . LEU B 1 142 ? -6.941 -20.234 3.34 1 97.75 142 LEU B N 1
ATOM 2884 C CA . LEU B 1 142 ? -6.426 -21.391 2.617 1 97.75 142 LEU B CA 1
ATOM 2885 C C . LEU B 1 142 ? -5.871 -20.969 1.258 1 97.75 142 LEU B C 1
ATOM 2887 O O . LEU B 1 142 ? -6.41 -20.078 0.609 1 97.75 142 LEU B O 1
ATOM 2891 N N . PHE B 1 143 ? -4.809 -21.703 0.836 1 98.5 143 PHE B N 1
ATOM 2892 C CA . PHE B 1 143 ? -4.293 -21.5 -0.512 1 98.5 143 PHE B CA 1
ATOM 2893 C C . PHE B 1 143 ? -4.336 -22.797 -1.31 1 98.5 143 PHE B C 1
ATOM 2895 O O . PHE B 1 143 ? -4.188 -23.875 -0.745 1 98.5 143 PHE B O 1
ATOM 2902 N N . VAL B 1 144 ? -4.609 -22.688 -2.539 1 98.31 144 VAL B N 1
ATOM 2903 C CA . VAL B 1 144 ? -4.363 -23.734 -3.525 1 98.31 144 VAL B CA 1
ATOM 2904 C C . VAL B 1 144 ? -3.232 -23.312 -4.461 1 98.31 144 VAL B C 1
ATOM 2906 O O . VAL B 1 144 ? -3.299 -22.25 -5.078 1 98.31 144 VAL B O 1
ATOM 2909 N N . HIS B 1 145 ? -2.252 -24.109 -4.465 1 97.56 145 HIS B N 1
ATOM 2910 C CA . HIS B 1 145 ? -1.085 -23.828 -5.293 1 97.56 145 HIS B CA 1
ATOM 2911 C C . HIS B 1 145 ? -1.062 -24.703 -6.539 1 97.56 145 HIS B C 1
ATOM 2913 O O . HIS B 1 145 ? -1.064 -25.922 -6.441 1 97.56 145 HIS B O 1
ATOM 2919 N N . LEU B 1 146 ? -1.063 -24.031 -7.68 1 95.81 146 LEU B N 1
ATOM 2920 C CA . LEU B 1 146 ? -1.045 -24.719 -8.961 1 95.81 146 LEU B CA 1
ATOM 2921 C C . LEU B 1 146 ? 0.387 -24.938 -9.438 1 95.81 146 LEU B C 1
ATOM 2923 O O . LEU B 1 146 ? 1.139 -23.984 -9.633 1 95.81 146 LEU B O 1
ATOM 2927 N N . PRO B 1 147 ? 0.745 -26.188 -9.602 1 89.94 147 PRO B N 1
ATOM 2928 C CA . PRO B 1 147 ? 2.1 -26.469 -10.086 1 89.94 147 PRO B CA 1
ATOM 2929 C C . PRO B 1 147 ? 2.301 -26.031 -11.539 1 89.94 147 PRO B C 1
ATOM 2931 O O . PRO B 1 147 ? 1.328 -25.906 -12.289 1 89.94 147 PRO B O 1
ATOM 2934 N N . ASN B 1 148 ? 3.535 -25.703 -11.828 1 78.5 148 ASN B N 1
ATOM 2935 C CA . ASN B 1 148 ? 3.881 -25.359 -13.203 1 78.5 148 ASN B CA 1
ATOM 2936 C C . ASN B 1 148 ? 3.842 -26.578 -14.117 1 78.5 148 ASN B C 1
ATOM 2938 O O . ASN B 1 148 ? 4.773 -27.391 -14.125 1 78.5 148 ASN B O 1
ATOM 2942 N N . GLU B 1 149 ? 2.803 -26.781 -14.75 1 72.81 149 GLU B N 1
ATOM 2943 C CA . GLU B 1 149 ? 2.686 -28 -15.539 1 72.81 149 GLU B CA 1
ATOM 2944 C C . GLU B 1 149 ? 2.852 -27.703 -17.031 1 72.81 149 GLU B C 1
ATOM 2946 O O . GLU B 1 149 ? 2.885 -28.625 -17.844 1 72.81 149 GLU B O 1
ATOM 2951 N N . LEU B 1 150 ? 2.951 -26.328 -17.359 1 64 150 LEU B N 1
ATOM 2952 C CA . LEU B 1 150 ? 3.084 -25.969 -18.766 1 64 150 LEU B CA 1
ATOM 2953 C C . LEU B 1 150 ? 4.395 -25.234 -19.016 1 64 150 LEU B C 1
ATOM 2955 O O . LEU B 1 150 ? 4.883 -24.516 -18.156 1 64 150 LEU B O 1
ATOM 2959 N N . PRO B 1 151 ? 4.945 -25.609 -20.172 1 63.31 151 PRO B N 1
ATOM 2960 C CA . PRO B 1 151 ? 6.121 -24.828 -20.562 1 63.31 151 PRO B CA 1
ATOM 2961 C C . PRO B 1 151 ? 5.824 -23.328 -20.641 1 63.31 151 PRO B C 1
ATOM 2963 O O . PRO B 1 151 ? 4.672 -22.922 -20.812 1 63.31 151 PRO B O 1
ATOM 2966 N N . LEU B 1 152 ? 6.812 -22.422 -20.234 1 60.03 152 LEU B N 1
ATOM 2967 C CA . LEU B 1 152 ? 6.652 -20.984 -20.25 1 60.03 152 LEU B CA 1
ATOM 2968 C C . LEU B 1 152 ? 6.293 -20.484 -21.656 1 60.03 152 LEU B C 1
ATOM 2970 O O . LEU B 1 152 ? 6.867 -20.953 -22.641 1 60.03 152 LEU B O 1
ATOM 2974 N N . ALA B 1 153 ? 5.059 -19.938 -21.656 1 56.62 153 ALA B N 1
ATOM 2975 C CA . ALA B 1 153 ? 4.727 -19.297 -22.922 1 56.62 153 ALA B CA 1
ATOM 2976 C C . ALA B 1 153 ?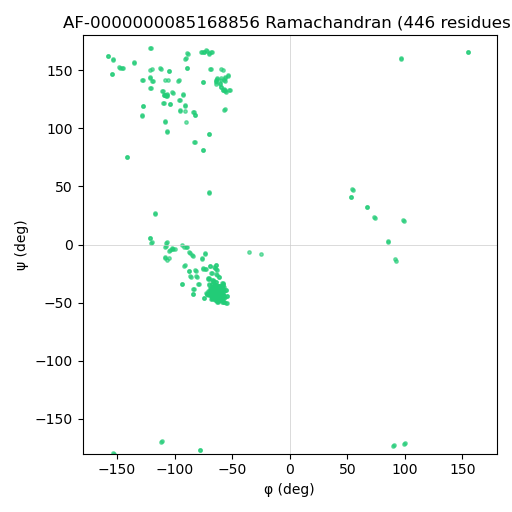 5.719 -18.188 -23.25 1 56.62 153 ALA B C 1
ATOM 2978 O O . ALA B 1 153 ? 6.215 -17.5 -22.344 1 56.62 153 ALA B O 1
ATOM 2979 N N . LYS B 1 154 ? 6.234 -18.047 -24.484 1 55.19 154 LYS B N 1
ATOM 2980 C CA . LYS B 1 154 ? 7.184 -17.047 -24.969 1 55.19 154 LYS B CA 1
ATOM 2981 C C . LYS B 1 154 ? 6.535 -15.672 -25.047 1 55.19 154 LYS B C 1
ATOM 2983 O O . LYS B 1 154 ? 6.027 -15.273 -26.094 1 55.19 154 LYS B O 1
ATOM 2988 N N . ASP B 1 155 ? 5.828 -15.336 -24.016 1 54.19 155 ASP B N 1
ATOM 2989 C CA . ASP B 1 155 ? 5.305 -13.984 -24.219 1 54.19 155 ASP B CA 1
ATOM 2990 C C . ASP B 1 155 ? 6.266 -12.938 -23.656 1 54.19 155 ASP B C 1
ATOM 2992 O O . ASP B 1 155 ? 7.07 -13.227 -22.766 1 54.19 155 ASP B O 1
ATOM 2996 N N . GLY B 1 156 ? 6.82 -12.148 -24.469 1 52.25 156 GLY B N 1
ATOM 2997 C CA . GLY B 1 156 ? 7.809 -11.109 -24.234 1 52.25 156 GLY B CA 1
ATOM 2998 C C . GLY B 1 156 ? 7.621 -10.391 -22.922 1 52.25 156 GLY B C 1
ATOM 2999 O O . GLY B 1 156 ? 8.43 -9.531 -22.547 1 52.25 156 GLY B O 1
ATOM 3000 N N . HIS B 1 157 ? 6.508 -10.664 -22.141 1 58.06 157 HIS B N 1
ATOM 3001 C CA . HIS B 1 157 ? 6.289 -9.898 -20.922 1 58.06 157 HIS B CA 1
ATOM 3002 C C . HIS B 1 157 ? 6.621 -10.727 -19.688 1 58.06 157 HIS B C 1
ATOM 3004 O O . HIS B 1 157 ? 6.785 -10.18 -18.594 1 58.06 157 HIS B O 1
ATOM 3010 N N . ARG B 1 158 ? 6.801 -12 -19.859 1 61.12 158 ARG B N 1
ATOM 3011 C CA . ARG B 1 158 ? 7.07 -12.883 -18.734 1 61.12 158 ARG B CA 1
ATOM 3012 C C . ARG B 1 158 ? 8.523 -13.352 -18.734 1 61.12 158 ARG B C 1
ATOM 3014 O O . ARG B 1 158 ? 9.133 -13.484 -19.797 1 61.12 158 ARG B O 1
ATOM 3021 N N . PRO B 1 159 ? 9.047 -13.406 -17.453 1 61.66 159 PRO B N 1
ATOM 3022 C CA . PRO B 1 159 ? 10.43 -13.891 -17.422 1 61.66 159 PRO B CA 1
ATOM 3023 C C . PRO B 1 159 ? 10.586 -15.273 -18.062 1 61.66 159 PRO B C 1
ATOM 3025 O O . PRO B 1 159 ? 9.781 -16.172 -17.812 1 61.66 159 PRO B O 1
ATOM 3028 N N . VAL B 1 160 ? 11.516 -15.375 -18.828 1 64.38 160 VAL B N 1
ATOM 3029 C CA . VAL B 1 160 ? 11.828 -16.609 -19.547 1 64.38 160 VAL B CA 1
ATOM 3030 C C . VAL B 1 160 ? 12.82 -17.438 -18.75 1 64.38 160 VAL B C 1
ATOM 3032 O O . VAL B 1 160 ? 13.078 -18.594 -19.078 1 64.38 160 VAL B O 1
ATOM 3035 N N . ASN B 1 161 ? 13.219 -16.938 -17.672 1 78.75 161 ASN B N 1
ATOM 3036 C CA . ASN B 1 161 ? 14.219 -17.625 -16.859 1 78.75 161 ASN B CA 1
ATOM 3037 C C . ASN B 1 161 ? 13.594 -18.703 -15.977 1 78.75 161 ASN B C 1
ATOM 3039 O O . ASN B 1 161 ? 12.922 -18.391 -14.992 1 78.75 161 ASN B O 1
ATOM 3043 N N . GLU B 1 162 ? 13.875 -19.938 -16.266 1 83.06 162 GLU B N 1
ATOM 3044 C CA . GLU B 1 162 ? 13.297 -21.062 -15.547 1 83.06 162 GLU B CA 1
ATOM 3045 C C . GLU B 1 162 ? 13.766 -21.094 -14.102 1 83.06 162 GLU B C 1
ATOM 3047 O O . GLU B 1 162 ? 13.016 -21.5 -13.203 1 83.06 162 GLU B O 1
ATOM 3052 N N . LEU B 1 163 ? 14.984 -20.688 -13.891 1 87.75 163 LEU B N 1
ATOM 3053 C CA . LEU B 1 163 ? 15.492 -20.641 -12.531 1 87.75 163 LEU B CA 1
ATOM 3054 C C . LEU B 1 163 ? 14.727 -19.609 -11.695 1 87.75 163 LEU B C 1
ATOM 3056 O O . LEU B 1 163 ? 14.414 -19.859 -10.531 1 87.75 163 LEU B O 1
ATOM 3060 N N . PHE B 1 164 ? 14.422 -18.547 -12.359 1 90.31 164 PHE B N 1
ATOM 3061 C CA . PHE B 1 164 ? 13.609 -17.516 -11.719 1 90.31 164 PHE B CA 1
ATOM 3062 C C . PHE B 1 164 ? 12.242 -18.078 -11.336 1 90.31 164 PHE B C 1
ATOM 3064 O O . PHE B 1 164 ? 11.773 -17.875 -10.219 1 90.31 164 PHE B O 1
ATOM 3071 N N . ARG B 1 165 ? 11.648 -18.781 -12.227 1 87.81 165 ARG B N 1
ATOM 3072 C CA . ARG B 1 165 ? 10.328 -19.359 -12.016 1 87.81 165 ARG B CA 1
ATOM 3073 C C . ARG B 1 165 ? 10.352 -20.359 -10.867 1 87.81 165 ARG B C 1
ATOM 3075 O O . ARG B 1 165 ? 9.492 -20.312 -9.984 1 87.81 165 ARG B O 1
ATOM 3082 N N . SER B 1 166 ? 11.328 -21.219 -10.898 1 90.06 166 SER B N 1
ATOM 3083 C CA . SER B 1 166 ? 11.445 -22.234 -9.867 1 90.06 166 SER B CA 1
ATOM 3084 C C . SER B 1 166 ? 11.742 -21.625 -8.5 1 90.06 166 SER B C 1
ATOM 3086 O O . SER B 1 166 ? 11.164 -22.031 -7.492 1 90.06 166 SER B O 1
ATOM 3088 N N . ALA B 1 167 ? 12.609 -20.656 -8.508 1 92.81 167 ALA B N 1
ATOM 3089 C CA . ALA B 1 167 ? 12.945 -19.969 -7.262 1 92.81 167 ALA B CA 1
ATOM 3090 C C . ALA B 1 167 ? 11.734 -19.25 -6.684 1 92.81 167 ALA B C 1
ATOM 3092 O O . ALA B 1 167 ? 11.547 -19.219 -5.465 1 92.81 167 ALA B O 1
ATOM 3093 N N . SER B 1 168 ? 10.93 -18.688 -7.562 1 93.44 168 SER B N 1
ATOM 3094 C CA . SER B 1 168 ? 9.703 -18.016 -7.133 1 93.44 168 SER B CA 1
ATOM 3095 C C . SER B 1 168 ? 8.727 -19 -6.504 1 93.44 168 SER B C 1
ATOM 3097 O O . SER B 1 168 ? 8.148 -18.734 -5.449 1 93.44 168 SER B O 1
ATOM 3099 N N . ASP B 1 169 ? 8.641 -20.109 -7.137 1 93.44 169 ASP B N 1
ATOM 3100 C CA . ASP B 1 169 ? 7.754 -21.172 -6.637 1 93.44 169 ASP B CA 1
ATOM 3101 C C . ASP B 1 169 ? 8.203 -21.656 -5.266 1 93.44 169 ASP B C 1
ATOM 3103 O O . ASP B 1 169 ? 7.395 -21.781 -4.348 1 93.44 169 ASP B O 1
ATOM 3107 N N . ASP B 1 170 ? 9.445 -21.859 -5.125 1 94.81 170 ASP B N 1
ATOM 3108 C CA . ASP B 1 170 ? 10.016 -22.359 -3.875 1 94.81 170 ASP B CA 1
ATOM 3109 C C . ASP B 1 170 ? 9.836 -21.344 -2.748 1 94.81 170 ASP B C 1
ATOM 3111 O O . ASP B 1 170 ? 9.453 -21.703 -1.634 1 94.81 170 ASP B O 1
ATOM 3115 N N . LEU B 1 171 ? 10.102 -20.125 -3.088 1 96.06 171 LEU B N 1
ATOM 3116 C CA . LEU B 1 171 ? 9.984 -19.094 -2.068 1 96.06 171 LEU B CA 1
ATOM 3117 C C . LEU B 1 171 ? 8.531 -18.938 -1.619 1 96.06 171 LEU B C 1
ATOM 3119 O O . LEU B 1 171 ? 8.266 -18.703 -0.437 1 96.06 171 LEU B O 1
ATOM 3123 N N . LEU B 1 172 ? 7.625 -19.062 -2.523 1 96.44 172 LEU B N 1
ATOM 3124 C CA . LEU B 1 172 ? 6.211 -18.953 -2.176 1 96.44 172 LEU B CA 1
ATOM 3125 C C . LEU B 1 172 ? 5.809 -20.062 -1.201 1 96.44 172 LEU B C 1
ATOM 3127 O O . LEU B 1 172 ? 5.215 -19.781 -0.157 1 96.44 172 LEU B O 1
ATOM 3131 N N . LYS B 1 173 ? 6.172 -21.266 -1.501 1 96.06 173 LYS B N 1
ATOM 3132 C CA . LYS B 1 173 ? 5.832 -22.391 -0.644 1 96.06 173 LYS B CA 1
ATOM 3133 C C . LYS B 1 173 ? 6.488 -22.266 0.727 1 96.06 173 LYS B C 1
ATOM 3135 O O . LYS B 1 173 ? 5.855 -22.516 1.753 1 96.06 173 LYS B O 1
ATOM 3140 N N . ALA B 1 174 ? 7.715 -21.859 0.697 1 97.56 174 ALA B N 1
ATOM 3141 C CA . ALA B 1 174 ? 8.422 -21.656 1.96 1 97.56 174 ALA B CA 1
ATOM 3142 C C . ALA B 1 174 ? 7.719 -20.594 2.807 1 97.56 174 ALA B C 1
ATOM 3144 O O . ALA B 1 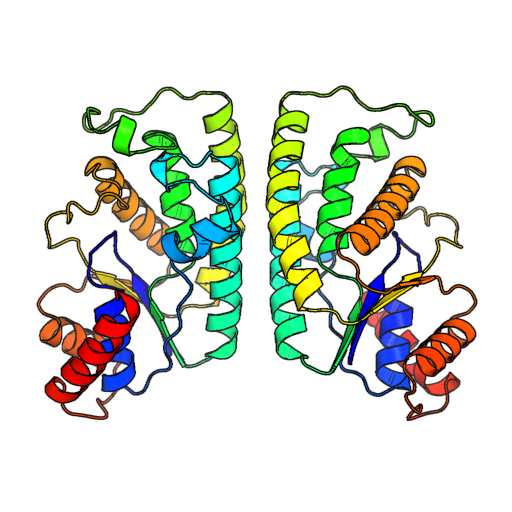174 ? 7.688 -20.688 4.035 1 97.56 174 ALA B O 1
ATOM 3145 N N . THR B 1 175 ? 7.219 -19.594 2.115 1 97.88 175 THR B N 1
ATOM 3146 C CA . THR B 1 175 ? 6.535 -18.516 2.826 1 97.88 175 THR B CA 1
ATOM 3147 C C . THR B 1 175 ? 5.219 -19.016 3.422 1 97.88 175 THR B C 1
ATOM 3149 O O . THR B 1 175 ? 4.859 -18.641 4.539 1 97.88 175 THR B O 1
ATOM 3152 N N . PHE B 1 176 ? 4.488 -19.859 2.693 1 97.62 176 PHE B N 1
ATOM 3153 C CA . PHE B 1 176 ? 3.289 -20.469 3.258 1 97.62 176 PHE B CA 1
ATOM 3154 C C . PHE B 1 176 ? 3.621 -21.219 4.535 1 97.62 176 PHE B C 1
ATOM 3156 O O . PHE B 1 176 ? 2.906 -21.109 5.535 1 97.62 176 PHE B O 1
ATOM 3163 N N . ASP B 1 177 ? 4.656 -21.953 4.512 1 98 177 ASP B N 1
ATOM 3164 C CA . ASP B 1 177 ? 5.094 -22.734 5.672 1 98 177 ASP B CA 1
ATOM 3165 C C . ASP B 1 177 ? 5.453 -21.812 6.836 1 98 177 ASP B C 1
ATOM 3167 O O . ASP B 1 177 ? 5.043 -22.062 7.973 1 98 177 ASP B O 1
ATOM 3171 N N . GLU B 1 178 ? 6.184 -20.781 6.492 1 98.06 178 GLU B N 1
ATOM 3172 C CA . GLU B 1 178 ? 6.578 -19.797 7.5 1 98.06 178 GLU B CA 1
ATOM 3173 C C . GLU B 1 178 ? 5.359 -19.203 8.203 1 98.06 178 GLU B C 1
ATOM 3175 O O . GLU B 1 178 ? 5.363 -19.031 9.422 1 98.06 178 GLU B O 1
ATOM 3180 N N . LEU B 1 179 ? 4.34 -18.953 7.41 1 97.88 179 LEU B N 1
ATOM 3181 C CA . LEU B 1 179 ? 3.156 -18.297 7.938 1 97.88 179 LEU B CA 1
ATOM 3182 C C . LEU B 1 179 ? 2.152 -19.312 8.469 1 97.88 179 LEU B C 1
ATOM 3184 O O . LEU B 1 179 ? 1.098 -18.922 8.984 1 97.88 179 LEU B O 1
ATOM 3188 N N . SER B 1 180 ? 2.479 -20.531 8.336 1 97.94 180 SER B N 1
ATOM 3189 C CA . SER B 1 180 ? 1.604 -21.625 8.773 1 97.94 180 SER B CA 1
ATOM 3190 C C . SER B 1 180 ? 0.212 -21.484 8.164 1 97.94 180 SER B C 1
ATOM 3192 O O . SER B 1 180 ? -0.794 -21.641 8.859 1 97.94 180 SER B O 1
ATOM 3194 N N . ILE B 1 181 ? 0.155 -21.125 6.938 1 97.56 181 ILE B N 1
ATOM 3195 C CA . ILE B 1 181 ? -1.103 -21.109 6.199 1 97.56 181 ILE B CA 1
ATOM 3196 C C . ILE B 1 181 ? -1.266 -22.406 5.414 1 97.56 181 ILE B C 1
ATOM 3198 O O . ILE B 1 181 ? -0.374 -22.797 4.66 1 97.56 181 ILE B O 1
ATOM 3202 N N . PRO B 1 182 ? -2.359 -23.062 5.664 1 97.75 182 PRO B N 1
ATOM 3203 C CA . PRO B 1 182 ? -2.553 -24.297 4.902 1 97.75 182 PRO B CA 1
ATOM 3204 C C . PRO B 1 182 ? -2.617 -24.062 3.396 1 97.75 182 PRO B C 1
ATOM 3206 O O . PRO B 1 182 ? -3.209 -23.078 2.947 1 97.75 182 PRO B O 1
ATOM 3209 N N . TYR B 1 183 ? -2.018 -24.875 2.654 1 97.56 183 TYR B N 1
ATOM 3210 C CA . TYR B 1 183 ? -2.123 -24.828 1.201 1 97.56 183 TYR B CA 1
ATOM 3211 C C . TYR B 1 183 ? -2.086 -26.234 0.607 1 97.56 183 TYR B C 1
ATOM 3213 O O . TYR B 1 183 ? -1.5 -27.156 1.192 1 97.56 183 TYR B O 1
ATOM 3221 N N . TYR B 1 184 ? -2.703 -26.453 -0.535 1 97.94 184 TYR B N 1
ATOM 3222 C CA . TYR B 1 184 ? -2.756 -27.719 -1.256 1 97.94 184 TYR B CA 1
ATOM 3223 C C . TYR B 1 184 ? -2.166 -27.578 -2.654 1 97.94 184 TYR B C 1
ATOM 3225 O O . TYR B 1 184 ? -2.488 -26.625 -3.377 1 97.94 184 TYR B O 1
ATOM 3233 N N . MET B 1 185 ? -1.361 -28.5 -3.012 1 96.88 185 MET B N 1
ATOM 3234 C CA . MET B 1 185 ? -0.882 -28.578 -4.387 1 96.88 185 MET B CA 1
ATOM 3235 C C . MET B 1 185 ? -1.888 -29.312 -5.27 1 96.88 185 MET B C 1
ATOM 3237 O O . MET B 1 185 ? -2.166 -30.5 -5.047 1 96.88 185 MET B O 1
ATOM 3241 N N . ILE B 1 186 ? -2.457 -28.609 -6.184 1 96.94 186 ILE B N 1
ATOM 3242 C CA . ILE B 1 186 ? -3.482 -29.234 -7.016 1 96.94 186 ILE B CA 1
ATOM 3243 C C . ILE B 1 186 ? -3.145 -29.031 -8.492 1 96.94 186 ILE B C 1
ATOM 3245 O O . ILE B 1 186 ? -2.992 -27.891 -8.945 1 96.94 186 ILE B O 1
ATOM 3249 N N . GLY B 1 187 ? -2.957 -30.047 -9.211 1 94.56 187 GLY B N 1
ATOM 3250 C CA . GLY B 1 187 ? -2.723 -30.031 -10.648 1 94.56 187 GLY B CA 1
ATOM 3251 C C . GLY B 1 187 ? -3.867 -30.625 -11.445 1 94.56 187 GLY B C 1
ATOM 3252 O O . GLY B 1 187 ? -4.988 -30.734 -10.945 1 94.56 187 GLY B O 1
ATOM 3253 N N . GLY B 1 188 ? -3.59 -30.828 -12.805 1 93.69 188 GLY B N 1
ATOM 3254 C CA . GLY B 1 188 ? -4.574 -31.453 -13.664 1 93.69 188 GLY B CA 1
ATOM 3255 C C . GLY B 1 188 ? -5.359 -30.469 -14.5 1 93.69 188 GLY B C 1
ATOM 3256 O O . GLY B 1 188 ? -5.023 -29.281 -14.555 1 93.69 188 GLY B O 1
ATOM 3257 N N . SER B 1 189 ? -6.387 -31 -15.148 1 94.44 189 SER B N 1
ATOM 3258 C CA . SER B 1 189 ? -7.254 -30.172 -15.977 1 94.44 189 SER B CA 1
ATOM 3259 C C . SER B 1 189 ? -8.07 -29.203 -15.133 1 94.44 189 SER B C 1
ATOM 3261 O O . SER B 1 189 ? -8.172 -29.375 -13.914 1 94.44 189 SER B O 1
ATOM 3263 N N . ILE B 1 190 ? -8.625 -28.266 -15.797 1 96.06 190 ILE B N 1
ATOM 3264 C CA . ILE B 1 190 ? -9.438 -27.25 -15.109 1 96.06 190 ILE B CA 1
ATOM 3265 C C . ILE B 1 190 ? -10.578 -27.938 -14.367 1 96.06 190 ILE B C 1
ATOM 3267 O O . ILE B 1 190 ? -10.906 -27.562 -13.234 1 96.06 190 ILE B O 1
ATOM 3271 N N . GLU B 1 191 ? -11.172 -28.953 -14.938 1 97.19 191 GLU B N 1
ATOM 3272 C CA . GLU B 1 191 ? -12.258 -29.703 -14.312 1 97.19 191 GLU B CA 1
ATOM 3273 C C . GLU B 1 191 ? -11.773 -30.453 -13.07 1 97.19 191 GLU B C 1
ATOM 3275 O O . GLU B 1 191 ? -12.43 -30.422 -12.023 1 97.19 191 GLU B O 1
ATOM 3280 N N . GLU B 1 192 ? -10.68 -31.094 -13.234 1 96.62 192 GLU B N 1
ATOM 3281 C CA . GLU B 1 192 ? -10.102 -31.828 -12.125 1 96.62 192 GLU B CA 1
ATOM 3282 C C . GLU B 1 192 ? -9.75 -30.891 -10.969 1 96.62 192 GLU B C 1
ATOM 3284 O O . GLU B 1 192 ? -10.062 -31.188 -9.805 1 96.62 192 GLU B O 1
ATOM 3289 N N . ARG B 1 193 ? -9.109 -29.766 -11.289 1 96.94 193 ARG B N 1
ATOM 3290 C CA . ARG B 1 193 ? -8.742 -28.781 -10.281 1 96.94 193 ARG B CA 1
ATOM 3291 C C . ARG B 1 193 ? -9.969 -28.281 -9.523 1 96.94 193 ARG B C 1
ATOM 3293 O O . ARG B 1 193 ? -9.992 -28.297 -8.289 1 96.94 193 ARG B O 1
ATOM 3300 N N . ALA B 1 194 ? -10.953 -27.906 -10.305 1 97.88 194 ALA B N 1
ATOM 3301 C CA . ALA B 1 194 ? -12.164 -27.328 -9.711 1 97.88 194 ALA B CA 1
ATOM 3302 C C . ALA B 1 194 ? -12.852 -28.328 -8.789 1 97.88 194 ALA B C 1
ATOM 3304 O O . ALA B 1 194 ? -13.266 -27.984 -7.684 1 97.88 194 ALA B O 1
ATOM 3305 N N . ASN B 1 195 ? -12.914 -29.531 -9.219 1 97.62 195 ASN B N 1
ATOM 3306 C CA . ASN B 1 195 ? -13.578 -30.547 -8.422 1 97.62 195 ASN B CA 1
ATOM 3307 C C . ASN B 1 195 ? -12.797 -30.859 -7.145 1 97.62 195 ASN B C 1
ATOM 3309 O O . ASN B 1 195 ? -13.391 -31 -6.07 1 97.62 195 ASN B O 1
ATOM 3313 N N . ARG B 1 196 ? -11.562 -30.984 -7.273 1 97.94 196 ARG B N 1
ATOM 3314 C CA . ARG B 1 196 ? -10.734 -31.266 -6.105 1 97.94 196 ARG B CA 1
ATOM 3315 C C . ARG B 1 196 ? -10.812 -30.125 -5.094 1 97.94 196 ARG B C 1
ATOM 3317 O O . ARG B 1 196 ? -10.953 -30.375 -3.891 1 97.94 196 ARG B O 1
ATOM 3324 N N . ILE B 1 197 ? -10.719 -28.875 -5.555 1 98.12 197 ILE B N 1
ATOM 3325 C CA . ILE B 1 197 ? -10.797 -27.719 -4.672 1 98.12 197 ILE B CA 1
ATOM 3326 C C . ILE B 1 197 ? -12.164 -27.688 -3.98 1 98.12 197 ILE B C 1
ATOM 3328 O O . ILE B 1 197 ? -12.25 -27.438 -2.775 1 98.12 197 ILE B O 1
ATOM 3332 N N . THR B 1 198 ? -13.164 -27.984 -4.754 1 97.88 198 THR B N 1
ATOM 3333 C CA . THR B 1 198 ? -14.516 -28 -4.211 1 97.88 198 THR B CA 1
ATOM 3334 C C . THR B 1 198 ? -14.617 -29.016 -3.076 1 97.88 198 THR B C 1
ATOM 3336 O O . THR B 1 198 ? -15.211 -28.734 -2.035 1 97.88 198 THR B O 1
ATOM 3339 N N . SER B 1 199 ? -14.047 -30.156 -3.314 1 97.44 199 SER B N 1
ATOM 3340 C CA . SER B 1 199 ? -14.055 -31.188 -2.297 1 97.44 199 SER B CA 1
ATOM 3341 C C . SER B 1 199 ? -13.32 -30.75 -1.037 1 97.44 199 SER B C 1
ATOM 3343 O O . SER B 1 199 ? -13.797 -30.984 0.078 1 97.44 199 SER B O 1
ATOM 3345 N N . ILE B 1 200 ? -12.242 -30.141 -1.162 1 97 200 ILE B N 1
ATOM 3346 C CA . ILE B 1 200 ? -11.43 -29.656 -0.045 1 97 200 ILE B CA 1
ATOM 3347 C C . ILE B 1 200 ? -12.211 -28.609 0.749 1 97 200 ILE B C 1
ATOM 3349 O O . ILE B 1 200 ? -12.164 -28.594 1.98 1 97 200 ILE B O 1
ATOM 3353 N N . LEU B 1 201 ? -12.906 -27.719 0.026 1 96.69 201 LEU B N 1
ATOM 3354 C CA . LEU B 1 201 ? -13.641 -26.641 0.663 1 96.69 201 LEU B CA 1
ATOM 3355 C C . LEU B 1 201 ? -14.922 -27.141 1.305 1 96.69 201 LEU B C 1
ATOM 3357 O O . LEU B 1 201 ? -15.508 -26.469 2.158 1 96.69 201 LEU B O 1
ATOM 3361 N N . GLY B 1 202 ? -15.352 -28.266 0.856 1 96.12 202 GLY B N 1
ATOM 3362 C CA . GLY B 1 202 ? -16.625 -28.797 1.341 1 96.12 202 GLY B CA 1
ATOM 3363 C C . GLY B 1 202 ? -17.812 -27.969 0.912 1 96.12 202 GLY B C 1
ATOM 3364 O O . GLY B 1 202 ? -18.766 -27.797 1.675 1 96.12 202 GLY B O 1
ATOM 3365 N N . ARG B 1 203 ? -17.672 -27.391 -0.246 1 95.44 203 ARG B N 1
ATOM 3366 C CA . ARG B 1 203 ? -18.75 -26.562 -0.783 1 95.44 203 ARG B CA 1
ATOM 3367 C C . ARG B 1 203 ? -19.484 -27.297 -1.903 1 95.44 203 ARG B C 1
ATOM 3369 O O . ARG B 1 203 ? -18.891 -28.094 -2.631 1 95.44 203 ARG B O 1
ATOM 3376 N N . LYS B 1 204 ? -20.688 -27 -2.002 1 96.56 204 LYS B N 1
ATOM 3377 C CA . LYS B 1 204 ? -21.484 -27.594 -3.07 1 96.56 204 LYS B CA 1
ATOM 3378 C C . LYS B 1 204 ? -21.5 -26.703 -4.312 1 96.56 204 LYS B C 1
ATOM 3380 O O . LYS B 1 204 ? -21.734 -25.5 -4.215 1 96.56 204 LYS B O 1
ATOM 3385 N N . PRO B 1 205 ? -21.188 -27.297 -5.438 1 98.12 205 PRO B N 1
ATOM 3386 C CA . PRO B 1 205 ? -21.297 -26.516 -6.668 1 98.12 205 PRO B CA 1
ATOM 3387 C C . PRO B 1 205 ? -22.703 -25.969 -6.906 1 98.12 205 PRO B C 1
ATOM 3389 O O . PRO B 1 205 ? -23.688 -26.609 -6.527 1 98.12 205 PRO B O 1
ATOM 3392 N N . VAL B 1 206 ? -22.766 -24.812 -7.578 1 98.38 206 VAL B N 1
ATOM 3393 C CA . VAL B 1 206 ? -24.078 -24.203 -7.797 1 98.38 206 VAL B CA 1
ATOM 3394 C C . VAL B 1 206 ? -24.484 -24.344 -9.266 1 98.38 206 VAL B C 1
ATOM 3396 O O . VAL B 1 206 ? -25.562 -23.922 -9.664 1 98.38 206 VAL B O 1
ATOM 3399 N N . MET B 1 207 ? -23.609 -24.969 -10.141 1 98.56 207 MET B N 1
ATOM 3400 C CA . MET B 1 207 ? -23.859 -25.234 -11.547 1 98.56 207 MET B CA 1
ATOM 3401 C C . MET B 1 207 ? -22.984 -26.375 -12.062 1 98.56 207 MET B C 1
ATOM 3403 O O . MET B 1 207 ? -22.031 -26.766 -11.391 1 98.56 207 MET B O 1
ATOM 3407 N N . PRO B 1 208 ? -23.375 -26.922 -13.188 1 98.25 208 PRO B N 1
ATOM 3408 C CA . PRO B 1 208 ? -22.469 -27.922 -13.773 1 98.25 208 PRO B CA 1
ATOM 3409 C C . PRO B 1 208 ? -21.094 -27.344 -14.094 1 98.25 208 PRO B C 1
ATOM 3411 O O . PRO B 1 208 ? -20.984 -26.203 -14.531 1 98.25 208 PRO B O 1
ATOM 3414 N N . ILE B 1 209 ? -20.094 -28.156 -13.883 1 98.19 209 ILE B N 1
ATOM 3415 C CA . ILE B 1 209 ? -18.719 -27.703 -14.07 1 98.19 209 ILE B CA 1
ATOM 3416 C C . ILE B 1 209 ? -18.531 -27.234 -15.508 1 98.19 209 ILE B C 1
ATOM 3418 O O . ILE B 1 209 ? -17.797 -26.266 -15.758 1 98.19 209 ILE B O 1
ATOM 3422 N N . SER B 1 210 ? -19.203 -27.828 -16.484 1 98.19 210 SER B N 1
ATOM 3423 C CA . SER B 1 210 ? -19.094 -27.438 -17.891 1 98.19 210 SER B CA 1
ATOM 3424 C C . SER B 1 210 ? -19.578 -26.016 -18.109 1 98.19 210 SER B C 1
ATOM 3426 O O . SER B 1 210 ? -19 -25.25 -18.875 1 98.19 210 SER B O 1
ATOM 3428 N N . ASP B 1 211 ? -20.594 -25.625 -17.391 1 98.5 211 ASP B N 1
ATOM 3429 C CA . ASP B 1 211 ? -21.141 -24.281 -17.5 1 98.5 211 ASP B CA 1
ATOM 3430 C C . ASP B 1 211 ? -20.203 -23.25 -16.875 1 98.5 211 ASP B C 1
ATOM 3432 O O . ASP B 1 211 ? -19.984 -22.172 -17.438 1 98.5 211 ASP B O 1
ATOM 3436 N N . ALA B 1 212 ? -19.688 -23.609 -15.758 1 98.5 212 ALA B N 1
ATOM 3437 C CA . ALA B 1 212 ? -18.766 -22.719 -15.078 1 98.5 212 ALA B CA 1
ATOM 3438 C C . ALA B 1 212 ? -17.531 -22.438 -15.938 1 98.5 212 ALA B C 1
ATOM 3440 O O . ALA B 1 212 ? -17.078 -21.297 -16.047 1 98.5 212 ALA B O 1
ATOM 3441 N N . ILE B 1 213 ? -17.047 -23.484 -16.578 1 98.06 213 ILE B N 1
ATOM 3442 C CA . ILE B 1 213 ? -15.867 -23.359 -17.422 1 98.06 213 ILE B CA 1
ATOM 3443 C C . ILE B 1 213 ? -16.188 -22.484 -18.625 1 98.06 213 ILE B C 1
ATOM 3445 O O . ILE B 1 213 ? -15.406 -21.609 -19 1 98.06 213 ILE B O 1
ATOM 3449 N N . ALA B 1 214 ? -17.328 -22.688 -19.203 1 97.75 214 ALA B N 1
ATOM 3450 C CA . ALA B 1 214 ? -17.734 -21.891 -20.359 1 97.75 214 ALA B CA 1
ATOM 3451 C C . ALA B 1 214 ? -17.844 -20.422 -20 1 97.75 214 ALA B C 1
ATOM 3453 O O . ALA B 1 214 ? -17.359 -19.547 -20.75 1 97.75 214 ALA B O 1
ATOM 3454 N N . MET B 1 215 ? -18.438 -20.141 -18.906 1 97.5 215 MET B N 1
ATOM 3455 C CA . MET B 1 215 ? -18.594 -18.75 -18.453 1 97.5 215 MET B CA 1
ATOM 3456 C C . MET B 1 215 ? -17.234 -18.125 -18.156 1 97.5 215 MET B C 1
ATOM 3458 O O . MET B 1 215 ? -16.984 -16.969 -18.5 1 97.5 215 MET B O 1
ATOM 3462 N N . ALA B 1 216 ? -16.391 -18.906 -17.516 1 97.19 216 ALA B N 1
ATOM 3463 C CA . ALA B 1 216 ? -15.062 -18.422 -17.172 1 97.19 216 ALA B CA 1
ATOM 3464 C C . ALA B 1 216 ? -14.242 -18.125 -18.422 1 97.19 216 ALA B C 1
ATOM 3466 O O . ALA B 1 216 ? -13.531 -17.125 -18.484 1 97.19 216 ALA B O 1
ATOM 3467 N N . GLN B 1 217 ? -14.312 -19 -19.391 1 95.5 217 GLN B N 1
ATOM 3468 C CA . GLN B 1 217 ? -13.57 -18.828 -20.625 1 95.5 217 GLN B CA 1
ATOM 3469 C C . GLN B 1 217 ? -14.031 -17.578 -21.375 1 95.5 217 GLN B C 1
ATOM 3471 O O . GLN B 1 217 ? -13.219 -16.859 -21.969 1 95.5 217 GLN B O 1
ATOM 3476 N N . ALA B 1 218 ? -15.281 -17.328 -21.359 1 94.31 218 ALA B N 1
ATOM 3477 C CA . ALA B 1 218 ? -15.82 -16.109 -21.984 1 94.31 218 ALA B CA 1
ATOM 3478 C C . ALA B 1 218 ? -15.25 -14.859 -21.312 1 94.31 218 ALA B C 1
ATOM 3480 O O . ALA B 1 218 ? -14.852 -13.914 -22 1 94.31 218 ALA B O 1
ATOM 3481 N N . ARG B 1 219 ? -15.195 -14.891 -20.047 1 91.25 219 ARG B N 1
ATOM 3482 C CA . ARG B 1 219 ? -14.656 -13.766 -19.297 1 91.25 219 ARG B CA 1
ATOM 3483 C C . ARG B 1 219 ? -13.148 -13.641 -19.484 1 91.25 219 ARG B C 1
ATOM 3485 O O . ARG B 1 219 ? -12.625 -12.531 -19.625 1 91.25 219 ARG B O 1
ATOM 3492 N N . TYR B 1 220 ? -12.523 -14.789 -19.453 1 89.88 220 TYR B N 1
ATOM 3493 C CA . TYR B 1 220 ? -11.078 -14.82 -19.625 1 89.88 220 TYR B CA 1
ATOM 3494 C C . TYR B 1 220 ? -10.672 -14.203 -20.969 1 89.88 220 TYR B C 1
ATOM 3496 O O . TYR B 1 220 ? -9.695 -13.453 -21.031 1 89.88 220 TYR B O 1
ATOM 3504 N N . SER B 1 221 ? -11.422 -14.469 -21.969 1 85.81 221 SER B N 1
ATOM 3505 C CA . SER B 1 221 ? -11.141 -13.938 -23.297 1 85.81 221 SER B CA 1
ATOM 3506 C C . SER B 1 221 ? -11.25 -12.414 -23.328 1 85.81 221 SER B C 1
ATOM 3508 O O . SER B 1 221 ? -10.539 -11.75 -24.078 1 85.81 221 SER B O 1
ATOM 3510 N N . GLN B 1 222 ? -12.008 -11.859 -22.453 1 82.38 222 GLN B N 1
ATOM 3511 C CA . GLN B 1 222 ? -12.172 -10.414 -22.359 1 82.38 222 GLN B CA 1
ATOM 3512 C C . GLN B 1 222 ? -11.016 -9.773 -21.594 1 82.38 222 GLN B C 1
ATOM 3514 O O . GLN B 1 222 ? -10.688 -8.609 -21.812 1 82.38 222 GLN B O 1
ATOM 3519 N N . LEU B 1 223 ? -10.445 -10.578 -20.734 1 76.06 223 LEU B N 1
ATOM 3520 C CA . LEU B 1 223 ? -9.367 -10.062 -19.891 1 76.06 223 LEU B CA 1
ATOM 3521 C C . LEU B 1 223 ? -8.055 -10.016 -20.672 1 76.06 223 LEU B C 1
ATOM 3523 O O . LEU B 1 223 ? -7.199 -9.172 -20.391 1 76.06 223 LEU B O 1
ATOM 3527 N N . ILE B 1 224 ? -7.855 -10.992 -21.578 1 67.19 224 ILE B N 1
ATOM 3528 C CA . ILE B 1 224 ? -6.574 -11.086 -22.281 1 67.19 224 ILE B CA 1
ATOM 3529 C C . ILE B 1 224 ? -6.633 -10.289 -23.578 1 67.19 224 ILE B C 1
ATOM 3531 O O . ILE B 1 224 ? -5.609 -10.078 -24.234 1 67.19 224 ILE B O 1
ATOM 3535 N N . MET B 1 225 ? -7.902 -9.953 -24.078 1 58.81 225 MET B N 1
ATOM 3536 C CA . MET B 1 225 ? -8.039 -9.102 -25.25 1 58.81 225 MET B CA 1
ATOM 3537 C C . MET B 1 225 ? -7.777 -7.637 -24.906 1 58.81 225 MET B C 1
ATOM 3539 O O . MET B 1 225 ? -8.102 -7.195 -23.797 1 58.81 225 MET B O 1
#

Nearest PDB structures (foldseek):
  7xhj-assembly1_A  TM=4.512E-01  e=1.546E-01  Deinococcus radiodurans R1 = ATCC 13939 = DSM 20539
  7waf-assembly1_B  TM=3.674E-01  e=8.172E-01  Trichodesmium erythraeum IMS101
  7xhj-assembly1_A  TM=4.514E-01  e=1.928E-01  Deinococcus radiodurans R1 = ATCC 13939 = DSM 20539
  2rhm-assembly2_D  TM=4.531E-01  e=7.581E-01  Chloroflexus aurantiacus J-10-fl

Sequence (450 aa):
MRLGITGTYSSGKTLTSLVLSHYLALPRTEARTMREILPEAAPGKDLDQCTSLELIQMIVIRHMERVVHEHDRSPDFVSDGCSLQEWIYGSVRVAYGINPNASISLQPGQRVARTDELAYFEAVMAELGKVFKRHVKKSFDLFVHLPNELPLAKDGHRPVNELFRSASDDLLKATFDELSIPYYMIGGSIEERANRITSILGRKPVMPISDAIAMAQARYSQLIMMRLGITGTYSSGKTLTSLVLSHYLALPRTEARTMREILPEAAPGKDLDQCTSLELIQMIVIRHMERVVHEHDRSPDFVSDGCSLQEWIYGSVRVAYGINPNASISLQPGQRVARTDELAYFEAVMAELGKVFKRHVKKSFDLFVHLPNELPLAKDGHRPVNELFRSASDDLLKATFDELSIPYYMIGGSIEERANRITSILGRKPVMPISDAIAMAQARYSQLIM

Radius of gyration: 23.95 Å; Cα contacts (8 Å, |Δi|>4): 708; chains: 2; bounding box: 53×62×52 Å

Secondary structure (DSSP, 8-state):
-EEEEEESTTSSHHHHHHHHHHHTT--EE----HHHHHHHHSTT--GGG--HHHHHHHHHHHHHHHHHHHHHHTTSEEEES-HHHHHHHHHHHHHH-SSGGGGTTPPTT------HHHHHHHHHHHHHHHHHHHHHHHH-SEEEEE---SPPP--TTS---HHHHHHHHHHHHHHHHHHT--EEE--S-HHHHHHHHHHHHT---SS-HHHHHHHHHHHHHHHH-/-EEEEEESTTSSHHHHHHHHHHHHT--EE----HHHHHHHHSTT--GGG--HHHHHHHHHHHHHHHHHHHHHHTTSEEEES-HHHHHHHHHHHHHH-SSGGGGTTPPTT------HHHHHHHHHHHHHHHHHHHHHHHH-SEEEEEP--S-----TTS---HHHHHHHHHHHHHHHHHHT--EEE--S-HHHHHHHHHHHHT---SS-HHHHHHHHHHHHHHHH-

Solvent-accessible surface area (backbone atoms only — not comparable to full-atom values): 24249 Å² total; per-residue (Å²): 93,26,37,28,28,35,57,49,90,81,32,48,35,62,59,51,31,38,21,43,20,52,21,53,70,29,46,65,30,62,49,74,50,69,75,72,43,28,61,75,72,44,66,92,52,53,74,75,68,47,49,69,52,51,48,52,35,49,39,52,52,39,38,46,40,36,53,45,34,48,61,71,38,54,73,40,26,30,20,49,36,60,49,57,59,49,45,37,62,56,52,48,22,51,42,38,31,78,35,38,60,80,42,55,81,58,52,94,92,56,62,51,83,81,43,72,66,44,52,52,49,45,51,46,43,53,39,45,39,55,55,36,50,53,48,48,60,72,64,45,65,35,34,38,34,25,55,78,83,56,80,81,72,90,44,94,82,54,75,75,23,62,67,56,49,51,50,35,46,51,50,50,54,51,46,32,59,75,65,68,47,56,65,44,82,47,61,80,52,72,67,53,34,50,51,51,52,33,60,73,69,70,54,71,66,77,52,57,66,70,56,18,45,51,54,24,52,59,51,47,55,60,69,77,95,95,24,37,30,30,35,56,49,89,81,35,48,34,61,60,51,30,40,21,44,20,53,21,54,69,30,47,67,30,62,50,74,49,69,75,71,43,28,60,76,73,42,65,93,52,54,75,76,68,47,49,69,53,51,48,50,34,49,39,52,52,39,38,46,42,36,54,45,34,48,60,71,37,55,72,39,26,30,20,49,35,59,49,57,59,48,45,37,62,55,51,48,21,53,44,37,31,81,36,38,60,81,40,54,81,58,51,92,93,57,62,50,83,81,43,73,66,42,51,51,49,44,50,47,43,55,40,46,40,56,56,35,51,54,49,47,61,72,64,43,66,35,35,39,35,26,55,78,82,57,79,82,72,90,45,94,82,53,77,74,22,61,67,57,48,50,50,35,46,51,51,50,54,51,47,33,60,73,63,68,47,55,66,42,83,48,61,80,52,72,68,53,34,48,51,53,51,33,59,75,68,70,54,70,66,76,51,59,65,71,55,17,45,51,54,24,51,57,51,49,53,59,70,78,96

Foldseek 3Di:
DFEEEAAFPPLCLLLLQQLLCQFFVFAEFEFDDLVRCCCVLPNPDAQLPDALVSLVVSLVRRQVSRLVRLVVRPDTHYYSHASLLSLLLQQLCLFCNSRNQVRLVDDVPHGDDRDPRSVVSNVVSVVVVVVRLVSCLVRHQEYEYRYDPDQDDPDVRDRNRVNSRVSSVVVVVVSCVVSVHYYHYDYDDSLRRSVVVCVVVVGHTPDDSVVSSVVSVVVVVVVVD/DFEEEAAFPPLCLLLLQQLLCQFQVFAEFEFDDLVRCCCVLPNPDAQLPDALVSLVVSLVRRQVSRLVRLVVRPDTHYYSHASLLSLLLQQLCLFCNSRNQVRLVDDVPHGDDRDPRSVVSNVVSVVVVVVRLVSCLVRHQEYEYRYDPDQDDPDVRDRNRVNSRVSSVVVVVVSCVVSVHYYHYDYDDSLRRSVVVCVVVVGHTPDPSVVSSVVSVVVVVVVVD

InterPro domains:
  IPR027417 P-loop containing nucleoside triphosphate hydrolase [G3DSA:3.40.50.300] (2-197)
  IPR027417 P-loop containing nucleoside triphosphate hydrolase [SSF52540] (1-141)
  IPR038727 NadR/Ttd14, AAA domain [PF13521] (5-193)